Protein AF-A0A7J6T1M6-F1 (afdb_monomer_lite)

Structure (mmCIF, N/CA/C/O backbone):
data_AF-A0A7J6T1M6-F1
#
_entry.id   AF-A0A7J6T1M6-F1
#
loop_
_atom_site.group_PDB
_atom_site.id
_atom_site.type_symbol
_atom_site.label_atom_id
_atom_site.label_alt_id
_atom_site.label_comp_id
_atom_site.label_asym_id
_atom_site.label_entity_id
_atom_site.label_seq_id
_atom_site.pdbx_PDB_ins_code
_atom_site.Cartn_x
_atom_site.Cartn_y
_atom_site.Cartn_z
_atom_site.occupancy
_atom_site.B_iso_or_equiv
_atom_site.auth_seq_id
_atom_site.auth_comp_id
_atom_site.auth_asym_id
_atom_site.auth_atom_id
_atom_site.pdbx_PDB_model_num
ATOM 1 N N . MET A 1 1 ? -21.349 -5.499 28.851 1.00 67.75 1 MET A N 1
ATOM 2 C CA . MET A 1 1 ? -21.032 -4.098 29.219 1.00 67.75 1 MET A CA 1
ATOM 3 C C . MET A 1 1 ? -20.400 -4.053 30.601 1.00 67.75 1 MET A C 1
ATOM 5 O O . MET A 1 1 ? -20.788 -4.847 31.448 1.00 67.75 1 MET A O 1
ATOM 9 N N . GLN A 1 2 ? -19.459 -3.140 30.826 1.00 79.25 2 GLN A N 1
ATOM 10 C CA . GLN A 1 2 ? -18.804 -2.887 32.114 1.00 79.25 2 GLN A CA 1
ATOM 11 C C . GLN A 1 2 ? -19.091 -1.443 32.531 1.00 79.25 2 GLN A C 1
ATOM 13 O O . GLN A 1 2 ? -18.899 -0.534 31.729 1.00 79.25 2 GLN A O 1
ATOM 18 N N . GLN A 1 3 ? -19.568 -1.213 33.754 1.00 83.62 3 GLN A N 1
ATOM 19 C CA . GLN A 1 3 ? -19.815 0.145 34.241 1.00 83.62 3 GLN A CA 1
ATOM 20 C C . GLN A 1 3 ? -18.502 0.789 34.704 1.00 83.62 3 GLN A C 1
ATOM 22 O O . GLN A 1 3 ? -17.773 0.194 35.493 1.00 83.62 3 GLN A O 1
ATOM 27 N N . LEU A 1 4 ? -18.229 2.002 34.225 1.00 86.94 4 LEU A N 1
ATOM 28 C CA . LEU A 1 4 ? -17.104 2.833 34.653 1.00 86.94 4 LEU A CA 1
ATOM 29 C C . LEU A 1 4 ? -17.534 3.771 35.782 1.00 86.94 4 LEU A C 1
ATOM 31 O O . LEU A 1 4 ? -18.710 4.145 35.895 1.00 86.94 4 LEU A O 1
ATOM 35 N N . THR A 1 5 ? -16.575 4.190 36.601 1.00 90.19 5 THR A N 1
ATOM 36 C CA . THR A 1 5 ? -16.803 5.236 37.598 1.00 90.19 5 THR A CA 1
ATOM 37 C C . THR A 1 5 ? -16.665 6.622 36.963 1.00 90.19 5 THR A C 1
ATOM 39 O O . THR A 1 5 ? -15.921 6.829 36.006 1.00 90.19 5 THR A O 1
ATOM 42 N N . VAL A 1 6 ? -17.450 7.582 37.458 1.00 86.38 6 VAL A N 1
ATOM 43 C CA . VAL A 1 6 ? -17.439 8.982 36.995 1.00 86.38 6 VAL A CA 1
ATOM 44 C C . VAL A 1 6 ? -17.441 9.896 38.220 1.00 86.38 6 VAL A C 1
ATOM 46 O O . VAL A 1 6 ? -18.351 10.697 38.427 1.00 86.38 6 VAL A O 1
ATOM 49 N N . LYS A 1 7 ? -16.470 9.684 39.112 1.00 86.38 7 LYS A N 1
ATOM 50 C CA . LYS A 1 7 ? -16.362 10.420 40.378 1.00 86.38 7 LYS A CA 1
ATOM 51 C C . LYS A 1 7 ? -15.435 11.619 40.249 1.00 86.38 7 LYS A C 1
ATOM 53 O O . LYS A 1 7 ? -15.694 12.645 40.868 1.00 86.38 7 LYS A O 1
ATOM 58 N N . HIS A 1 8 ? -14.386 11.498 39.442 1.00 87.44 8 HIS A N 1
ATOM 59 C CA . HIS A 1 8 ? -13.420 12.573 39.252 1.00 87.44 8 HIS A CA 1
ATOM 60 C C . HIS A 1 8 ? -13.881 13.516 38.142 1.00 87.44 8 HIS A C 1
ATOM 62 O O . HIS A 1 8 ? -14.164 13.094 37.020 1.00 87.44 8 HIS A O 1
ATOM 68 N N . THR A 1 9 ? -13.966 14.806 38.465 1.00 80.94 9 THR A N 1
ATOM 69 C CA . THR A 1 9 ? -14.429 15.856 37.541 1.00 80.94 9 THR A CA 1
ATOM 70 C C . THR A 1 9 ? -13.338 16.852 37.158 1.00 80.94 9 THR A C 1
ATOM 72 O O . THR A 1 9 ? -13.586 17.775 36.382 1.00 80.94 9 THR A O 1
ATOM 75 N N . ASP A 1 10 ? -12.134 16.684 37.696 1.00 85.56 10 ASP A N 1
ATOM 76 C CA . ASP A 1 10 ? -11.001 17.573 37.491 1.00 85.56 10 ASP A CA 1
ATOM 77 C C . ASP A 1 10 ? -9.732 16.790 37.121 1.00 85.56 10 ASP A C 1
ATOM 79 O O . ASP A 1 10 ? -9.616 15.590 37.358 1.00 85.56 10 ASP A O 1
ATOM 83 N N . MET A 1 11 ? -8.780 17.488 36.497 1.00 90.00 11 MET A N 1
ATOM 84 C CA . MET A 1 11 ? -7.557 16.885 35.957 1.00 90.00 11 MET A CA 1
ATOM 85 C C . MET A 1 11 ? -6.479 16.636 37.025 1.00 90.00 11 MET A C 1
ATOM 87 O O . MET A 1 11 ? -5.392 16.182 36.671 1.00 90.00 11 MET A O 1
ATOM 91 N N . SER A 1 12 ? -6.736 16.922 38.312 1.00 90.38 12 SER A N 1
ATOM 92 C CA . SER A 1 12 ? -5.728 16.743 39.371 1.00 90.38 12 SER A CA 1
ATOM 93 C C . SER A 1 12 ? -5.333 15.283 39.567 1.00 90.38 12 SER A C 1
ATOM 95 O O . SER A 1 12 ? -4.235 15.013 40.047 1.00 90.38 12 SER A O 1
ATOM 97 N N . ILE A 1 13 ? -6.158 14.339 39.094 1.00 91.25 13 ILE A N 1
ATOM 98 C CA . ILE A 1 13 ? -5.820 12.911 39.073 1.00 91.25 13 ILE A CA 1
ATOM 99 C C . ILE A 1 13 ? -4.516 12.618 38.316 1.00 91.25 13 ILE A C 1
ATOM 101 O O . ILE A 1 13 ? -3.876 11.605 38.577 1.00 91.25 13 ILE A O 1
ATOM 105 N N . PHE A 1 14 ? -4.101 13.504 37.403 1.00 94.62 14 PHE A N 1
ATOM 106 C CA . PHE A 1 14 ? -2.869 13.367 36.626 1.00 94.62 14 PHE A CA 1
ATOM 107 C C . PHE A 1 14 ? -1.657 14.053 37.274 1.00 94.62 14 PHE A C 1
ATOM 109 O O . PHE A 1 14 ? -0.555 13.944 36.745 1.00 94.62 14 PHE A O 1
ATOM 116 N N . HIS A 1 15 ? -1.803 14.720 38.427 1.00 93.44 15 HIS A N 1
ATOM 117 C CA . HIS A 1 15 ? -0.661 15.305 39.147 1.00 93.44 15 HIS A CA 1
ATOM 118 C C . HIS A 1 15 ? 0.351 14.241 39.593 1.00 93.44 15 HIS A C 1
ATOM 120 O O . HIS A 1 15 ? 1.547 14.512 39.631 1.00 93.44 15 HIS A O 1
ATOM 126 N N . VAL A 1 16 ? -0.100 13.004 39.820 1.00 93.88 16 VAL A N 1
ATOM 127 C CA . VAL A 1 16 ? 0.775 11.869 40.150 1.00 93.88 16 VAL A CA 1
ATOM 128 C C . VAL A 1 16 ? 1.864 11.627 39.088 1.00 93.88 16 VAL A C 1
ATOM 130 O O . VAL A 1 16 ? 2.941 11.129 39.411 1.00 93.88 16 VAL A O 1
ATOM 133 N N . LEU A 1 17 ? 1.640 12.045 37.833 1.00 95.38 17 LEU A N 1
ATOM 134 C CA . LEU A 1 17 ? 2.628 11.937 36.755 1.00 95.38 17 LEU A CA 1
ATOM 135 C C . LEU A 1 17 ? 3.900 12.745 37.043 1.00 95.38 17 LEU A C 1
ATOM 137 O O . LEU A 1 17 ? 4.998 12.306 36.697 1.00 95.38 17 LEU A O 1
ATOM 141 N N . THR A 1 18 ? 3.779 13.911 37.684 1.00 93.50 18 THR A N 1
ATOM 142 C CA . THR A 1 18 ? 4.948 14.718 38.059 1.00 93.50 18 THR A CA 1
ATOM 143 C C . THR A 1 18 ? 5.603 14.190 39.333 1.00 93.50 18 THR A C 1
ATOM 145 O O . THR A 1 18 ? 6.831 14.147 39.416 1.00 93.50 18 THR A O 1
ATOM 148 N N . GLU A 1 19 ? 4.811 13.698 40.290 1.00 91.81 19 GLU A N 1
ATOM 149 C CA . GLU A 1 19 ? 5.302 13.083 41.532 1.00 91.81 19 GLU A CA 1
ATOM 150 C C . GLU A 1 19 ? 6.153 11.835 41.259 1.00 91.81 19 GLU A C 1
ATOM 152 O O . GLU A 1 19 ? 7.221 11.658 41.850 1.00 91.81 19 GLU A O 1
ATOM 157 N N . LYS A 1 20 ? 5.715 10.994 40.314 1.00 91.81 20 LYS A N 1
ATOM 158 C CA . LYS A 1 20 ? 6.416 9.776 39.880 1.00 91.81 20 LYS A CA 1
ATOM 159 C C . LYS A 1 20 ? 7.504 10.029 38.836 1.00 91.81 20 LYS A C 1
ATOM 161 O O . LYS A 1 20 ? 8.120 9.079 38.368 1.00 91.81 20 LYS A O 1
ATOM 166 N N . ARG A 1 21 ? 7.775 11.297 38.501 1.00 92.06 21 ARG A N 1
ATOM 167 C CA . ARG A 1 21 ? 8.783 11.728 37.514 1.00 92.06 21 ARG A CA 1
ATOM 168 C C . ARG A 1 21 ? 8.554 11.215 36.083 1.00 92.06 21 ARG A C 1
ATOM 170 O O . ARG A 1 21 ? 9.458 11.329 35.268 1.00 92.06 21 ARG A O 1
ATOM 177 N N . ILE A 1 22 ? 7.349 10.743 35.755 1.00 95.12 22 ILE A N 1
ATOM 178 C CA . ILE A 1 22 ? 6.940 10.413 34.376 1.00 95.12 22 ILE A CA 1
ATOM 179 C C . ILE A 1 22 ? 6.913 11.686 33.520 1.00 95.12 22 ILE A C 1
ATOM 181 O O . ILE A 1 22 ? 7.292 11.683 32.350 1.00 95.12 22 ILE A O 1
ATOM 185 N N . VAL A 1 23 ? 6.501 12.800 34.132 1.00 96.19 23 VAL A N 1
ATOM 186 C CA . VAL A 1 23 ? 6.503 14.134 33.532 1.00 96.19 23 VAL A CA 1
ATOM 187 C C . VAL A 1 23 ? 7.395 15.067 34.343 1.00 96.19 23 VAL A C 1
ATOM 189 O O . VAL A 1 23 ? 7.319 15.129 35.570 1.00 96.19 23 VAL A O 1
ATOM 192 N N . ASN A 1 24 ? 8.216 15.862 33.662 1.00 94.25 24 ASN A N 1
ATOM 193 C CA . ASN A 1 24 ? 8.986 16.919 34.302 1.00 94.25 24 ASN A CA 1
ATOM 194 C C . ASN A 1 24 ? 8.057 18.033 34.818 1.00 94.25 24 ASN A C 1
ATOM 196 O O . ASN A 1 24 ? 7.379 18.691 34.033 1.00 94.25 24 ASN A O 1
ATOM 200 N N . ALA A 1 25 ? 8.069 18.291 36.127 1.00 91.00 25 ALA A N 1
ATOM 201 C CA . ALA A 1 25 ? 7.180 19.270 36.759 1.00 91.00 25 ALA A CA 1
ATOM 202 C C . ALA A 1 25 ? 7.353 20.717 36.251 1.00 91.00 25 ALA A C 1
ATOM 204 O O . ALA A 1 25 ? 6.400 21.489 36.294 1.00 91.00 25 ALA A O 1
ATOM 205 N N . ALA A 1 26 ? 8.549 21.097 35.786 1.00 90.31 26 ALA A N 1
ATOM 206 C CA . ALA A 1 26 ? 8.839 22.457 35.332 1.00 90.31 26 ALA A CA 1
ATOM 207 C C . ALA A 1 26 ? 8.529 22.668 33.844 1.00 90.31 26 ALA A C 1
ATOM 209 O O . ALA A 1 26 ? 8.091 23.748 33.458 1.00 90.31 26 ALA A O 1
ATOM 210 N N . THR A 1 27 ? 8.775 21.658 33.004 1.00 92.62 27 THR A N 1
ATOM 211 C CA . THR A 1 27 ? 8.658 21.785 31.539 1.00 92.62 27 THR A CA 1
ATOM 212 C C . THR A 1 27 ? 7.454 21.059 30.949 1.00 92.62 27 THR A C 1
ATOM 214 O O . THR A 1 27 ? 7.119 21.288 29.791 1.00 92.62 27 THR A O 1
ATOM 217 N N . GLY A 1 28 ? 6.825 20.154 31.701 1.00 92.56 28 GLY A N 1
ATOM 218 C CA . GLY A 1 28 ? 5.768 19.276 31.203 1.00 92.56 28 GLY A CA 1
ATOM 219 C C . GLY A 1 28 ? 6.256 18.196 30.232 1.00 92.56 28 GLY A C 1
ATOM 220 O O . GLY A 1 28 ? 5.424 17.466 29.697 1.00 92.56 28 GLY A O 1
ATOM 221 N N . ARG A 1 29 ? 7.573 18.080 29.992 1.00 94.56 29 ARG A N 1
ATOM 222 C CA . ARG A 1 29 ? 8.145 17.069 29.089 1.00 94.56 29 ARG A CA 1
ATOM 223 C C . ARG A 1 29 ? 7.962 15.667 29.655 1.00 94.56 29 ARG A C 1
ATOM 225 O O . ARG A 1 29 ? 8.232 15.443 30.836 1.00 94.56 29 ARG A O 1
ATOM 232 N N . ILE A 1 30 ? 7.542 14.746 28.799 1.00 96.19 30 ILE A N 1
ATOM 233 C CA . ILE A 1 30 ? 7.389 13.332 29.124 1.00 96.19 30 ILE A CA 1
ATOM 234 C C . ILE A 1 30 ? 8.772 12.674 29.069 1.00 96.19 30 ILE A C 1
ATOM 236 O O . ILE A 1 30 ? 9.581 12.969 28.185 1.00 96.19 30 ILE A O 1
ATOM 240 N N . GLN A 1 31 ? 9.081 11.818 30.040 1.00 93.50 31 GLN A N 1
ATOM 241 C CA . GLN A 1 31 ? 10.346 11.096 30.060 1.00 93.50 31 GLN A CA 1
ATOM 242 C C . GLN A 1 31 ? 10.361 10.011 28.970 1.00 93.50 31 GLN A C 1
ATOM 244 O O . GLN A 1 31 ? 9.559 9.081 28.990 1.00 93.50 31 GLN A O 1
ATOM 249 N N . GLY A 1 32 ? 11.301 10.124 28.029 1.00 91.44 32 GLY A N 1
ATOM 250 C CA . GLY A 1 32 ? 11.523 9.112 26.995 1.00 91.44 32 GLY A CA 1
ATOM 251 C C . GLY A 1 32 ? 12.165 7.833 27.541 1.00 91.44 32 GLY A C 1
ATOM 252 O O . GLY A 1 32 ? 12.844 7.852 28.573 1.00 91.44 32 GLY A O 1
ATOM 253 N N . ARG A 1 33 ? 11.977 6.733 26.814 1.00 88.88 33 ARG A N 1
ATOM 254 C CA . ARG A 1 33 ? 12.608 5.424 27.042 1.00 88.88 33 ARG A CA 1
ATOM 255 C C . ARG A 1 33 ? 13.033 4.812 25.706 1.00 88.88 33 ARG A C 1
ATOM 257 O O . ARG A 1 33 ? 12.818 5.404 24.652 1.00 88.88 33 ARG A O 1
ATOM 264 N N . PHE A 1 34 ? 13.667 3.644 25.752 1.00 81.19 34 PHE A N 1
ATOM 265 C CA . PHE A 1 34 ? 13.890 2.866 24.536 1.00 81.19 34 PHE A CA 1
ATOM 266 C C . PHE A 1 34 ? 12.558 2.337 24.006 1.00 81.19 34 PHE A C 1
ATOM 268 O O . PHE A 1 34 ? 11.721 1.894 24.796 1.00 81.19 34 PHE A O 1
ATOM 275 N N . GLU A 1 35 ? 12.398 2.419 22.686 1.00 83.81 35 GLU A N 1
ATOM 276 C CA . GLU A 1 35 ? 11.235 1.904 21.971 1.00 83.81 35 GLU A CA 1
ATOM 277 C C . GLU A 1 35 ? 11.109 0.397 22.179 1.00 83.81 35 GLU A C 1
ATOM 279 O O . GLU A 1 35 ? 12.059 -0.361 21.974 1.00 83.81 35 GLU A O 1
ATOM 284 N N . GLU A 1 36 ? 9.914 -0.013 22.577 1.00 81.25 36 GLU A N 1
ATOM 285 C CA . GLU A 1 36 ? 9.510 -1.400 22.739 1.00 81.25 36 GLU A CA 1
ATOM 286 C C . GLU A 1 36 ? 8.060 -1.525 22.272 1.00 81.25 36 GLU A C 1
ATOM 288 O O . GLU A 1 36 ? 7.255 -0.630 22.532 1.00 81.25 36 GLU A O 1
ATOM 293 N N . ASP A 1 37 ? 7.721 -2.601 21.570 1.00 78.62 37 ASP A N 1
ATOM 294 C CA . ASP A 1 37 ? 6.335 -2.877 21.196 1.00 78.62 37 ASP A CA 1
ATOM 295 C C . ASP A 1 37 ? 5.634 -3.622 22.333 1.00 78.62 37 ASP A C 1
ATOM 297 O O . ASP A 1 37 ? 6.105 -4.668 22.782 1.00 78.62 37 ASP A O 1
ATOM 301 N N . TRP A 1 38 ? 4.508 -3.082 22.795 1.00 78.44 38 TRP A N 1
ATOM 302 C CA . TRP A 1 38 ? 3.650 -3.730 23.776 1.00 78.44 38 TRP A CA 1
ATOM 303 C C . TRP A 1 38 ? 2.268 -3.959 23.170 1.00 78.44 38 TRP A C 1
ATOM 305 O O . TRP A 1 38 ? 1.477 -3.027 23.026 1.00 78.44 38 TRP A O 1
ATOM 315 N N . GLU A 1 39 ? 2.002 -5.204 22.772 1.00 76.88 39 GLU A N 1
ATOM 316 C CA . GLU A 1 39 ? 0.754 -5.636 22.126 1.00 76.88 39 GLU A CA 1
ATOM 317 C C . GLU A 1 39 ? 0.342 -4.785 20.904 1.00 76.88 39 GLU A C 1
ATOM 319 O O . GLU A 1 39 ? -0.846 -4.599 20.656 1.00 76.88 39 GLU A O 1
ATOM 324 N N . GLY A 1 40 ? 1.300 -4.280 20.114 1.00 71.31 40 GLY A N 1
ATOM 325 C CA . GLY A 1 40 ? 1.037 -3.388 18.977 1.00 71.31 40 GLY A CA 1
ATOM 326 C C . GLY A 1 40 ? 0.958 -1.897 19.330 1.00 71.31 40 GLY A C 1
ATOM 327 O O . GLY A 1 40 ? 0.655 -1.073 18.461 1.00 71.31 40 GLY A O 1
ATOM 328 N N . ILE A 1 41 ? 1.218 -1.531 20.590 1.00 76.06 41 ILE A N 1
ATOM 329 C CA . ILE A 1 41 ? 1.387 -0.147 21.037 1.00 76.06 41 ILE A CA 1
ATOM 330 C C . ILE A 1 41 ? 2.879 0.128 21.229 1.00 76.06 41 ILE A C 1
ATOM 332 O O . ILE A 1 41 ? 3.497 -0.439 22.133 1.00 76.06 41 ILE A O 1
ATOM 336 N N . PRO A 1 42 ? 3.465 1.054 20.461 1.00 78.69 42 PRO A N 1
ATOM 337 C CA . PRO A 1 42 ? 4.869 1.368 20.619 1.00 78.69 42 PRO A CA 1
ATOM 338 C C . PRO A 1 42 ? 5.112 2.274 21.841 1.00 78.69 42 PRO A C 1
ATOM 340 O O . PRO A 1 42 ? 4.582 3.386 21.973 1.00 78.69 42 PRO A O 1
ATOM 343 N N . LEU A 1 43 ? 5.940 1.790 22.763 1.00 85.62 43 LEU A N 1
ATOM 344 C CA . LEU A 1 43 ? 6.289 2.435 24.024 1.00 85.62 43 LEU A CA 1
ATOM 345 C C . LEU A 1 43 ? 7.579 3.252 23.888 1.00 85.62 43 LEU A C 1
ATOM 347 O O . LEU A 1 43 ? 8.666 2.812 24.250 1.00 85.62 43 LEU A O 1
ATOM 351 N N . TYR A 1 44 ? 7.452 4.484 23.399 1.00 87.31 44 TYR A N 1
ATOM 352 C CA . TYR A 1 44 ? 8.569 5.440 23.297 1.00 87.31 44 TYR A CA 1
ATOM 353 C C . TYR A 1 44 ? 8.837 6.239 24.580 1.00 87.31 44 TYR A C 1
ATOM 355 O O . TYR A 1 44 ? 9.885 6.872 24.730 1.00 87.31 44 TYR A O 1
ATOM 363 N N . ASP A 1 45 ? 7.875 6.264 25.502 1.00 92.94 45 ASP A N 1
ATOM 364 C CA . ASP A 1 45 ? 7.933 7.078 26.712 1.00 92.94 45 ASP A CA 1
ATOM 365 C C . ASP A 1 45 ? 7.326 6.365 27.926 1.00 92.94 45 ASP A C 1
ATOM 367 O O . ASP A 1 45 ? 6.583 5.386 27.810 1.00 92.94 45 ASP A O 1
ATOM 371 N N . THR A 1 46 ? 7.685 6.850 29.112 1.00 93.88 46 THR A N 1
ATOM 372 C CA . THR A 1 46 ? 7.230 6.28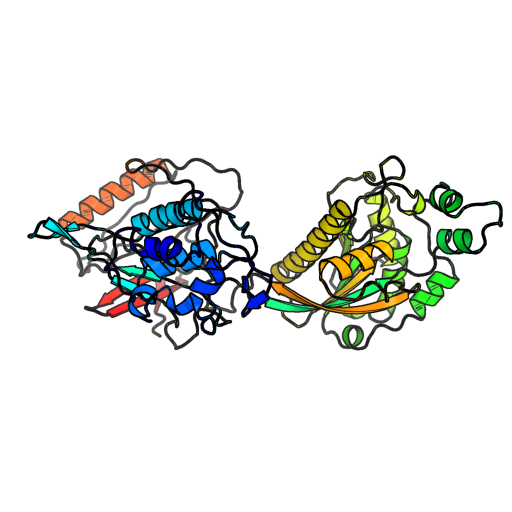5 30.387 1.00 93.88 46 THR A CA 1
ATOM 373 C C . THR A 1 46 ? 5.754 6.569 30.665 1.00 93.88 46 THR A C 1
ATOM 375 O O . THR A 1 46 ? 5.160 5.923 31.527 1.00 93.88 46 THR A O 1
ATOM 378 N N . LEU A 1 47 ? 5.132 7.514 29.947 1.00 95.75 47 LEU A N 1
ATOM 379 C CA . LEU A 1 47 ? 3.712 7.818 30.104 1.00 95.75 47 LEU A CA 1
ATOM 380 C C . LEU A 1 47 ? 2.851 6.715 29.495 1.00 95.75 47 LEU A C 1
ATOM 382 O O . LEU A 1 47 ? 1.930 6.251 30.161 1.00 95.75 47 LEU A O 1
ATOM 386 N N . ARG A 1 48 ? 3.147 6.267 28.269 1.00 92.69 48 ARG A N 1
ATOM 387 C CA . ARG A 1 48 ? 2.434 5.130 27.660 1.00 92.69 48 ARG A CA 1
ATOM 388 C C . ARG A 1 48 ? 2.628 3.870 28.483 1.00 92.69 48 ARG A C 1
ATOM 390 O O . ARG A 1 48 ? 1.645 3.215 28.810 1.00 92.69 48 ARG A O 1
ATOM 397 N N . GLU A 1 49 ? 3.859 3.594 28.900 1.00 92.69 49 GLU A N 1
ATOM 398 C CA . GLU A 1 49 ? 4.157 2.479 29.800 1.00 92.69 49 GLU A CA 1
ATOM 399 C C . GLU A 1 49 ? 3.272 2.504 31.056 1.00 92.69 49 GLU A C 1
ATOM 401 O O . GLU A 1 49 ? 2.596 1.521 31.343 1.00 92.69 49 GLU A O 1
ATOM 406 N N . ALA A 1 50 ? 3.205 3.643 31.754 1.00 94.06 50 ALA A N 1
ATOM 407 C CA . ALA A 1 50 ? 2.396 3.797 32.964 1.00 94.06 50 ALA A CA 1
ATOM 408 C C . ALA A 1 50 ? 0.881 3.648 32.735 1.00 94.06 50 ALA A C 1
ATOM 410 O O . ALA A 1 50 ? 0.123 3.461 33.688 1.00 94.06 50 ALA A O 1
ATOM 411 N N . LEU A 1 51 ? 0.420 3.783 31.490 1.00 93.25 51 LEU A N 1
ATOM 412 C CA . LEU A 1 51 ? -0.991 3.729 31.127 1.00 93.25 51 LEU A CA 1
ATOM 413 C C . LEU A 1 51 ? -1.442 2.345 30.659 1.00 93.25 51 LEU A C 1
ATOM 415 O O . LEU A 1 51 ? -2.600 2.002 30.905 1.00 93.25 51 LEU A O 1
ATOM 419 N N . VAL A 1 52 ? -0.572 1.584 29.983 1.00 88.62 52 VAL A N 1
ATOM 420 C CA . VAL A 1 52 ? -0.964 0.323 29.332 1.00 88.62 52 VAL A CA 1
ATOM 421 C C . VAL A 1 52 ? -0.177 -0.906 29.767 1.00 88.62 52 VAL A C 1
ATOM 423 O O . VAL A 1 52 ? -0.760 -1.980 29.807 1.00 88.62 52 VAL A O 1
ATOM 426 N N . CYS A 1 53 ? 1.102 -0.778 30.123 1.00 87.69 53 CYS A N 1
ATOM 427 C CA . CYS A 1 53 ? 1.966 -1.940 30.322 1.00 87.69 53 CYS A CA 1
ATOM 428 C C . CYS A 1 53 ? 1.764 -2.547 31.714 1.00 87.69 53 CYS A C 1
ATOM 430 O O . CYS A 1 53 ? 2.427 -2.139 32.664 1.00 87.69 53 CYS A O 1
ATOM 432 N N . GLU A 1 54 ? 0.863 -3.528 31.841 1.00 87.25 54 GLU A N 1
ATOM 433 C CA . GLU A 1 54 ? 0.470 -4.093 33.146 1.00 87.25 54 GLU A CA 1
ATOM 434 C C . GLU A 1 54 ? 1.620 -4.745 33.927 1.00 87.25 54 GLU A C 1
ATOM 436 O O . GLU A 1 54 ? 1.562 -4.861 35.150 1.00 87.25 54 GLU A O 1
ATOM 441 N N . GLU A 1 55 ? 2.677 -5.143 33.222 1.00 82.00 55 GLU A N 1
ATOM 442 C CA . GLU A 1 55 ? 3.875 -5.762 33.789 1.00 82.00 55 GLU A CA 1
ATOM 443 C C . GLU A 1 55 ? 4.875 -4.734 34.350 1.00 82.00 55 GLU A C 1
ATOM 445 O O . GLU A 1 55 ? 5.812 -5.103 35.059 1.00 82.00 55 GLU A O 1
ATOM 450 N N . SER A 1 56 ? 4.688 -3.441 34.057 1.00 87.19 56 SER A N 1
ATOM 451 C CA . SER A 1 56 ? 5.576 -2.372 34.514 1.00 87.19 56 SER A CA 1
ATOM 452 C C . SER A 1 56 ? 5.229 -1.890 35.922 1.00 87.19 56 SER A C 1
ATOM 454 O O . SER A 1 56 ? 4.072 -1.635 36.255 1.00 87.19 56 SER A O 1
ATOM 456 N N . GLU A 1 57 ? 6.254 -1.606 36.730 1.00 86.25 57 GLU A N 1
ATOM 457 C CA . GLU A 1 57 ? 6.089 -0.901 38.008 1.00 86.25 57 GLU A CA 1
ATOM 458 C C . GLU A 1 57 ? 5.436 0.481 37.838 1.00 86.25 57 GLU A C 1
ATOM 460 O O . GLU A 1 57 ? 4.775 0.982 38.750 1.00 86.25 57 GLU A O 1
ATOM 465 N N . LEU A 1 58 ? 5.597 1.111 36.667 1.00 89.69 58 LEU A N 1
ATOM 466 C CA . LEU A 1 58 ? 4.980 2.402 36.382 1.00 89.69 58 LEU A CA 1
ATOM 467 C C . LEU A 1 58 ? 3.468 2.299 36.177 1.00 89.69 58 LEU A C 1
ATOM 469 O O . LEU A 1 58 ? 2.785 3.301 36.388 1.00 89.69 58 LEU A O 1
ATOM 473 N N . TYR A 1 59 ? 2.926 1.125 35.845 1.00 90.38 59 TYR A N 1
ATOM 474 C CA . TYR A 1 59 ? 1.479 0.915 35.741 1.00 90.38 59 TYR A CA 1
ATOM 475 C C . TYR A 1 59 ? 0.773 1.212 37.068 1.00 90.38 59 TYR A C 1
ATOM 477 O O . TYR A 1 59 ? -0.291 1.838 37.111 1.00 90.38 59 TYR A O 1
ATOM 485 N N . GLU A 1 60 ? 1.420 0.863 38.183 1.00 89.31 60 GLU A N 1
ATOM 486 C CA . GLU A 1 60 ? 0.978 1.123 39.561 1.00 89.31 60 GLU A CA 1
ATOM 487 C C . GLU A 1 60 ? 1.011 2.610 39.959 1.00 89.31 60 GLU A C 1
ATOM 489 O O . GLU A 1 60 ? 0.619 2.976 41.068 1.00 89.31 60 GLU A O 1
ATOM 494 N N . THR A 1 61 ? 1.409 3.507 39.049 1.00 92.69 61 THR A N 1
ATOM 495 C CA . THR A 1 61 ? 1.239 4.961 39.214 1.00 92.69 61 THR A CA 1
ATOM 496 C C . THR A 1 61 ? -0.222 5.332 39.446 1.00 92.69 61 THR A C 1
ATOM 498 O O . THR A 1 61 ? -0.523 6.195 40.273 1.00 92.69 61 THR A O 1
ATOM 501 N N . PHE A 1 62 ? -1.136 4.672 38.734 1.00 93.12 62 PHE A N 1
ATOM 502 C CA . PHE A 1 62 ? -2.569 4.868 38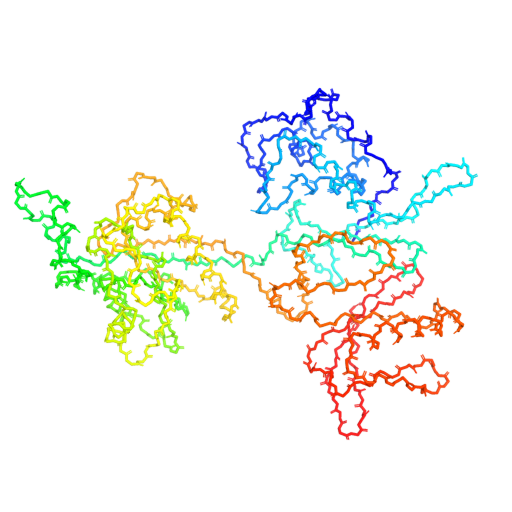.886 1.00 93.12 62 PHE A CA 1
ATOM 503 C C . PHE A 1 62 ? -3.171 3.656 39.582 1.00 93.12 62 PHE A C 1
ATOM 505 O O . PHE A 1 62 ? -3.032 2.538 39.100 1.00 93.12 62 PHE A O 1
ATOM 512 N N . SER A 1 63 ? -3.877 3.874 40.693 1.00 91.06 63 SER A N 1
ATOM 513 C CA . SER A 1 63 ? -4.569 2.780 41.380 1.00 91.06 63 SER A CA 1
ATOM 514 C C . SER A 1 63 ? -5.642 2.154 40.488 1.00 91.06 63 SER A C 1
ATOM 516 O O . SER A 1 63 ? -6.229 2.832 39.642 1.00 91.06 63 SER A O 1
ATOM 518 N N . GLU A 1 64 ? -5.985 0.890 40.740 1.00 88.94 64 GLU A N 1
ATOM 519 C CA . GLU A 1 64 ? -7.061 0.192 40.026 1.00 88.94 64 GLU A CA 1
ATOM 520 C C . GLU A 1 64 ? -8.374 0.998 40.019 1.00 88.94 64 GLU A C 1
ATOM 522 O O . GLU A 1 64 ? -9.063 1.068 39.004 1.00 88.94 64 GLU A O 1
ATOM 527 N N . THR A 1 65 ? -8.679 1.702 41.118 1.00 90.19 65 THR A N 1
ATOM 528 C CA . THR A 1 65 ? -9.869 2.564 41.206 1.00 90.19 65 THR A CA 1
ATOM 529 C C . THR A 1 65 ? -9.812 3.715 40.202 1.00 90.19 65 THR A C 1
ATOM 531 O O . THR A 1 65 ? -10.806 3.984 39.533 1.00 90.19 65 THR A O 1
ATOM 534 N N . ILE A 1 66 ? -8.657 4.374 40.060 1.00 92.88 66 ILE A N 1
ATOM 535 C CA . ILE A 1 66 ? -8.471 5.447 39.073 1.00 92.88 66 ILE A CA 1
ATOM 536 C C . ILE A 1 66 ? -8.523 4.876 37.655 1.00 92.88 66 ILE A C 1
ATOM 538 O O . ILE A 1 66 ? -9.154 5.477 36.788 1.00 92.88 66 ILE A O 1
ATOM 542 N N . ARG A 1 67 ? -7.947 3.690 37.414 1.00 92.69 67 ARG A N 1
ATOM 543 C CA . ARG A 1 67 ? -7.966 3.051 36.087 1.00 92.69 67 ARG A CA 1
ATOM 544 C C . ARG A 1 67 ? -9.381 2.711 35.591 1.00 92.69 67 ARG A C 1
ATOM 546 O O . ARG A 1 67 ? -9.561 2.544 34.382 1.00 92.69 67 ARG A O 1
ATOM 553 N N . GLN A 1 68 ? -10.371 2.619 36.486 1.00 92.06 68 GLN A N 1
ATOM 554 C CA . GLN A 1 68 ? -11.794 2.418 36.160 1.00 92.06 68 GLN A CA 1
ATOM 555 C C . GLN A 1 68 ? -12.584 3.724 35.953 1.00 92.06 68 GLN A C 1
ATOM 557 O O . GLN A 1 68 ? -13.755 3.674 35.565 1.00 92.06 68 GLN A O 1
ATOM 562 N N . GLU A 1 69 ? -11.971 4.892 36.171 1.00 92.69 69 GLU A N 1
ATOM 563 C CA . GLU A 1 69 ? -12.620 6.181 35.930 1.00 92.69 69 GLU A CA 1
ATOM 564 C C . GLU A 1 69 ? -12.724 6.477 34.431 1.00 92.69 69 GLU A C 1
ATOM 566 O O . GLU A 1 69 ? -11.753 6.345 33.681 1.00 92.69 69 GLU A O 1
ATOM 571 N N . LEU A 1 70 ? -13.883 6.979 33.991 1.00 89.25 70 LEU A N 1
ATOM 572 C CA . LEU A 1 70 ? -14.075 7.439 32.612 1.00 89.25 70 LEU A CA 1
ATOM 573 C C . LEU A 1 70 ? -13.024 8.487 32.225 1.00 89.25 70 LEU A C 1
ATOM 575 O O . LEU A 1 70 ? -12.494 8.441 31.119 1.00 89.25 70 LEU A O 1
ATOM 579 N N . LEU A 1 71 ? -12.704 9.411 33.136 1.00 91.56 71 LEU A N 1
ATOM 580 C CA . LEU A 1 71 ? -11.718 10.458 32.882 1.00 91.56 71 LEU A CA 1
ATOM 581 C C . LEU A 1 71 ? -10.330 9.876 32.577 1.00 91.56 71 LEU A C 1
ATOM 583 O O . LEU A 1 71 ? -9.682 10.297 31.620 1.00 91.56 71 LEU A O 1
ATOM 587 N N . PHE A 1 72 ? -9.906 8.874 33.351 1.00 94.31 72 PHE A N 1
ATOM 588 C CA . PHE A 1 72 ? -8.659 8.159 33.099 1.00 94.31 72 PHE A CA 1
ATOM 589 C C . PHE A 1 72 ? -8.698 7.454 31.743 1.00 94.31 72 PHE A C 1
ATOM 591 O O . PHE A 1 72 ? -7.757 7.570 30.966 1.00 94.31 72 PHE A O 1
ATOM 598 N N . LYS A 1 73 ? -9.803 6.771 31.417 1.00 90.62 73 LYS A N 1
ATOM 599 C CA . LYS A 1 73 ? -9.948 6.071 30.134 1.00 90.62 73 LYS A CA 1
ATOM 600 C C . LYS A 1 73 ? -9.883 7.005 28.926 1.00 90.62 73 LYS A C 1
ATOM 602 O O . LYS A 1 73 ? -9.276 6.638 27.928 1.00 90.62 73 LYS A O 1
ATOM 607 N N . VAL A 1 74 ? -10.476 8.195 29.010 1.00 87.44 74 VAL A N 1
ATOM 608 C CA . VAL A 1 74 ? -10.367 9.211 27.950 1.00 87.44 74 VAL A CA 1
ATOM 609 C C . VAL A 1 74 ? -8.914 9.654 27.789 1.00 87.44 74 VAL A C 1
ATOM 611 O O . VAL A 1 74 ? -8.408 9.656 26.672 1.00 87.44 74 VAL A O 1
ATOM 614 N N . PHE A 1 75 ? -8.229 9.970 28.891 1.00 92.12 75 PHE A N 1
ATOM 615 C CA . PHE A 1 75 ? -6.823 10.379 28.855 1.00 92.12 75 PHE A CA 1
ATOM 616 C C . PHE A 1 75 ? -5.918 9.302 28.266 1.00 92.12 75 PHE A C 1
ATOM 618 O O . PHE A 1 75 ? -5.137 9.576 27.360 1.00 92.12 75 PHE A O 1
ATOM 625 N N . MET A 1 76 ? -6.077 8.068 28.741 1.00 92.00 76 MET A N 1
ATOM 626 C CA . MET A 1 76 ? -5.354 6.898 28.261 1.00 92.00 76 MET A CA 1
ATOM 627 C C . MET A 1 76 ? -5.443 6.785 26.734 1.00 92.00 76 MET A C 1
ATOM 629 O O . MET A 1 76 ? -4.422 6.679 26.063 1.00 92.00 76 MET A O 1
ATOM 633 N N . HIS A 1 77 ? -6.647 6.902 26.170 1.00 85.88 77 HIS A N 1
ATOM 634 C CA . HIS A 1 77 ? -6.853 6.796 24.723 1.00 85.88 77 HIS A CA 1
ATOM 635 C C . HIS A 1 77 ? -6.343 7.990 23.928 1.00 85.88 77 HIS A C 1
ATOM 637 O O . HIS A 1 77 ? -5.885 7.815 22.805 1.00 85.88 77 HIS A O 1
ATOM 643 N N . VAL A 1 78 ? -6.392 9.190 24.502 1.00 85.25 78 VAL A N 1
ATOM 644 C CA . VAL A 1 78 ? -5.787 10.386 23.902 1.00 85.25 78 VAL A CA 1
ATOM 645 C C . VAL A 1 78 ? -4.260 10.241 23.814 1.00 85.25 78 VAL A C 1
ATOM 647 O O . VAL A 1 78 ? -3.667 10.677 22.833 1.00 85.25 78 VAL A O 1
ATOM 650 N N . VAL A 1 79 ? -3.626 9.598 24.801 1.00 88.25 79 VAL A N 1
ATOM 651 C CA . VAL A 1 79 ? -2.166 9.399 24.847 1.00 88.25 79 VAL A CA 1
ATOM 652 C C . VAL A 1 79 ? -1.691 8.241 23.961 1.00 88.25 79 VAL A C 1
ATOM 654 O O . VAL A 1 79 ? -0.675 8.370 23.271 1.00 88.25 79 VAL A O 1
ATOM 657 N N . ILE A 1 80 ? -2.398 7.105 23.984 1.00 83.94 80 ILE A N 1
ATOM 658 C CA . ILE A 1 80 ? -2.103 5.959 23.106 1.00 83.94 80 ILE A CA 1
ATOM 659 C C . ILE A 1 80 ? -2.368 6.352 21.650 1.00 83.94 80 ILE A C 1
ATOM 661 O O . ILE A 1 80 ? -1.564 6.063 20.770 1.00 83.94 80 ILE A O 1
ATOM 665 N N . GLY A 1 81 ? -3.479 7.048 21.402 1.00 74.50 81 GLY A N 1
ATOM 666 C CA . GLY A 1 81 ? -3.914 7.438 20.070 1.00 74.50 81 GLY A CA 1
ATOM 667 C C . GLY A 1 81 ? -4.238 6.245 19.170 1.00 74.50 81 GLY A C 1
ATOM 668 O O . GLY A 1 81 ? -4.750 5.215 19.615 1.00 74.50 81 GLY A O 1
ATOM 669 N N . GLY A 1 82 ? -3.972 6.424 17.876 1.00 65.00 82 GLY A N 1
ATOM 670 C CA . GLY A 1 82 ? -4.239 5.451 16.824 1.00 65.00 82 GLY A CA 1
ATOM 671 C C . GLY A 1 82 ? -3.113 5.331 15.797 1.00 65.00 82 GLY A C 1
ATOM 672 O O . GLY A 1 82 ? -2.079 5.978 15.918 1.00 65.00 82 GLY A O 1
ATOM 673 N N . ALA A 1 83 ? -3.334 4.542 14.742 1.00 53.66 83 ALA A N 1
ATOM 674 C CA . ALA A 1 83 ? -2.320 4.191 13.734 1.00 53.66 83 ALA A CA 1
ATOM 675 C C . ALA A 1 83 ? -1.684 5.378 12.973 1.00 53.66 83 ALA A C 1
ATOM 677 O O . ALA A 1 83 ? -0.672 5.206 12.301 1.00 53.66 83 ALA A O 1
ATOM 678 N N . SER A 1 84 ? -2.271 6.574 13.050 1.00 51.16 84 SER A N 1
ATOM 679 C CA . SER A 1 84 ? -1.749 7.803 12.430 1.00 51.16 84 SER A CA 1
ATOM 680 C C . SER A 1 84 ? -1.412 8.890 13.456 1.00 51.16 84 SER A C 1
ATOM 682 O O . SER A 1 84 ? -1.325 10.062 13.097 1.00 51.16 84 SER A O 1
ATOM 684 N N . ASN A 1 85 ? -1.257 8.527 14.733 1.00 63.28 85 ASN A N 1
ATOM 685 C CA . ASN A 1 85 ? -1.000 9.495 15.792 1.00 63.28 85 ASN A CA 1
ATOM 686 C C . ASN A 1 85 ? 0.410 10.091 15.687 1.00 63.28 85 ASN A C 1
ATOM 688 O O . ASN A 1 85 ? 1.395 9.363 15.568 1.00 63.28 85 ASN A O 1
ATOM 692 N N . GLN A 1 86 ? 0.500 11.416 15.786 1.00 65.62 86 GLN A N 1
ATOM 693 C CA . GLN A 1 86 ? 1.759 12.113 16.026 1.00 65.62 86 GLN A CA 1
ATOM 694 C C . GLN A 1 86 ? 1.879 12.349 17.526 1.00 65.62 86 GLN A C 1
ATOM 696 O O . GLN A 1 86 ? 1.086 13.076 18.119 1.00 65.62 86 GLN A O 1
ATOM 701 N N . TYR A 1 87 ? 2.843 11.681 18.150 1.00 78.88 87 TYR A N 1
ATOM 702 C CA . TYR A 1 87 ? 3.000 11.721 19.594 1.00 78.88 87 TYR A CA 1
ATOM 703 C C . TYR A 1 87 ? 3.606 13.043 20.067 1.00 78.88 87 TYR A C 1
ATOM 705 O O . TYR A 1 87 ? 4.614 13.511 19.545 1.00 78.88 87 TYR A O 1
ATOM 713 N N . GLU A 1 88 ? 3.013 13.606 21.113 1.00 84.06 88 GLU A N 1
ATOM 714 C CA . GLU A 1 88 ? 3.510 14.801 21.790 1.00 84.06 88 GLU A CA 1
ATOM 715 C C . GLU A 1 88 ? 4.652 14.470 22.759 1.00 84.06 88 GLU A C 1
ATOM 717 O O . GLU A 1 88 ? 4.592 13.479 23.489 1.00 84.06 88 GLU A O 1
ATOM 722 N N . GLU A 1 89 ? 5.658 15.348 22.834 1.00 87.94 89 GLU A N 1
ATOM 723 C CA . GLU A 1 89 ? 6.756 15.263 23.816 1.00 87.94 89 GLU A CA 1
ATOM 724 C C . GLU A 1 89 ? 6.407 15.900 25.176 1.00 87.94 89 GLU A C 1
ATOM 726 O O . GLU A 1 89 ? 7.163 15.786 26.145 1.00 87.94 89 GLU A O 1
ATOM 731 N N . ILE A 1 90 ? 5.296 16.636 25.248 1.00 91.69 90 ILE A N 1
ATOM 732 C CA . ILE A 1 90 ? 4.839 17.388 26.422 1.00 91.69 90 ILE A CA 1
ATOM 733 C C . ILE A 1 90 ? 3.439 16.888 26.787 1.00 91.69 90 ILE A C 1
ATOM 735 O O . ILE A 1 90 ? 2.626 16.624 25.912 1.00 91.69 90 ILE A O 1
ATOM 739 N N . VAL A 1 91 ? 3.129 16.766 28.080 1.00 93.62 91 VAL A N 1
ATOM 740 C CA . VAL A 1 91 ? 1.847 16.193 28.536 1.00 93.62 91 VAL A CA 1
ATOM 741 C C . VAL A 1 91 ? 0.655 17.150 28.391 1.00 93.62 91 VAL A C 1
ATOM 743 O O . VAL A 1 91 ? -0.497 16.720 28.329 1.00 93.62 91 VAL A O 1
ATOM 746 N N . THR A 1 92 ? 0.912 18.460 28.359 1.00 92.19 92 THR A N 1
ATOM 747 C CA . THR A 1 92 ? -0.122 19.506 28.388 1.00 92.19 92 THR A CA 1
ATOM 748 C C . THR A 1 92 ? -1.168 19.358 27.277 1.00 92.19 92 THR A C 1
ATOM 750 O O . THR A 1 92 ? -2.353 19.365 27.621 1.00 92.19 92 THR A O 1
ATOM 753 N N . PRO A 1 93 ? -0.806 19.141 25.994 1.00 87.81 93 PRO A N 1
ATOM 754 C CA . PRO A 1 93 ? -1.792 18.927 24.938 1.00 87.81 93 PRO A CA 1
ATOM 755 C C . PRO A 1 93 ? -2.718 17.742 25.233 1.00 87.81 93 PRO A C 1
ATOM 757 O O . PRO A 1 93 ? -3.930 17.866 25.059 1.00 87.81 93 PRO A O 1
ATOM 760 N N . TYR A 1 94 ? -2.202 16.627 25.760 1.00 90.06 94 TYR A N 1
ATOM 761 C CA . TYR A 1 94 ? -3.037 15.477 26.117 1.00 90.06 94 TYR A CA 1
ATOM 762 C C . TYR A 1 94 ? -4.038 15.811 27.228 1.00 90.06 94 TYR A C 1
ATOM 764 O O . TYR A 1 94 ? -5.218 15.468 27.120 1.00 90.06 94 TYR A O 1
ATOM 772 N N . ILE A 1 95 ? -3.606 16.522 28.275 1.00 90.12 95 ILE A N 1
ATOM 773 C CA . ILE A 1 95 ? -4.486 16.944 29.378 1.00 90.12 95 ILE A CA 1
ATOM 774 C C . ILE A 1 95 ? -5.570 17.906 28.871 1.00 90.12 95 ILE A C 1
ATOM 776 O O . ILE A 1 95 ? -6.741 17.780 29.239 1.00 90.12 95 ILE A O 1
ATOM 780 N N . GLU A 1 96 ? -5.213 18.859 28.009 1.00 85.00 96 GLU A N 1
ATOM 781 C CA . GLU A 1 96 ? -6.157 19.831 27.456 1.00 85.00 96 GLU A CA 1
ATOM 782 C C . GLU A 1 96 ? -7.210 19.179 26.554 1.00 85.00 96 GLU A C 1
ATOM 784 O O . GLU A 1 96 ? -8.401 19.473 26.700 1.00 85.00 96 GLU A O 1
ATOM 789 N N . HIS A 1 97 ? -6.805 18.266 25.668 1.00 82.00 97 HIS A N 1
ATOM 790 C CA . HIS A 1 97 ? -7.732 17.534 24.799 1.00 82.00 97 HIS A CA 1
ATOM 791 C C . HIS A 1 97 ? -8.627 16.587 25.598 1.00 82.00 97 HIS A C 1
ATOM 793 O O . HIS A 1 97 ? -9.843 16.589 25.409 1.00 82.00 97 HIS A O 1
ATOM 799 N N . THR A 1 98 ? -8.064 15.878 26.578 1.00 85.06 98 THR A N 1
ATOM 800 C CA . THR A 1 98 ? -8.832 15.055 27.525 1.00 85.06 98 THR A CA 1
ATOM 801 C C . THR A 1 98 ? -9.898 15.879 28.232 1.00 85.06 98 THR A C 1
ATOM 803 O O . THR A 1 98 ? -11.051 15.466 28.315 1.00 85.06 98 THR A O 1
ATOM 806 N N . LYS A 1 99 ? -9.547 17.075 28.716 1.00 82.94 99 LYS A N 1
ATOM 807 C CA . LYS A 1 99 ? -10.485 17.972 29.397 1.00 82.94 99 LYS A CA 1
ATOM 808 C C . LYS A 1 99 ? -11.619 18.433 28.484 1.00 82.94 99 LYS A C 1
ATOM 810 O O . LYS A 1 99 ? -12.749 18.521 28.962 1.00 82.94 99 LYS A O 1
ATOM 815 N N . LYS A 1 100 ? -11.331 18.752 27.215 1.00 77.31 100 LYS A N 1
ATOM 816 C CA . LYS A 1 100 ? -12.353 19.123 26.218 1.00 77.31 100 LYS A CA 1
ATOM 817 C C . LYS A 1 100 ? -13.320 17.959 26.003 1.00 77.31 100 LYS A C 1
ATOM 819 O O . LYS A 1 100 ? -14.500 18.097 26.306 1.00 77.31 100 LYS A O 1
ATOM 824 N N . ILE A 1 101 ? -12.783 16.793 25.641 1.00 73.94 101 ILE A N 1
ATOM 825 C CA . ILE A 1 101 ? -13.557 15.572 25.398 1.00 73.94 101 ILE A CA 1
ATOM 826 C C . ILE A 1 101 ? -14.411 15.208 26.615 1.00 73.94 101 ILE A C 1
ATOM 828 O O . ILE A 1 101 ? -15.615 14.997 26.507 1.00 73.94 101 ILE A O 1
ATOM 832 N N . PHE A 1 102 ? -13.806 15.162 27.801 1.00 80.38 102 PHE A N 1
ATOM 833 C CA . PHE A 1 102 ? -14.507 14.761 29.013 1.00 80.38 102 PHE A CA 1
ATOM 834 C C . PHE A 1 102 ? -15.665 15.709 29.347 1.00 80.38 102 PHE A C 1
ATOM 836 O O . PHE A 1 102 ? -16.749 15.245 29.687 1.00 80.38 102 PHE A O 1
ATOM 843 N N . LYS A 1 103 ? -15.477 17.028 29.198 1.00 76.19 103 LYS A N 1
ATOM 844 C CA . LYS A 1 103 ? -16.546 18.018 29.413 1.00 76.19 103 LYS A CA 1
ATOM 845 C C . LYS A 1 103 ? -17.711 17.878 28.436 1.00 76.19 103 LYS A C 1
ATOM 847 O O . LYS A 1 103 ? -18.829 18.231 28.806 1.00 76.19 103 LYS A O 1
ATOM 852 N N . ASP A 1 104 ? -17.454 17.384 27.232 1.00 69.50 104 ASP A N 1
ATOM 853 C CA . ASP A 1 104 ? -18.502 17.129 26.246 1.00 69.50 104 ASP A CA 1
ATOM 854 C C . ASP A 1 104 ? -19.275 15.840 26.565 1.00 69.50 104 ASP A C 1
ATOM 856 O O . ASP A 1 104 ? -20.476 15.767 26.303 1.00 69.50 104 ASP A O 1
ATOM 860 N N . LEU A 1 105 ? -18.615 14.855 27.192 1.00 69.94 105 LEU A N 1
ATOM 861 C CA . LEU A 1 105 ? -19.213 13.578 27.600 1.00 69.94 105 LEU A CA 1
ATOM 862 C C . LEU A 1 105 ? -20.019 13.640 28.900 1.00 69.94 105 LEU A C 1
ATOM 864 O O . LEU A 1 105 ? -20.947 12.848 29.089 1.00 69.94 105 LEU A O 1
ATOM 868 N N . VAL A 1 106 ? -19.613 14.490 29.848 1.00 73.69 106 VAL A N 1
ATOM 869 C CA . VAL A 1 106 ? -20.207 14.506 31.186 1.00 73.69 106 VAL A CA 1
ATOM 870 C C . VAL A 1 106 ? -20.925 15.810 31.495 1.00 73.69 106 VAL A C 1
ATOM 872 O O . VAL A 1 106 ? -20.434 16.913 31.280 1.00 73.69 106 VAL A O 1
ATOM 875 N N . SER A 1 107 ? -22.104 15.676 32.092 1.00 71.06 107 SER A N 1
ATOM 876 C CA . SER A 1 107 ? -22.822 16.786 32.702 1.00 71.06 107 SER A CA 1
ATOM 877 C C . SER A 1 107 ? -22.512 16.813 34.191 1.00 71.06 107 SER A C 1
ATOM 879 O O . SER A 1 107 ? -22.677 15.802 34.867 1.00 71.06 107 SER A O 1
ATOM 881 N N . VAL A 1 108 ? -22.131 17.973 34.718 1.00 73.94 108 VAL A N 1
ATOM 882 C CA . VAL A 1 108 ? -21.927 18.187 36.158 1.00 73.94 108 VAL A CA 1
ATOM 883 C C . VAL A 1 108 ? -23.026 19.076 36.734 1.00 73.94 108 VAL A C 1
ATOM 885 O O . VAL A 1 108 ? -23.582 19.928 36.039 1.00 73.94 108 VAL A O 1
ATOM 888 N N . ARG A 1 109 ? -23.366 18.873 38.007 1.00 72.69 109 ARG A N 1
ATOM 889 C CA . ARG A 1 109 ? -24.315 19.698 38.763 1.00 72.69 109 ARG A CA 1
ATOM 890 C C . ARG A 1 109 ? -23.753 20.005 40.140 1.00 72.69 109 ARG A C 1
ATOM 892 O O . ARG A 1 109 ? -22.987 19.221 40.684 1.00 72.69 109 ARG A O 1
ATOM 899 N N . LEU A 1 110 ? -24.178 21.124 40.707 1.00 77.69 110 LEU A N 1
ATOM 900 C CA . LEU A 1 110 ? -23.953 21.408 42.118 1.00 77.69 110 LEU A CA 1
ATOM 901 C C . LEU A 1 110 ? -24.964 20.610 42.944 1.00 77.69 110 LEU A C 1
ATOM 903 O O . LEU A 1 110 ? -26.172 20.686 42.706 1.00 77.69 110 LEU A O 1
ATOM 907 N N . GLY A 1 111 ? -24.452 19.805 43.865 1.00 74.56 111 GLY A N 1
ATOM 908 C CA . GLY A 1 111 ? -25.228 19.115 44.877 1.00 74.56 111 GLY A CA 1
ATOM 909 C C . GLY A 1 111 ? -25.794 20.092 45.914 1.00 74.56 111 GLY A C 1
ATOM 910 O O . GLY A 1 111 ? -25.378 21.252 45.977 1.00 74.56 111 GLY A O 1
ATOM 911 N N . PRO A 1 112 ? -26.740 19.637 46.753 1.00 73.75 112 PRO A N 1
ATOM 912 C CA . PRO A 1 112 ? -27.329 20.459 47.815 1.00 73.75 112 PRO A CA 1
ATOM 913 C C . PRO A 1 112 ? -26.306 20.979 48.839 1.00 73.75 112 PRO A C 1
ATOM 915 O O . PRO A 1 112 ? -26.555 21.971 49.513 1.00 73.75 112 PRO A O 1
ATOM 918 N N . ASP A 1 113 ? -25.165 20.302 48.950 1.00 81.00 113 ASP A N 1
ATOM 919 C CA . ASP A 1 113 ? -24.037 20.589 49.838 1.00 81.00 113 ASP A CA 1
ATOM 920 C C . ASP A 1 113 ? -22.944 21.459 49.183 1.00 81.00 113 ASP A C 1
ATOM 922 O O . ASP A 1 113 ? -21.907 21.712 49.792 1.00 81.00 113 ASP A O 1
ATOM 926 N N . GLY A 1 114 ? -23.154 21.917 47.943 1.00 75.50 114 GLY A N 1
ATOM 927 C CA . GLY A 1 114 ? -22.170 22.683 47.174 1.00 75.50 114 GLY A CA 1
ATOM 928 C C . GLY A 1 114 ? -21.080 21.831 46.514 1.00 75.50 114 GLY A C 1
ATOM 929 O O . GLY A 1 114 ? -20.209 22.386 45.842 1.00 75.50 114 GLY A O 1
ATOM 930 N N . SER A 1 115 ? -21.126 20.502 46.654 1.00 75.38 115 SER A N 1
ATOM 931 C CA . SER A 1 115 ? -20.209 19.598 45.955 1.00 75.38 115 SER A CA 1
ATOM 932 C C . SER A 1 115 ? -20.555 19.501 44.465 1.00 75.38 115 SER A C 1
ATOM 934 O O . SER A 1 115 ? -21.712 19.627 44.066 1.00 75.38 115 SER A O 1
ATOM 936 N N . ILE A 1 116 ? -19.557 19.285 43.608 1.00 76.69 116 ILE A N 1
ATOM 937 C CA . ILE A 1 116 ? -19.803 19.011 42.188 1.00 76.69 116 ILE A CA 1
ATOM 938 C C . ILE A 1 116 ? -20.100 17.518 42.046 1.00 76.69 116 ILE A C 1
ATOM 940 O O . ILE A 1 116 ? -19.259 16.678 42.349 1.00 76.69 116 ILE A O 1
ATOM 944 N N . VAL A 1 117 ? -21.294 17.188 41.560 1.00 73.75 117 VAL A N 1
ATOM 945 C CA . VAL A 1 117 ? -21.742 15.815 41.325 1.00 73.75 117 VAL A CA 1
ATOM 946 C C . VAL A 1 117 ? -21.952 15.598 39.832 1.00 73.75 117 VAL A C 1
ATOM 948 O O . VAL A 1 117 ? -22.627 16.383 39.160 1.00 73.75 117 VAL A O 1
ATOM 951 N N . CYS A 1 118 ? -21.416 14.498 39.310 1.00 76.69 118 CYS A N 1
ATOM 952 C CA . CYS A 1 118 ? -21.685 14.037 37.955 1.00 76.69 118 CYS A CA 1
ATOM 953 C C . CYS A 1 118 ? -22.821 12.995 37.973 1.00 76.69 118 CYS A C 1
ATOM 955 O O . CYS A 1 118 ? -22.589 11.852 38.363 1.00 76.69 118 CYS A O 1
ATOM 957 N N . PRO A 1 119 ? -24.067 13.337 37.582 1.00 69.44 119 PRO A N 1
ATOM 958 C CA . PRO A 1 119 ? -25.161 12.365 37.500 1.00 69.44 119 PRO A CA 1
ATOM 959 C C . PRO A 1 119 ? -25.039 11.377 36.327 1.00 69.44 119 PRO A C 1
ATOM 961 O O . PRO A 1 119 ? -25.940 10.553 36.151 1.00 69.44 119 PRO A O 1
ATOM 964 N N . CYS A 1 120 ? -23.995 11.474 35.497 1.00 72.62 120 CYS A N 1
ATOM 965 C CA . CYS A 1 120 ? -23.805 10.581 34.360 1.00 72.62 120 CYS A CA 1
ATOM 966 C C . CYS A 1 120 ? -23.384 9.179 34.813 1.00 72.62 120 CYS A C 1
ATOM 968 O O . CYS A 1 120 ? -22.524 9.017 35.676 1.00 72.62 120 CYS A O 1
ATOM 970 N N . LYS A 1 121 ? -23.951 8.155 34.174 1.00 78.50 121 LYS A N 1
ATOM 971 C CA . LYS A 1 121 ? -23.421 6.787 34.228 1.00 78.50 121 LYS A CA 1
ATOM 972 C C . LYS A 1 121 ? -22.637 6.518 32.952 1.00 78.50 121 LYS A C 1
ATOM 974 O O . LYS A 1 121 ? -23.122 6.855 31.880 1.00 78.50 121 LYS A O 1
ATOM 979 N N . ALA A 1 122 ? -21.467 5.904 33.057 1.00 81.00 122 ALA A N 1
ATOM 980 C CA . ALA A 1 122 ? -20.645 5.561 31.904 1.00 81.00 122 ALA A CA 1
ATOM 981 C C . ALA A 1 122 ? -20.459 4.046 31.805 1.00 81.00 122 ALA A C 1
ATOM 983 O O . ALA A 1 122 ? -20.296 3.373 32.823 1.00 81.00 122 ALA A O 1
ATOM 984 N N . TYR A 1 123 ? -20.475 3.512 30.587 1.00 78.31 123 TYR A N 1
ATOM 985 C CA . TYR A 1 123 ? -20.337 2.081 30.327 1.00 78.31 123 TYR A CA 1
ATOM 986 C C . TYR A 1 123 ? -19.336 1.823 29.205 1.00 78.31 123 TYR A C 1
ATOM 988 O O . TYR A 1 123 ? -19.443 2.437 28.149 1.00 78.31 123 TYR A O 1
ATOM 996 N N . LYS A 1 124 ? -18.416 0.873 29.403 1.00 81.50 124 LYS A N 1
ATOM 997 C CA . LYS A 1 124 ? -17.641 0.240 28.330 1.00 81.50 124 LYS A CA 1
ATOM 998 C C . LYS A 1 124 ? -18.483 -0.850 27.677 1.00 81.50 124 LYS A C 1
ATOM 1000 O O . LYS A 1 124 ? -18.946 -1.784 28.347 1.00 81.50 124 LYS A O 1
ATOM 1005 N N . ILE A 1 125 ? -18.683 -0.745 26.371 1.00 73.62 125 ILE A N 1
ATOM 1006 C CA . ILE A 1 125 ? -19.388 -1.751 25.581 1.00 73.62 125 ILE A CA 1
ATOM 1007 C C . ILE A 1 125 ? -18.362 -2.751 25.052 1.00 73.62 125 ILE A C 1
ATOM 1009 O O . ILE A 1 125 ? -17.381 -2.374 24.425 1.00 73.62 125 ILE A O 1
ATOM 1013 N N . THR A 1 126 ? -18.575 -4.029 25.355 1.00 63.72 126 THR A N 1
ATOM 1014 C CA . THR A 1 126 ? -17.674 -5.132 24.975 1.00 63.72 126 THR A CA 1
ATOM 1015 C C . THR A 1 126 ? -18.352 -6.144 24.053 1.00 63.72 126 THR A C 1
ATOM 1017 O O . THR A 1 126 ? -17.696 -6.817 23.262 1.00 63.72 126 THR A O 1
ATOM 1020 N N . THR A 1 127 ? -19.677 -6.238 24.135 1.00 57.59 127 THR A N 1
ATOM 1021 C CA . THR A 1 127 ? -20.505 -7.228 23.450 1.00 57.59 127 THR A CA 1
ATOM 1022 C C . THR A 1 127 ? -21.816 -6.594 23.007 1.00 57.59 127 THR A C 1
ATOM 1024 O O . THR A 1 127 ? -22.364 -5.736 23.705 1.00 57.59 127 THR A O 1
ATOM 1027 N N . LEU A 1 128 ? -22.294 -7.019 21.841 1.00 52.03 128 LEU A N 1
ATOM 1028 C CA . LEU A 1 128 ? -23.585 -6.655 21.264 1.00 52.03 128 LEU A CA 1
ATOM 1029 C C . LEU A 1 128 ? -24.658 -7.685 21.653 1.00 52.03 128 LEU A C 1
ATOM 1031 O O . LEU A 1 128 ? -24.349 -8.783 22.134 1.00 52.03 128 LEU A O 1
ATOM 1035 N N . CYS A 1 129 ? -25.930 -7.341 21.437 1.00 42.19 129 CYS A N 1
ATOM 1036 C CA . CYS A 1 129 ? -27.032 -8.296 21.568 1.00 42.19 129 CYS A CA 1
ATOM 1037 C C . CYS A 1 129 ? -26.777 -9.526 20.679 1.00 42.19 129 CYS A C 1
ATOM 1039 O O . CYS A 1 129 ? -26.267 -9.403 19.569 1.00 42.19 129 CYS A O 1
ATOM 1041 N N . GLY A 1 130 ? -27.066 -10.721 21.201 1.00 41.59 130 GLY A N 1
ATOM 1042 C CA . GLY A 1 130 ? -26.707 -11.991 20.553 1.00 41.59 130 GLY A CA 1
ATOM 1043 C C . GLY A 1 130 ? -25.294 -12.507 20.866 1.00 41.59 130 GLY A C 1
ATOM 1044 O O . GLY A 1 130 ? -24.914 -13.564 20.377 1.00 41.59 130 GLY A O 1
ATOM 1045 N N . GLY A 1 131 ? -24.515 -11.807 21.702 1.00 47.09 131 GLY A N 1
ATOM 1046 C CA . GLY A 1 131 ? -23.219 -12.290 22.202 1.00 47.09 131 GLY A CA 1
ATOM 1047 C C . GLY A 1 131 ? -22.028 -12.033 21.274 1.00 47.09 131 GLY A C 1
ATOM 1048 O O . GLY A 1 131 ? -20.909 -12.425 21.604 1.00 47.09 131 GLY A O 1
ATOM 1049 N N . ALA A 1 132 ? -22.238 -11.347 20.148 1.00 45.22 132 ALA A N 1
ATOM 1050 C CA . ALA A 1 132 ? -21.159 -10.930 19.259 1.00 45.22 132 ALA A CA 1
ATOM 1051 C C . ALA A 1 132 ? -20.214 -9.943 19.968 1.00 45.22 132 ALA A C 1
ATOM 1053 O O . ALA A 1 132 ? -20.659 -9.033 20.675 1.00 45.22 132 ALA A O 1
ATOM 1054 N N . LYS A 1 133 ? -18.899 -10.113 19.784 1.00 49.41 133 LYS A N 1
ATOM 1055 C CA . LYS A 1 133 ? -17.902 -9.142 20.259 1.00 49.41 133 LYS A CA 1
ATOM 1056 C C . LYS A 1 133 ? -18.018 -7.853 19.446 1.00 49.41 133 LYS A C 1
ATOM 1058 O O . LYS A 1 133 ? -18.203 -7.910 18.235 1.00 49.41 133 LYS A O 1
ATOM 1063 N N . LEU A 1 134 ? -17.888 -6.704 20.111 1.00 54.03 134 LEU A N 1
ATOM 1064 C CA . LEU A 1 134 ? -17.934 -5.402 19.434 1.00 54.03 134 LEU A CA 1
ATOM 1065 C C . LEU A 1 134 ? -16.730 -5.191 18.502 1.00 54.03 134 LEU A C 1
ATOM 1067 O O . LEU A 1 134 ? -16.867 -4.598 17.437 1.00 54.03 134 LEU A O 1
ATOM 1071 N N . HIS A 1 135 ? -15.566 -5.698 18.905 1.00 55.44 135 HIS A N 1
ATOM 1072 C CA . HIS A 1 135 ? -14.331 -5.644 18.133 1.00 55.44 135 HIS A CA 1
ATOM 1073 C C . HIS A 1 135 ? -13.837 -7.066 17.853 1.00 55.44 135 HIS A C 1
ATOM 1075 O O . HIS A 1 135 ? -13.976 -7.961 18.692 1.00 55.44 135 HIS A O 1
ATOM 1081 N N . SER A 1 136 ? -13.267 -7.273 16.667 1.00 53.41 136 SER A N 1
ATOM 1082 C CA . SER A 1 136 ? -12.705 -8.557 16.227 1.00 53.41 136 SER A CA 1
ATOM 1083 C C . SER A 1 136 ? -11.417 -8.925 16.968 1.00 53.41 136 SER A C 1
ATOM 1085 O O . SER A 1 136 ? -11.128 -10.108 17.136 1.00 53.41 136 SER A O 1
ATOM 1087 N N . ILE A 1 137 ? -10.676 -7.916 17.432 1.00 57.16 137 ILE A N 1
ATOM 1088 C CA . ILE A 1 137 ? -9.411 -8.044 18.155 1.00 57.16 137 ILE A CA 1
ATOM 1089 C C . ILE A 1 137 ? -9.567 -7.364 19.515 1.00 57.16 137 ILE A C 1
ATOM 1091 O O . ILE A 1 137 ? -10.063 -6.236 19.597 1.00 57.16 137 ILE A O 1
ATOM 1095 N N . ASP A 1 138 ? -9.146 -8.054 20.571 1.00 67.12 138 ASP A N 1
ATOM 1096 C CA . ASP A 1 138 ? -9.028 -7.464 21.901 1.00 67.12 138 ASP A CA 1
ATOM 1097 C C . ASP A 1 138 ? -7.715 -6.679 21.944 1.00 67.12 138 ASP A C 1
ATOM 1099 O O . ASP A 1 138 ? -6.644 -7.266 21.847 1.00 67.12 138 ASP A O 1
ATOM 1103 N N . HIS A 1 139 ? -7.810 -5.353 21.944 1.00 71.88 139 HIS A N 1
ATOM 1104 C CA . HIS A 1 139 ? -6.663 -4.450 21.911 1.00 71.88 139 HIS A CA 1
ATOM 1105 C C . HIS A 1 139 ? -7.018 -3.189 22.710 1.00 71.88 139 HIS A C 1
ATOM 1107 O O . HIS A 1 139 ? -8.160 -2.725 22.610 1.00 71.88 139 HIS A O 1
ATOM 1113 N N . PRO A 1 140 ? -6.093 -2.582 23.471 1.00 73.12 140 PRO A N 1
ATOM 1114 C CA . PRO A 1 140 ? -6.393 -1.403 24.284 1.00 73.12 140 PRO A CA 1
ATOM 1115 C C . PRO A 1 140 ? -6.960 -0.225 23.481 1.00 73.12 140 PRO A C 1
ATOM 1117 O O . PRO A 1 140 ? -7.845 0.473 23.972 1.00 73.12 140 PRO A O 1
ATOM 1120 N N . SER A 1 141 ? -6.535 -0.042 22.226 1.00 70.94 141 SER A N 1
ATOM 1121 C CA . SER A 1 141 ? -7.078 0.992 21.323 1.00 70.94 141 SER A CA 1
ATOM 1122 C C . SER A 1 141 ? -8.476 0.685 20.765 1.00 70.94 141 SER A C 1
ATOM 1124 O O . SER A 1 141 ? -9.061 1.544 20.109 1.00 70.94 141 SER A O 1
ATOM 1126 N N . ASN A 1 142 ? -9.034 -0.502 21.031 1.00 70.88 142 ASN A N 1
ATOM 1127 C CA . ASN A 1 142 ? -10.398 -0.875 20.661 1.00 70.88 142 ASN A CA 1
ATOM 1128 C C . ASN A 1 142 ? -11.352 -0.625 21.831 1.00 70.88 142 ASN A C 1
ATOM 1130 O O . ASN A 1 142 ? -11.371 -1.352 22.831 1.00 70.88 142 ASN A O 1
ATOM 1134 N N . TYR A 1 143 ? -12.155 0.431 21.725 1.00 72.25 143 TYR A N 1
ATOM 1135 C CA . TYR A 1 143 ? -13.051 0.824 22.803 1.00 72.25 143 TYR A CA 1
ATOM 1136 C C . TYR A 1 143 ? -14.336 1.483 22.320 1.00 72.25 143 TYR A C 1
ATOM 1138 O O . TYR A 1 143 ? -14.382 2.212 21.326 1.00 72.25 143 TYR A O 1
ATOM 1146 N N . CYS A 1 144 ? -15.379 1.284 23.128 1.00 71.38 144 CYS A N 1
ATOM 1147 C CA . CYS A 1 144 ? -16.619 2.027 23.029 1.00 71.38 144 CYS A CA 1
ATOM 1148 C C . CYS A 1 144 ? -17.141 2.413 24.408 1.00 71.38 144 CYS A C 1
ATOM 1150 O O . CYS A 1 144 ? -17.343 1.541 25.261 1.00 71.38 144 CYS A O 1
ATOM 1152 N N . TYR A 1 145 ? -17.369 3.711 24.613 1.00 73.94 145 TYR A N 1
ATOM 1153 C CA . TYR A 1 145 ? -17.947 4.240 25.844 1.00 73.94 145 TYR A CA 1
ATOM 1154 C C . TYR A 1 145 ? -19.307 4.881 25.586 1.00 73.94 145 TYR A C 1
ATOM 1156 O O . TYR A 1 145 ? -19.490 5.641 24.638 1.00 73.94 145 TYR A O 1
ATOM 1164 N N . VAL A 1 146 ? -20.262 4.590 26.465 1.00 69.06 146 VAL A N 1
ATOM 1165 C CA . VAL A 1 146 ? -21.613 5.154 26.427 1.00 69.06 146 VAL A CA 1
ATOM 1166 C C . VAL A 1 146 ? -21.875 5.914 27.717 1.00 69.06 146 VAL A C 1
ATOM 1168 O O . VAL A 1 146 ? -21.833 5.330 28.802 1.00 69.06 146 VAL A O 1
ATOM 1171 N N . GLY A 1 147 ? -22.160 7.212 27.589 1.00 66.94 147 GLY A N 1
ATOM 1172 C CA . GLY A 1 147 ? -22.601 8.080 28.674 1.00 66.94 147 GLY A CA 1
ATOM 1173 C C . GLY A 1 147 ? -24.127 8.186 28.728 1.00 66.94 147 GLY A C 1
ATOM 1174 O O . GLY A 1 147 ? -24.781 8.552 27.756 1.00 66.94 147 GLY A O 1
ATOM 1175 N N . LEU A 1 148 ? -24.712 7.898 29.888 1.00 65.06 148 LEU A N 1
ATOM 1176 C CA . LEU A 1 148 ? -26.132 8.084 30.179 1.00 65.06 148 LEU A CA 1
ATOM 1177 C C . LEU A 1 148 ? -26.299 9.244 31.165 1.00 65.06 148 LEU A C 1
ATOM 1179 O O . LEU A 1 148 ? -26.046 9.096 32.363 1.00 65.06 148 LEU A O 1
ATOM 1183 N N . GLY A 1 149 ? -26.729 10.401 30.660 1.00 59.88 149 GLY A N 1
ATOM 1184 C CA . GLY A 1 149 ? -27.105 11.564 31.468 1.00 59.88 149 GLY A CA 1
ATOM 1185 C C . GLY A 1 149 ? -28.594 11.577 31.850 1.00 59.88 149 GLY A C 1
ATOM 1186 O O . GLY A 1 149 ? -29.405 10.841 31.297 1.00 59.88 149 GLY A O 1
ATOM 1187 N N . ARG A 1 150 ? -28.977 12.453 32.794 1.00 49.34 150 ARG A N 1
ATOM 1188 C CA . ARG A 1 150 ? -30.392 12.752 33.134 1.00 49.34 150 ARG A CA 1
ATOM 1189 C C . ARG A 1 150 ? -31.035 13.837 32.247 1.00 49.34 150 ARG A C 1
ATOM 1191 O O . ARG A 1 150 ? -32.208 14.140 32.429 1.00 49.34 150 ARG A O 1
ATOM 1198 N N . SER A 1 151 ? -30.283 14.447 31.330 1.00 42.59 151 SER A N 1
ATOM 1199 C CA . SER A 1 151 ? -30.829 15.301 30.261 1.00 42.59 151 SER A CA 1
ATOM 1200 C C . SER A 1 151 ? -31.333 14.404 29.120 1.00 42.59 151 SER A C 1
ATOM 1202 O O . SER A 1 151 ? -30.680 13.397 28.857 1.00 42.59 151 SER A O 1
ATOM 1204 N N . PRO A 1 152 ? -32.439 14.729 28.419 1.00 36.53 152 PRO A N 1
ATOM 1205 C CA . PRO A 1 152 ? -33.001 13.888 27.350 1.00 36.53 152 PRO A CA 1
ATOM 1206 C C . PRO A 1 152 ? -32.090 13.689 26.126 1.00 36.53 152 PRO A C 1
ATOM 1208 O O . PRO A 1 152 ? -32.431 12.941 25.214 1.00 36.53 152 PRO A O 1
ATOM 1211 N N . SER A 1 153 ? -30.943 14.358 26.088 1.00 38.28 153 SER A N 1
ATOM 1212 C CA . SER A 1 153 ? -29.875 14.142 25.124 1.00 38.28 153 SER A CA 1
ATOM 1213 C C . SER A 1 153 ? -28.979 12.993 25.595 1.00 38.28 153 SER A C 1
ATOM 1215 O O . SER A 1 153 ? -28.084 13.189 26.420 1.00 38.28 153 SER A O 1
ATOM 1217 N N . LEU A 1 154 ? -29.234 11.793 25.076 1.00 36.69 154 LEU A N 1
ATOM 1218 C CA . LEU A 1 154 ? -28.299 10.673 25.127 1.00 36.69 154 LEU A CA 1
ATOM 1219 C C . LEU A 1 154 ? -26.978 11.127 24.476 1.00 36.69 154 LEU A C 1
ATOM 1221 O O . LEU A 1 154 ? -26.944 11.392 23.277 1.00 36.69 154 LEU A O 1
ATOM 1225 N N . GLN A 1 155 ? -25.908 11.270 25.257 1.00 43.41 155 GLN A N 1
ATOM 1226 C CA . GLN A 1 155 ? -24.576 11.588 24.738 1.00 43.41 155 GLN A CA 1
ATOM 1227 C C . GLN A 1 155 ? -23.834 10.266 24.497 1.00 43.41 155 GLN A C 1
ATOM 1229 O O . GLN A 1 155 ? -23.073 9.793 25.339 1.00 43.41 155 GLN A O 1
ATOM 1234 N N . ILE A 1 156 ? -24.113 9.622 23.359 1.00 38.88 156 ILE A N 1
ATOM 1235 C CA . ILE A 1 156 ? -23.277 8.526 22.854 1.00 38.88 156 ILE A CA 1
ATOM 1236 C C . ILE A 1 156 ? -22.168 9.164 22.034 1.00 38.88 156 ILE A C 1
ATOM 1238 O O . ILE A 1 156 ? -22.465 9.618 20.938 1.00 38.88 156 ILE A O 1
ATOM 1242 N N . VAL A 1 157 ? -20.917 9.128 22.488 1.00 41.09 157 VAL A N 1
ATOM 1243 C CA . VAL A 1 157 ? -19.768 9.123 21.570 1.00 41.09 157 VAL A CA 1
ATOM 1244 C C . VAL A 1 157 ? -18.598 8.435 22.263 1.00 41.09 157 VAL A C 1
ATOM 1246 O O . VAL A 1 157 ? -18.204 8.858 23.339 1.00 41.09 157 VAL A O 1
ATOM 1249 N N . PHE A 1 158 ? -18.114 7.345 21.672 1.00 40.19 158 PHE A N 1
ATOM 1250 C CA . PHE A 1 158 ? -16.733 7.087 21.239 1.00 40.19 158 PHE A CA 1
ATOM 1251 C C . PHE A 1 158 ? -16.755 5.677 20.643 1.00 40.19 158 PHE A C 1
ATOM 1253 O O . PHE A 1 158 ? -17.080 4.722 21.342 1.00 40.19 158 PHE A O 1
ATOM 1260 N N . LEU A 1 159 ? -16.477 5.551 19.348 1.00 37.09 159 LEU A N 1
ATOM 1261 C CA . LEU A 1 159 ? -16.175 4.284 18.690 1.00 37.09 159 LEU A CA 1
ATOM 1262 C C . LEU A 1 159 ? -14.765 4.445 18.147 1.00 37.09 159 LEU A C 1
ATOM 1264 O O . LEU A 1 159 ? -14.576 5.093 17.124 1.00 37.09 159 LEU A O 1
ATOM 1268 N N . CYS A 1 160 ? -13.780 3.887 18.841 1.00 36.62 160 CYS A N 1
ATOM 1269 C CA . CYS A 1 160 ? -12.507 3.610 18.204 1.00 36.62 160 CYS A CA 1
ATOM 1270 C C . CYS A 1 160 ? -12.505 2.113 17.911 1.00 36.62 160 CYS A C 1
ATOM 1272 O O . CYS A 1 160 ? -12.275 1.291 18.795 1.00 36.62 160 CYS A O 1
ATOM 1274 N N . SER A 1 161 ? -12.884 1.755 16.685 1.00 32.94 161 SER A N 1
ATOM 1275 C CA . SER A 1 161 ? -12.541 0.460 16.109 1.00 32.94 161 SER A CA 1
ATOM 1276 C C . SER A 1 161 ? -11.306 0.696 15.256 1.00 32.94 161 SER A C 1
ATOM 1278 O O . SER A 1 161 ? -11.419 1.041 14.083 1.00 32.94 161 SER A O 1
ATOM 1280 N N . MET A 1 162 ? -10.128 0.552 15.856 1.00 36.72 162 MET A N 1
ATOM 1281 C CA . MET A 1 162 ? -8.899 0.380 15.090 1.00 36.72 162 MET A CA 1
ATOM 1282 C C . MET A 1 162 ? -8.723 -1.124 14.927 1.00 36.72 162 MET A C 1
ATOM 1284 O O . MET A 1 162 ? -7.973 -1.790 15.628 1.00 36.72 162 MET A O 1
ATOM 1288 N N . SER A 1 163 ? -9.509 -1.755 14.075 1.00 36.62 163 SER A N 1
ATOM 1289 C CA . SER A 1 163 ? -9.048 -1.918 12.706 1.00 36.62 163 SER A CA 1
ATOM 1290 C C . SER A 1 163 ? -10.251 -2.161 11.797 1.00 36.62 163 SER A C 1
ATOM 1292 O O . SER A 1 163 ? -11.144 -2.924 12.181 1.00 36.62 163 SER A O 1
ATOM 1294 N N . PRO A 1 164 ? -10.272 -1.604 10.575 1.00 40.19 164 PRO A N 1
ATOM 1295 C CA . PRO A 1 164 ? -10.998 -2.245 9.485 1.00 40.19 164 PRO A CA 1
ATOM 1296 C C . PRO A 1 164 ? -10.664 -3.745 9.502 1.00 40.19 164 PRO A C 1
ATOM 1298 O O . PRO A 1 164 ? -9.504 -4.067 9.786 1.00 40.19 164 PRO A O 1
ATOM 1301 N N . PRO A 1 165 ? -11.617 -4.665 9.267 1.00 44.41 165 PRO A N 1
ATOM 1302 C CA . PRO A 1 165 ? -11.306 -6.089 9.202 1.00 44.41 165 PRO A CA 1
ATOM 1303 C C . PRO A 1 165 ? -10.066 -6.297 8.325 1.00 44.41 165 PRO A C 1
ATOM 1305 O O . PRO A 1 165 ? -10.062 -5.980 7.133 1.00 44.41 165 PRO A O 1
ATOM 1308 N N . MET A 1 166 ? -8.973 -6.741 8.954 1.00 50.84 166 MET A N 1
ATOM 1309 C CA . MET A 1 166 ? -7.704 -6.879 8.256 1.00 50.84 166 MET A CA 1
ATOM 1310 C C . MET A 1 166 ? -7.848 -8.020 7.264 1.00 50.84 166 MET A C 1
ATOM 1312 O O . MET A 1 166 ? -8.013 -9.177 7.647 1.00 50.84 166 MET A O 1
ATOM 1316 N N . SER A 1 167 ? -7.820 -7.679 5.982 1.00 59.84 167 SER A N 1
ATOM 1317 C CA . SER A 1 167 ? -7.719 -8.666 4.922 1.00 59.84 167 SER A CA 1
ATOM 1318 C C . SER A 1 167 ? -6.245 -8.988 4.781 1.00 59.84 167 SER A C 1
ATOM 1320 O O . SER A 1 167 ? -5.423 -8.111 4.516 1.00 59.84 167 SER A O 1
ATOM 1322 N N . SER A 1 168 ? -5.901 -10.245 5.021 1.00 69.62 168 SER A N 1
ATOM 1323 C CA . SER A 1 168 ? -4.543 -10.707 4.808 1.00 69.62 168 SER A CA 1
ATOM 1324 C C . SER A 1 168 ? -4.436 -11.225 3.384 1.00 69.62 168 SER A C 1
ATOM 1326 O O . SER A 1 168 ? -5.061 -12.226 3.041 1.00 69.62 168 SER A O 1
ATOM 1328 N N . VAL A 1 169 ? -3.668 -10.524 2.559 1.00 82.94 169 VAL A N 1
ATOM 1329 C CA . VAL A 1 169 ? -3.618 -10.736 1.115 1.00 82.94 169 VAL A CA 1
ATOM 1330 C C . VAL A 1 169 ? -2.230 -11.188 0.707 1.00 82.94 169 VAL A C 1
ATOM 1332 O O . VAL A 1 169 ? -1.220 -10.656 1.167 1.00 82.94 169 VAL A O 1
ATOM 1335 N N . SER A 1 170 ? -2.182 -12.191 -0.165 1.00 88.44 170 SER A N 1
ATOM 1336 C CA . SER A 1 170 ? -0.921 -12.675 -0.721 1.00 88.44 170 SER A CA 1
ATOM 1337 C C . SER A 1 170 ? -0.535 -11.825 -1.925 1.00 88.44 170 SER A C 1
ATOM 1339 O O . SER A 1 170 ? -1.320 -11.677 -2.867 1.00 88.44 170 SER A O 1
ATOM 1341 N N . VAL A 1 171 ? 0.677 -11.277 -1.892 1.00 91.81 171 VAL A N 1
ATOM 1342 C CA . VAL A 1 171 ? 1.228 -10.437 -2.954 1.00 91.81 171 VAL A CA 1
ATOM 1343 C C . VAL A 1 171 ? 2.508 -11.071 -3.478 1.00 91.81 171 VAL A C 1
ATOM 1345 O O . VAL A 1 171 ? 3.446 -11.335 -2.729 1.00 91.81 171 VAL A O 1
ATOM 1348 N N . TYR A 1 172 ? 2.547 -11.309 -4.782 1.00 94.75 172 TYR A N 1
ATOM 1349 C CA . TYR A 1 172 ? 3.685 -11.865 -5.497 1.00 94.75 172 TYR A CA 1
ATOM 1350 C C . TYR A 1 172 ? 4.340 -10.770 -6.322 1.00 94.75 172 TYR A C 1
ATOM 1352 O O . TYR A 1 172 ? 3.682 -10.068 -7.080 1.00 94.75 172 TYR A O 1
ATOM 1360 N N . PHE A 1 173 ? 5.648 -10.637 -6.196 1.00 95.00 173 PHE A N 1
ATOM 1361 C CA . PHE A 1 173 ? 6.454 -9.640 -6.876 1.00 95.00 173 PHE A CA 1
ATOM 1362 C C . PHE A 1 173 ? 7.312 -10.326 -7.925 1.00 95.00 173 PHE A C 1
ATOM 1364 O O . PHE A 1 173 ? 7.958 -11.335 -7.643 1.00 95.00 173 PHE A O 1
ATOM 1371 N N . LEU A 1 174 ? 7.364 -9.748 -9.117 1.00 96.62 174 LEU A N 1
ATOM 1372 C CA . LEU A 1 174 ? 8.195 -10.221 -10.213 1.00 96.62 174 LEU A CA 1
ATOM 1373 C C . LEU A 1 174 ? 9.019 -9.058 -10.757 1.00 96.62 174 LEU A C 1
ATOM 1375 O O . LEU A 1 174 ? 8.486 -8.003 -11.110 1.00 96.62 174 LEU A O 1
ATOM 1379 N N . ARG A 1 175 ? 10.335 -9.247 -10.867 1.00 96.69 175 ARG A N 1
ATOM 1380 C CA . ARG A 1 175 ? 11.178 -8.304 -11.609 1.00 96.69 175 ARG A CA 1
ATOM 1381 C C . ARG A 1 175 ? 11.027 -8.544 -13.113 1.00 96.69 175 ARG A C 1
ATOM 1383 O O . ARG A 1 175 ? 11.072 -9.690 -13.550 1.00 96.69 175 ARG A O 1
ATOM 1390 N N . HIS A 1 176 ? 10.960 -7.477 -13.908 1.00 97.94 176 HIS A N 1
ATOM 1391 C CA . HIS A 1 176 ? 10.965 -7.575 -15.373 1.00 97.94 176 HIS A CA 1
ATOM 1392 C C . HIS A 1 176 ? 12.128 -8.426 -15.944 1.00 97.94 176 HIS A C 1
ATOM 1394 O O . HIS A 1 176 ? 13.214 -8.525 -15.351 1.00 97.94 176 HIS A O 1
A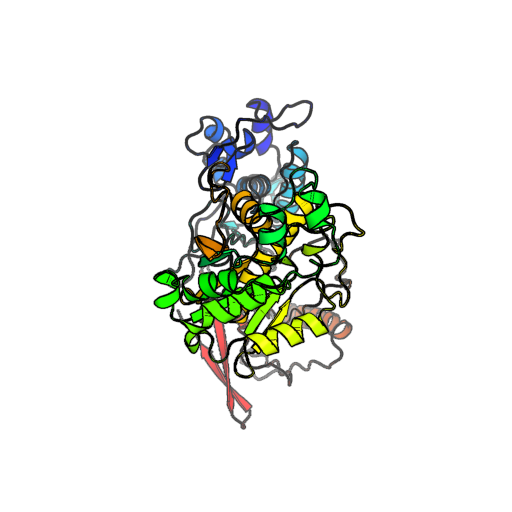TOM 1400 N N . GLY A 1 177 ? 11.915 -9.001 -17.132 1.00 96.56 177 GLY A N 1
ATOM 1401 C CA . GLY A 1 177 ? 12.931 -9.731 -17.901 1.00 96.56 177 GLY A CA 1
ATOM 1402 C C . GLY A 1 177 ? 14.090 -8.846 -18.368 1.00 96.56 177 GLY A C 1
ATOM 1403 O O . GLY A 1 177 ? 14.049 -7.624 -18.240 1.00 96.56 177 GLY A O 1
ATOM 1404 N N . GLU A 1 178 ? 15.162 -9.435 -18.888 1.00 97.12 178 GLU A N 1
ATOM 1405 C CA . GLU A 1 178 ? 16.301 -8.669 -19.403 1.00 97.12 178 GLU A CA 1
ATOM 1406 C C . GLU A 1 178 ? 15.881 -7.679 -20.510 1.00 97.12 178 GLU A C 1
ATOM 1408 O O . GLU A 1 178 ? 15.300 -8.058 -21.526 1.00 97.12 178 GLU A O 1
ATOM 1413 N N . ALA A 1 179 ? 16.199 -6.398 -20.315 1.00 95.44 179 ALA A N 1
ATOM 1414 C CA . ALA A 1 179 ? 15.946 -5.330 -21.279 1.00 95.44 179 ALA A CA 1
ATOM 1415 C C . ALA A 1 179 ? 17.225 -4.909 -22.019 1.00 95.44 179 ALA A C 1
ATOM 1417 O O . ALA A 1 179 ? 18.343 -5.160 -21.555 1.00 95.44 179 ALA A O 1
ATOM 1418 N N . THR A 1 180 ? 17.078 -4.222 -23.153 1.00 95.81 180 THR A N 1
ATOM 1419 C CA . THR A 1 180 ? 18.208 -3.778 -23.995 1.00 95.81 180 THR A CA 1
ATOM 1420 C C . THR A 1 180 ? 19.248 -2.967 -23.214 1.00 95.81 180 THR A C 1
ATOM 1422 O O . THR A 1 180 ? 20.445 -3.240 -23.323 1.00 95.81 180 THR A O 1
ATOM 1425 N N . HIS A 1 181 ? 18.810 -2.065 -22.328 1.00 90.62 181 HIS A N 1
ATOM 1426 C CA . HIS A 1 181 ? 19.703 -1.283 -21.464 1.00 90.62 181 HIS A CA 1
ATOM 1427 C C . HIS A 1 181 ? 20.468 -2.148 -20.441 1.00 90.62 181 HIS A C 1
ATOM 1429 O O . HIS A 1 181 ? 21.585 -1.809 -20.046 1.00 90.62 181 HIS A O 1
ATOM 1435 N N . ASN A 1 182 ? 19.909 -3.290 -20.007 1.00 87.94 182 ASN A N 1
ATOM 1436 C CA . ASN A 1 182 ? 20.605 -4.213 -19.103 1.00 87.94 182 ASN A CA 1
ATOM 1437 C C . ASN A 1 182 ? 21.789 -4.872 -19.811 1.00 87.94 182 ASN A C 1
ATOM 1439 O O . ASN A 1 182 ? 22.883 -4.936 -19.243 1.00 87.94 182 ASN A O 1
ATOM 1443 N N . VAL A 1 183 ? 21.578 -5.329 -21.050 1.00 90.25 183 VAL A N 1
ATOM 1444 C CA . VAL A 1 183 ? 22.646 -5.895 -21.881 1.00 90.25 183 VAL A CA 1
ATOM 1445 C C . VAL A 1 183 ? 23.702 -4.841 -22.145 1.00 90.25 183 VAL A C 1
ATOM 1447 O O . VAL A 1 183 ? 24.860 -5.083 -21.819 1.00 90.25 183 VAL A O 1
ATOM 1450 N N . ALA A 1 184 ? 23.301 -3.662 -22.618 1.00 89.50 184 ALA A N 1
ATOM 1451 C CA . ALA A 1 184 ? 24.213 -2.564 -22.903 1.00 89.50 184 ALA A CA 1
ATOM 1452 C C . ALA A 1 184 ? 25.067 -2.190 -21.685 1.00 89.50 184 ALA A C 1
ATOM 1454 O O . ALA A 1 184 ? 26.287 -2.108 -21.783 1.00 89.50 184 ALA A O 1
ATOM 1455 N N . SER A 1 185 ? 24.462 -2.077 -20.498 1.00 87.50 185 SER A N 1
ATOM 1456 C CA . SER A 1 185 ? 25.187 -1.783 -19.258 1.00 87.50 185 SER A CA 1
ATOM 1457 C C . SER A 1 185 ? 26.165 -2.900 -18.870 1.00 87.50 185 SER A C 1
ATOM 1459 O O . SER A 1 185 ? 27.236 -2.628 -18.319 1.00 87.50 185 SER A O 1
ATOM 1461 N N . ARG A 1 186 ? 25.838 -4.166 -19.163 1.00 87.25 186 ARG A N 1
ATOM 1462 C CA . ARG A 1 186 ? 26.691 -5.331 -18.878 1.00 87.25 186 ARG A CA 1
ATOM 1463 C C . ARG A 1 186 ? 27.833 -5.492 -19.885 1.00 87.25 186 ARG A C 1
ATOM 1465 O O . ARG A 1 186 ? 28.934 -5.828 -19.463 1.00 87.25 186 ARG A O 1
ATOM 1472 N N . THR A 1 187 ? 27.582 -5.260 -21.173 1.00 90.50 187 THR A N 1
ATOM 1473 C CA . THR A 1 187 ? 28.537 -5.458 -22.279 1.00 90.50 187 THR A CA 1
ATOM 1474 C C . THR A 1 187 ? 29.252 -4.176 -22.700 1.00 90.50 187 THR A C 1
ATOM 1476 O O . THR A 1 187 ? 29.988 -4.192 -23.686 1.00 90.50 187 THR A O 1
ATOM 1479 N N . ARG A 1 188 ? 29.029 -3.063 -21.990 1.00 89.94 188 ARG A N 1
ATOM 1480 C CA . ARG A 1 188 ? 29.656 -1.773 -22.293 1.00 89.94 188 ARG A CA 1
ATOM 1481 C C . ARG A 1 188 ? 31.189 -1.888 -22.370 1.00 89.94 188 ARG A C 1
ATOM 1483 O O . ARG A 1 188 ? 31.783 -2.617 -21.567 1.00 89.94 188 ARG A O 1
ATOM 1490 N N . PRO A 1 189 ? 31.841 -1.140 -23.277 1.00 90.25 189 PRO A N 1
ATOM 1491 C CA . PRO A 1 189 ? 33.293 -0.997 -23.288 1.00 90.25 189 PRO A CA 1
ATOM 1492 C C . PRO A 1 189 ? 33.834 -0.500 -21.940 1.00 90.25 189 PRO A C 1
ATOM 1494 O O . PRO A 1 189 ? 33.161 0.242 -21.228 1.00 90.25 189 PRO A O 1
ATOM 1497 N N . ALA A 1 190 ? 35.074 -0.857 -21.595 1.00 87.06 190 ALA A N 1
ATOM 1498 C CA . ALA A 1 190 ? 35.679 -0.472 -20.314 1.00 87.06 190 ALA A CA 1
ATOM 1499 C C . ALA A 1 190 ? 35.801 1.054 -20.120 1.00 87.06 190 ALA A C 1
ATOM 1501 O O . ALA A 1 190 ? 35.837 1.525 -18.986 1.00 87.06 190 ALA A O 1
ATOM 1502 N N . ASN A 1 191 ? 35.850 1.818 -21.215 1.00 91.00 191 ASN A N 1
ATOM 1503 C CA . ASN A 1 191 ? 35.906 3.280 -21.220 1.00 91.00 191 ASN A CA 1
ATOM 1504 C C . ASN A 1 191 ? 34.527 3.961 -21.157 1.00 91.00 191 ASN A C 1
ATOM 1506 O O . ASN A 1 191 ? 34.478 5.185 -21.164 1.00 91.00 191 ASN A O 1
ATOM 1510 N N . VAL A 1 192 ? 33.432 3.194 -21.121 1.00 87.88 192 VAL A N 1
ATOM 1511 C CA . VAL A 1 192 ? 32.059 3.706 -21.025 1.00 87.88 192 VAL A CA 1
ATOM 1512 C C . VAL A 1 192 ? 31.509 3.379 -19.637 1.00 87.88 192 VAL A C 1
ATOM 1514 O O . VAL A 1 192 ? 31.545 2.231 -19.170 1.00 87.88 192 VAL A O 1
ATOM 1517 N N . SER A 1 193 ? 31.019 4.395 -18.933 1.00 87.62 193 SER A N 1
ATOM 1518 C CA . SER A 1 193 ? 30.410 4.225 -17.619 1.00 87.62 193 SER A CA 1
ATOM 1519 C C . SER A 1 193 ? 29.005 3.622 -17.744 1.00 87.62 193 SER A C 1
ATOM 1521 O O . SER A 1 193 ? 28.409 3.566 -18.817 1.00 87.62 193 SER A O 1
ATOM 1523 N N . ARG A 1 194 ? 28.452 3.109 -16.638 1.00 83.62 194 ARG A N 1
ATOM 1524 C CA . ARG A 1 194 ? 27.045 2.661 -16.642 1.00 83.62 194 ARG A CA 1
ATOM 1525 C C . ARG A 1 194 ? 26.082 3.829 -16.803 1.00 83.62 194 ARG A C 1
ATOM 1527 O O . ARG A 1 194 ? 25.023 3.641 -17.385 1.00 83.62 194 ARG A O 1
ATOM 1534 N N . GLU A 1 195 ? 26.467 4.987 -16.283 1.00 86.44 195 GLU A N 1
ATOM 1535 C CA . GLU A 1 195 ? 25.662 6.200 -16.335 1.00 86.44 195 GLU A CA 1
ATOM 1536 C C . GLU A 1 195 ? 25.493 6.680 -17.778 1.00 86.44 195 GLU A C 1
ATOM 1538 O O . GLU A 1 195 ? 24.381 7.008 -18.174 1.00 86.44 195 GLU A O 1
ATOM 1543 N N . ASP A 1 196 ? 26.552 6.584 -18.593 1.00 87.06 196 ASP A N 1
ATOM 1544 C CA . ASP A 1 196 ? 26.490 6.897 -20.029 1.00 87.06 196 ASP A CA 1
ATOM 1545 C C . ASP A 1 196 ? 25.441 6.037 -20.747 1.00 87.06 196 ASP A C 1
ATOM 1547 O O . ASP A 1 196 ? 24.711 6.530 -21.593 1.00 87.06 196 ASP A O 1
ATOM 1551 N N . ILE A 1 197 ? 25.317 4.754 -20.381 1.00 89.88 197 ILE A N 1
ATOM 1552 C CA . ILE A 1 197 ? 24.290 3.862 -20.940 1.00 89.88 197 ILE A CA 1
ATOM 1553 C C . ILE A 1 197 ? 22.890 4.233 -20.441 1.00 89.88 197 ILE A C 1
ATOM 1555 O O . ILE A 1 197 ? 21.933 4.193 -21.206 1.00 89.88 197 ILE A O 1
ATOM 1559 N N . PHE A 1 198 ? 22.738 4.548 -19.156 1.00 86.69 198 PHE A N 1
ATOM 1560 C CA . PHE A 1 198 ? 21.425 4.824 -18.566 1.00 86.69 198 PHE A CA 1
ATOM 1561 C C . PHE A 1 198 ? 20.852 6.191 -18.956 1.00 86.69 198 PHE A C 1
ATOM 1563 O O . PHE A 1 198 ? 19.645 6.395 -18.843 1.00 86.69 198 PHE A O 1
ATOM 1570 N N . THR A 1 199 ? 21.697 7.103 -19.430 1.00 90.06 199 THR A N 1
ATOM 1571 C CA . THR A 1 199 ? 21.321 8.438 -19.921 1.00 90.06 199 THR A CA 1
ATOM 1572 C C . THR A 1 199 ? 21.268 8.526 -21.447 1.00 90.06 199 THR A C 1
ATOM 1574 O O . THR A 1 199 ? 20.922 9.573 -21.991 1.00 90.06 199 THR A O 1
ATOM 1577 N N . ASP A 1 200 ? 21.585 7.438 -22.155 1.00 91.31 200 ASP A N 1
ATOM 1578 C CA . ASP A 1 200 ? 21.536 7.399 -23.613 1.00 91.31 200 ASP A CA 1
ATOM 1579 C C . ASP A 1 200 ? 20.071 7.294 -24.097 1.00 91.31 200 ASP A C 1
ATOM 1581 O O . ASP A 1 200 ? 19.373 6.328 -23.753 1.00 91.31 200 ASP A O 1
ATOM 1585 N N . PRO A 1 201 ? 19.591 8.250 -24.921 1.00 92.00 201 PRO A N 1
ATOM 1586 C CA . PRO A 1 201 ? 18.232 8.244 -25.459 1.00 92.00 201 PRO A CA 1
ATOM 1587 C C . PRO A 1 201 ? 17.864 6.994 -26.261 1.00 92.00 201 PRO A C 1
ATOM 1589 O O . PRO A 1 201 ? 16.683 6.681 -26.386 1.00 92.00 201 PRO A O 1
ATOM 1592 N N . CYS A 1 202 ? 18.830 6.232 -26.790 1.00 92.44 202 CYS A N 1
ATOM 1593 C CA . CYS A 1 202 ? 18.512 4.999 -27.517 1.00 92.44 202 CYS A CA 1
ATOM 1594 C C . CYS A 1 202 ? 17.904 3.899 -26.628 1.00 92.44 202 CYS A C 1
ATOM 1596 O O . CYS A 1 202 ? 17.336 2.935 -27.148 1.00 92.44 202 CYS A O 1
ATOM 1598 N N . TYR A 1 203 ? 18.000 4.048 -25.303 1.00 92.50 203 TYR A N 1
ATOM 1599 C CA . TYR A 1 203 ? 17.394 3.150 -24.324 1.00 92.50 203 TYR A CA 1
ATOM 1600 C C . TYR A 1 203 ? 16.157 3.735 -23.635 1.00 92.50 203 TYR A C 1
ATOM 1602 O O . TYR A 1 203 ? 15.698 3.140 -22.657 1.00 92.50 203 TYR A O 1
ATOM 1610 N N . GLU A 1 204 ? 15.610 4.855 -24.114 1.00 93.44 204 GLU A N 1
ATOM 1611 C CA . GLU A 1 204 ? 14.323 5.377 -23.643 1.00 93.44 204 GLU A CA 1
ATOM 1612 C C . GLU A 1 204 ? 13.243 4.283 -23.709 1.00 93.44 204 GLU A C 1
ATOM 1614 O O . GLU A 1 204 ? 13.132 3.566 -24.707 1.00 93.44 204 GLU A O 1
ATOM 1619 N N . ASP A 1 205 ? 12.509 4.099 -22.606 1.00 94.38 205 ASP A N 1
ATOM 1620 C CA . ASP A 1 205 ? 11.522 3.025 -22.419 1.00 94.38 205 ASP A CA 1
ATOM 1621 C C . ASP A 1 205 ? 11.991 1.638 -22.928 1.00 94.38 205 ASP A C 1
ATOM 1623 O O . ASP A 1 205 ? 11.283 0.914 -23.638 1.00 94.38 205 ASP A O 1
ATOM 1627 N N . ALA A 1 206 ? 13.238 1.279 -22.592 1.00 94.31 206 ALA A N 1
ATOM 1628 C CA . ALA A 1 206 ? 13.937 0.099 -23.102 1.00 94.31 206 ALA A CA 1
ATOM 1629 C C . ALA A 1 206 ? 13.073 -1.179 -23.123 1.00 94.31 206 ALA A C 1
ATOM 1631 O O . ALA A 1 206 ? 12.621 -1.658 -22.079 1.00 94.31 206 ALA A O 1
ATOM 1632 N N . ALA A 1 207 ? 12.933 -1.775 -24.311 1.00 95.94 207 ALA A N 1
ATOM 1633 C CA . ALA A 1 207 ? 12.204 -3.024 -24.537 1.00 95.94 207 ALA A CA 1
ATOM 1634 C C . ALA A 1 207 ? 12.949 -4.265 -24.006 1.00 95.94 207 ALA A C 1
ATOM 1636 O O . ALA A 1 207 ? 14.166 -4.231 -23.777 1.00 95.94 207 ALA A O 1
ATOM 1637 N N . LEU A 1 208 ? 12.229 -5.385 -23.859 1.00 98.06 208 LEU A N 1
ATOM 1638 C CA . LEU A 1 208 ? 12.857 -6.675 -23.566 1.00 98.06 208 LEU A CA 1
ATOM 1639 C C . LEU A 1 208 ? 13.724 -7.158 -24.736 1.00 98.06 208 LEU A C 1
ATOM 1641 O O . LEU A 1 208 ? 13.411 -6.942 -25.910 1.00 98.06 208 LEU A O 1
ATOM 1645 N N . THR A 1 209 ? 14.810 -7.857 -24.406 1.00 98.12 209 THR A N 1
ATOM 1646 C CA . THR A 1 209 ? 15.564 -8.658 -25.378 1.00 98.12 209 THR A CA 1
ATOM 1647 C C . THR A 1 209 ? 14.832 -9.974 -25.647 1.00 98.12 209 THR A C 1
ATOM 1649 O O . THR A 1 209 ? 13.983 -10.389 -24.860 1.00 98.12 209 THR A O 1
ATOM 1652 N N . GLU A 1 210 ? 15.191 -10.692 -26.715 1.00 97.94 210 GLU A N 1
ATOM 1653 C CA . GLU A 1 210 ? 14.684 -12.061 -26.926 1.00 97.94 210 GLU A CA 1
ATOM 1654 C C . GLU A 1 210 ? 14.995 -12.981 -25.739 1.00 97.94 210 GLU A C 1
ATOM 1656 O O . GLU A 1 210 ? 14.159 -13.787 -25.331 1.00 97.94 210 GLU A O 1
ATOM 1661 N N . PHE A 1 211 ? 16.171 -12.811 -25.129 1.00 97.62 211 PHE A N 1
ATOM 1662 C CA . PHE A 1 211 ? 16.527 -13.535 -23.915 1.00 97.62 211 PHE A CA 1
ATOM 1663 C C . PHE A 1 211 ? 15.638 -13.132 -22.731 1.00 97.62 211 PHE A C 1
ATOM 1665 O O . PHE A 1 211 ? 15.174 -14.002 -22.005 1.00 97.62 211 PHE A O 1
ATOM 1672 N N . GLY A 1 212 ? 15.319 -11.845 -22.569 1.00 98.00 212 GLY A N 1
ATOM 1673 C CA . GLY A 1 212 ? 14.368 -11.373 -21.560 1.00 98.00 212 GLY A CA 1
ATOM 1674 C C . GLY A 1 212 ? 12.947 -11.903 -21.756 1.00 98.00 212 GLY A C 1
ATOM 1675 O O . GLY A 1 212 ? 12.295 -12.280 -20.784 1.00 98.00 212 GLY A O 1
ATOM 1676 N N . ARG A 1 213 ? 12.480 -12.011 -23.006 1.00 98.50 213 ARG A N 1
ATOM 1677 C CA . ARG A 1 213 ? 11.206 -12.676 -23.333 1.00 98.50 213 ARG A CA 1
ATOM 1678 C C . ARG A 1 213 ? 11.241 -14.159 -22.978 1.00 98.50 213 ARG A C 1
ATOM 1680 O O . ARG A 1 213 ? 10.266 -14.682 -22.448 1.00 98.50 213 ARG A O 1
ATOM 1687 N N . GLN A 1 214 ? 12.361 -14.833 -23.247 1.00 98.06 214 GLN A N 1
ATOM 1688 C CA . GLN A 1 214 ? 12.538 -16.235 -22.880 1.00 98.06 214 GLN A CA 1
ATOM 1689 C C . GLN A 1 214 ? 12.532 -16.424 -21.361 1.00 98.06 214 GLN A C 1
ATOM 1691 O O . GLN A 1 214 ? 11.815 -17.291 -20.875 1.00 98.06 214 GLN A O 1
ATOM 1696 N N . GLN A 1 215 ? 13.229 -15.561 -20.615 1.00 97.94 215 GLN A N 1
ATOM 1697 C CA . GLN A 1 215 ? 13.180 -15.548 -19.150 1.00 97.94 215 GLN A CA 1
ATOM 1698 C C . GLN A 1 215 ? 11.745 -15.416 -18.634 1.00 97.94 215 GLN A C 1
ATOM 1700 O O . GLN A 1 215 ? 11.370 -16.132 -17.716 1.00 97.94 215 GLN A O 1
ATOM 1705 N N . ALA A 1 216 ? 10.932 -14.537 -19.231 1.00 97.75 216 ALA A N 1
ATOM 1706 C CA . ALA A 1 216 ? 9.539 -14.358 -18.830 1.00 97.75 216 ALA A CA 1
ATOM 1707 C C . ALA A 1 216 ? 8.670 -15.592 -19.131 1.00 97.75 216 ALA A C 1
ATOM 1709 O O . ALA A 1 216 ? 7.831 -15.953 -18.311 1.00 97.75 216 ALA A O 1
ATOM 1710 N N . ARG A 1 217 ? 8.892 -16.273 -20.265 1.00 97.31 217 ARG A N 1
ATOM 1711 C CA . ARG A 1 217 ? 8.203 -17.535 -20.599 1.00 97.31 217 ARG A CA 1
ATOM 1712 C C . ARG A 1 217 ? 8.580 -18.680 -19.660 1.00 97.31 217 ARG A C 1
ATOM 1714 O O . ARG A 1 217 ? 7.735 -19.503 -19.336 1.00 97.31 217 ARG A O 1
ATOM 1721 N N . GLU A 1 218 ? 9.842 -18.736 -19.244 1.00 96.50 218 GLU A N 1
ATOM 1722 C CA . GLU A 1 218 ? 10.379 -19.777 -18.357 1.00 96.50 218 GLU A CA 1
ATOM 1723 C C . GLU A 1 218 ? 10.156 -19.478 -16.868 1.00 96.50 218 GLU A C 1
ATOM 1725 O O . GLU A 1 218 ? 10.379 -20.345 -16.022 1.00 96.50 218 GLU A O 1
ATOM 1730 N N . ALA A 1 219 ? 9.720 -18.264 -16.527 1.00 94.69 219 ALA A N 1
ATOM 1731 C CA . ALA A 1 219 ? 9.420 -17.865 -15.160 1.00 94.69 219 ALA A CA 1
ATOM 1732 C C . ALA A 1 219 ? 8.111 -18.506 -14.694 1.00 94.69 219 ALA A C 1
ATOM 1734 O O . ALA A 1 219 ? 7.042 -17.897 -14.754 1.00 94.69 219 ALA A O 1
ATOM 1735 N N . GLU A 1 220 ? 8.208 -19.747 -14.226 1.00 92.56 220 GLU A N 1
ATOM 1736 C CA . GLU A 1 220 ? 7.079 -20.492 -13.678 1.00 92.56 220 GLU A CA 1
ATOM 1737 C C . GLU A 1 220 ? 6.449 -19.721 -12.510 1.00 92.56 220 GLU A C 1
ATOM 1739 O O . GLU A 1 220 ? 7.133 -19.316 -11.563 1.00 92.56 220 GLU A O 1
ATOM 1744 N N . ALA A 1 221 ? 5.139 -19.484 -12.596 1.00 92.38 221 ALA A N 1
ATOM 1745 C CA . ALA A 1 221 ? 4.411 -18.795 -11.541 1.00 92.38 221 ALA A CA 1
ATOM 1746 C C . ALA A 1 221 ? 4.426 -19.634 -10.242 1.00 92.38 221 ALA A C 1
ATOM 1748 O O . ALA A 1 221 ? 4.179 -20.842 -10.297 1.00 92.38 221 ALA A O 1
ATOM 1749 N N . PRO A 1 222 ? 4.673 -19.025 -9.064 1.00 92.56 222 PRO A N 1
ATOM 1750 C CA . PRO A 1 222 ? 4.638 -19.731 -7.787 1.00 92.56 222 PRO A CA 1
ATOM 1751 C C . PRO A 1 222 ? 3.307 -20.449 -7.548 1.00 92.56 222 PRO A C 1
ATOM 1753 O O . PRO A 1 222 ? 2.256 -19.998 -8.007 1.00 92.56 222 PRO A O 1
ATOM 1756 N N . GLU A 1 223 ? 3.330 -21.531 -6.763 1.00 89.00 223 GLU A N 1
ATOM 1757 C CA . GLU A 1 223 ? 2.146 -22.370 -6.517 1.00 89.00 223 GLU A CA 1
ATOM 1758 C C . GLU A 1 223 ? 0.929 -21.576 -6.035 1.00 89.00 223 GLU A C 1
ATOM 1760 O O . GLU A 1 223 ? -0.183 -21.819 -6.495 1.00 89.00 223 GLU A O 1
ATOM 1765 N N . GLY A 1 224 ? 1.125 -20.580 -5.170 1.00 88.75 224 GLY A N 1
ATOM 1766 C CA . GLY A 1 224 ? 0.015 -19.758 -4.687 1.00 88.75 224 GLY A CA 1
ATOM 1767 C C . GLY A 1 224 ? -0.616 -18.850 -5.748 1.00 88.75 224 GLY A C 1
ATOM 1768 O O . GLY A 1 224 ? -1.775 -18.495 -5.594 1.00 88.75 224 GLY A O 1
ATOM 1769 N N . VAL A 1 225 ? 0.082 -18.527 -6.846 1.00 91.12 225 VAL A N 1
ATOM 1770 C CA . VAL A 1 225 ? -0.526 -17.853 -8.011 1.00 91.12 225 VAL A CA 1
ATOM 1771 C C . VAL A 1 225 ? -1.301 -18.863 -8.856 1.00 91.12 225 VAL A C 1
ATOM 1773 O O . VAL A 1 225 ? -2.441 -18.607 -9.225 1.00 91.12 225 VAL A O 1
ATOM 1776 N N . ARG A 1 226 ? -0.713 -20.034 -9.134 1.00 89.12 226 ARG A N 1
ATOM 1777 C CA . ARG A 1 226 ? -1.330 -21.069 -9.989 1.00 89.12 226 ARG A CA 1
ATOM 1778 C C . ARG A 1 226 ? -2.580 -21.698 -9.377 1.00 89.12 226 ARG A C 1
ATOM 1780 O O . ARG A 1 226 ? -3.494 -22.071 -10.103 1.00 89.12 226 ARG A O 1
ATOM 1787 N N . SER A 1 227 ? -2.606 -21.816 -8.053 1.00 87.69 227 SER A N 1
ATOM 1788 C CA . SER A 1 227 ? -3.742 -22.338 -7.285 1.00 87.69 227 SER A CA 1
ATOM 1789 C C . SER A 1 227 ? -4.730 -21.249 -6.850 1.00 87.69 227 SER A C 1
ATOM 1791 O O . SER A 1 227 ? -5.748 -21.560 -6.226 1.00 87.69 227 SER A O 1
ATOM 1793 N N . ALA A 1 228 ? -4.461 -19.976 -7.172 1.00 88.94 228 ALA A N 1
ATOM 1794 C CA . ALA A 1 228 ? -5.351 -18.877 -6.828 1.00 88.94 228 ALA A CA 1
ATOM 1795 C C . ALA A 1 228 ? -6.691 -19.012 -7.557 1.00 88.94 228 ALA A C 1
ATOM 1797 O O . ALA A 1 228 ? -6.753 -19.330 -8.743 1.00 88.94 228 ALA A O 1
ATOM 1798 N N . LYS A 1 229 ? -7.785 -18.679 -6.866 1.00 87.50 229 LYS A N 1
ATOM 1799 C CA . LYS A 1 229 ? -9.102 -18.574 -7.511 1.00 87.50 229 LYS A CA 1
ATOM 1800 C C . LYS A 1 229 ? -9.185 -17.352 -8.424 1.00 87.50 229 LYS A C 1
ATOM 1802 O O . LYS A 1 229 ? -9.912 -17.367 -9.415 1.00 87.50 229 LYS A O 1
ATOM 1807 N N . LYS A 1 230 ? -8.510 -16.266 -8.037 1.00 88.94 230 LYS A N 1
ATOM 1808 C CA . LYS A 1 230 ? -8.538 -14.970 -8.718 1.00 88.94 230 LYS A CA 1
ATOM 1809 C C . LYS A 1 230 ? -7.169 -14.308 -8.621 1.00 88.94 230 LYS A C 1
ATOM 1811 O O . LYS A 1 230 ? -6.558 -14.320 -7.553 1.00 88.94 230 LYS A O 1
ATOM 1816 N N . VAL A 1 231 ? -6.735 -13.675 -9.709 1.00 93.12 231 VAL A N 1
ATOM 1817 C CA . VAL A 1 231 ? -5.493 -12.895 -9.748 1.00 93.12 231 VAL A CA 1
ATOM 1818 C C . VAL A 1 231 ? -5.790 -11.458 -10.173 1.00 93.12 231 VAL A C 1
ATOM 1820 O O . VAL A 1 231 ? -6.496 -11.231 -11.155 1.00 93.12 231 VAL A O 1
ATOM 1823 N N . ARG A 1 232 ? -5.233 -10.483 -9.445 1.00 94.94 232 ARG A N 1
ATOM 1824 C CA . ARG A 1 232 ? -5.117 -9.085 -9.882 1.00 94.94 232 ARG A CA 1
ATOM 1825 C C . ARG A 1 232 ? -3.676 -8.813 -10.286 1.00 94.94 232 ARG A C 1
ATOM 1827 O O . ARG A 1 232 ? -2.765 -8.896 -9.465 1.00 94.94 232 ARG A O 1
ATOM 1834 N N . LEU A 1 233 ? -3.471 -8.502 -11.562 1.00 97.75 233 LEU A N 1
ATOM 1835 C CA . LEU A 1 233 ? -2.159 -8.178 -12.110 1.00 97.75 233 LEU A CA 1
ATOM 1836 C C . LEU A 1 233 ? -1.963 -6.661 -12.130 1.00 97.75 233 LEU A C 1
ATOM 1838 O O . LEU A 1 233 ? -2.776 -5.934 -12.699 1.00 97.75 233 LEU A O 1
ATOM 1842 N N . ILE A 1 234 ? -0.872 -6.212 -11.518 1.00 98.38 234 ILE A N 1
ATOM 1843 C CA . ILE A 1 234 ? -0.410 -4.829 -11.503 1.00 98.38 234 ILE A CA 1
ATOM 1844 C C . ILE A 1 234 ? 0.969 -4.785 -12.159 1.00 98.38 234 ILE A C 1
ATOM 1846 O O . ILE A 1 234 ? 1.851 -5.578 -11.823 1.00 98.38 234 ILE A O 1
ATOM 1850 N N . CYS A 1 235 ? 1.200 -3.847 -13.069 1.00 98.19 235 CYS A N 1
ATOM 1851 C CA . CYS A 1 235 ? 2.527 -3.617 -13.625 1.00 98.19 235 CYS A CA 1
ATOM 1852 C C . CYS A 1 235 ? 2.858 -2.129 -13.743 1.00 98.19 235 CYS A C 1
ATOM 1854 O O . CYS A 1 235 ? 1.992 -1.255 -13.740 1.00 98.19 235 CYS A O 1
ATOM 1856 N N . SER A 1 236 ? 4.155 -1.836 -13.812 1.00 98.00 236 SER A N 1
ATOM 1857 C CA . SER A 1 236 ? 4.638 -0.490 -14.121 1.00 98.00 236 SER A CA 1
ATOM 1858 C C . SER A 1 236 ? 4.299 -0.088 -15.556 1.00 98.00 236 SER A C 1
ATOM 1860 O O . SER A 1 236 ? 4.295 -0.928 -16.454 1.00 98.00 236 SER A O 1
ATOM 1862 N N . THR A 1 237 ? 4.119 1.214 -15.774 1.00 97.56 237 THR A N 1
ATOM 1863 C CA . THR A 1 237 ? 3.937 1.859 -17.089 1.00 97.56 237 THR A CA 1
ATOM 1864 C C . THR A 1 237 ? 5.113 1.713 -18.066 1.00 97.56 237 THR A C 1
ATOM 1866 O O . THR A 1 237 ? 4.969 2.080 -19.228 1.00 97.56 237 THR A O 1
ATOM 1869 N N . LEU A 1 238 ? 6.264 1.175 -17.646 1.00 97.44 238 LEU A N 1
ATOM 1870 C CA . LEU A 1 238 ? 7.411 0.962 -18.534 1.00 97.44 238 LEU A CA 1
ATOM 1871 C C . LEU A 1 238 ? 7.217 -0.288 -19.404 1.00 97.44 238 LEU A C 1
ATOM 1873 O O . LEU A 1 238 ? 6.777 -1.343 -18.940 1.00 97.44 238 LEU A O 1
ATOM 1877 N N . ARG A 1 239 ? 7.599 -0.209 -20.678 1.00 97.00 239 ARG A N 1
ATOM 1878 C CA . ARG A 1 239 ? 7.363 -1.258 -21.678 1.00 97.00 239 ARG A CA 1
ATOM 1879 C C . ARG A 1 239 ? 7.882 -2.621 -21.243 1.00 97.00 239 ARG A C 1
ATOM 1881 O O . ARG A 1 239 ? 7.175 -3.614 -21.376 1.00 97.00 239 ARG A O 1
ATOM 1888 N N . ARG A 1 240 ? 9.088 -2.678 -20.672 1.00 98.00 240 ARG A N 1
ATOM 1889 C CA . ARG A 1 240 ? 9.695 -3.927 -20.175 1.00 98.00 240 ARG A CA 1
ATOM 1890 C C . ARG A 1 240 ? 8.855 -4.640 -19.113 1.00 98.00 240 ARG A C 1
ATOM 1892 O O . ARG A 1 240 ? 8.838 -5.869 -19.088 1.00 98.00 240 ARG A O 1
ATOM 1899 N N . THR A 1 241 ? 8.171 -3.905 -18.235 1.00 98.50 241 THR A N 1
ATOM 1900 C CA . THR A 1 241 ? 7.298 -4.497 -17.209 1.00 98.50 241 THR A CA 1
ATOM 1901 C C . THR A 1 241 ? 5.965 -4.926 -17.794 1.00 98.50 241 THR A C 1
ATOM 1903 O O . THR A 1 241 ? 5.512 -6.017 -17.462 1.00 98.50 241 THR A O 1
ATOM 1906 N N . ILE A 1 242 ? 5.385 -4.133 -18.699 1.00 98.50 242 ILE A N 1
ATOM 1907 C CA . ILE A 1 242 ? 4.146 -4.481 -19.412 1.00 98.50 242 ILE A CA 1
ATOM 1908 C C . ILE A 1 242 ? 4.344 -5.768 -20.221 1.00 98.50 242 ILE A C 1
ATOM 1910 O O . ILE A 1 242 ? 3.579 -6.715 -20.072 1.00 98.50 242 ILE A O 1
ATOM 1914 N N . GLU A 1 243 ? 5.413 -5.835 -21.015 1.00 98.38 243 GLU A N 1
ATOM 1915 C CA . GLU A 1 243 ? 5.744 -6.995 -21.847 1.00 98.38 243 GLU A CA 1
ATOM 1916 C C . GLU A 1 243 ? 6.042 -8.239 -20.993 1.00 98.38 243 GLU A C 1
ATOM 1918 O O . GLU A 1 243 ? 5.546 -9.323 -21.289 1.00 98.38 243 GLU A O 1
ATOM 1923 N N . THR A 1 244 ? 6.785 -8.092 -19.885 1.00 98.69 244 THR A N 1
ATOM 1924 C CA . THR A 1 244 ? 7.024 -9.213 -18.952 1.00 98.69 244 THR A CA 1
ATOM 1925 C C . THR A 1 244 ? 5.712 -9.716 -18.346 1.00 98.69 244 THR A C 1
ATOM 1927 O O . THR A 1 244 ? 5.498 -10.923 -18.262 1.00 98.69 244 THR A O 1
ATOM 1930 N N . ALA A 1 245 ? 4.843 -8.799 -17.914 1.00 98.25 245 ALA A N 1
ATOM 1931 C CA . ALA A 1 245 ? 3.570 -9.124 -17.285 1.00 98.25 245 ALA A CA 1
ATOM 1932 C C . ALA A 1 245 ? 2.632 -9.858 -18.251 1.00 98.25 245 ALA A C 1
ATOM 1934 O O . ALA A 1 245 ? 2.043 -10.866 -17.868 1.00 98.25 245 ALA A O 1
ATOM 1935 N N . ALA A 1 246 ? 2.556 -9.406 -19.505 1.00 97.81 246 ALA A N 1
ATOM 1936 C CA . ALA A 1 246 ? 1.781 -10.072 -20.545 1.00 97.81 246 ALA A CA 1
ATOM 1937 C C . ALA A 1 246 ? 2.269 -11.508 -20.774 1.00 97.81 246 ALA A C 1
ATOM 1939 O O . ALA A 1 246 ? 1.482 -12.439 -20.613 1.00 97.81 246 ALA A O 1
ATOM 1940 N N . ILE A 1 247 ? 3.572 -11.696 -21.019 1.00 98.12 247 ILE A N 1
ATOM 1941 C CA . ILE A 1 247 ? 4.165 -13.017 -21.279 1.00 98.12 247 ILE A CA 1
ATOM 1942 C C . ILE A 1 247 ? 3.950 -13.973 -20.100 1.00 98.12 247 ILE A C 1
ATOM 1944 O O . ILE A 1 247 ? 3.511 -15.104 -20.290 1.00 98.12 247 ILE A O 1
ATOM 1948 N N . VAL A 1 248 ? 4.246 -13.543 -18.869 1.00 97.06 248 VAL A N 1
ATOM 1949 C CA . VAL A 1 248 ? 4.152 -14.446 -17.710 1.00 97.06 248 VAL A CA 1
ATOM 1950 C C . VAL A 1 248 ? 2.700 -14.827 -17.409 1.00 97.06 248 VAL A C 1
ATOM 1952 O O . VAL A 1 248 ? 2.441 -15.924 -16.915 1.00 97.06 248 VAL A O 1
ATOM 1955 N N . SER A 1 249 ? 1.753 -13.935 -17.725 1.00 96.00 249 SER A N 1
ATOM 1956 C CA . SER A 1 249 ? 0.326 -14.163 -17.503 1.00 96.00 249 SER A CA 1
ATOM 1957 C C . SER A 1 249 ? -0.304 -15.160 -18.466 1.00 96.00 249 SER A C 1
ATOM 1959 O O . SER A 1 249 ? -1.347 -15.716 -18.138 1.00 96.00 249 SER A O 1
ATOM 1961 N N . GLU A 1 250 ? 0.335 -15.473 -19.600 1.00 93.94 250 GLU A N 1
ATOM 1962 C CA . GLU A 1 250 ? -0.152 -16.503 -20.530 1.00 93.94 250 GLU A CA 1
ATOM 1963 C C . GLU A 1 250 ? -0.320 -17.868 -19.843 1.00 93.94 250 GLU A C 1
ATOM 1965 O O . GLU A 1 250 ? -1.258 -18.600 -20.149 1.00 93.94 250 GLU A O 1
ATOM 1970 N N . GLN A 1 251 ? 0.534 -18.178 -18.860 1.00 90.81 251 GLN A N 1
ATOM 1971 C CA . GLN A 1 251 ? 0.500 -19.432 -18.095 1.00 90.81 251 GLN A CA 1
ATOM 1972 C C . GLN A 1 251 ? -0.747 -19.576 -17.201 1.00 90.81 251 GLN A C 1
ATOM 1974 O O . GLN A 1 251 ? -1.071 -20.679 -16.767 1.00 90.81 251 GLN A O 1
ATOM 1979 N N . TRP A 1 252 ? -1.428 -18.472 -16.891 1.00 92.81 252 TRP A N 1
ATOM 1980 C CA . TRP A 1 252 ? -2.576 -18.415 -15.980 1.00 92.81 252 TRP A CA 1
ATOM 1981 C C . TRP A 1 252 ? -3.630 -17.411 -16.470 1.00 92.81 252 TRP A C 1
ATOM 1983 O O . TRP A 1 252 ? -4.352 -16.797 -15.683 1.00 92.81 252 TRP A O 1
ATOM 1993 N N . ARG A 1 253 ? -3.743 -17.259 -17.796 1.00 91.06 253 ARG A N 1
ATOM 1994 C CA . ARG A 1 253 ? -4.573 -16.236 -18.449 1.00 91.06 253 ARG A CA 1
ATOM 1995 C C . ARG A 1 253 ? -6.048 -16.339 -18.072 1.00 91.06 253 ARG A C 1
ATOM 1997 O O . ARG A 1 253 ? -6.712 -15.319 -17.911 1.00 91.06 253 ARG A O 1
ATOM 2004 N N . ASP A 1 254 ? -6.535 -17.555 -17.846 1.00 89.88 254 ASP A N 1
ATOM 2005 C CA . ASP A 1 254 ? -7.913 -17.812 -17.416 1.00 89.88 254 ASP A CA 1
ATOM 2006 C C . ASP A 1 254 ? -8.234 -17.171 -16.053 1.00 89.88 254 ASP A C 1
ATOM 2008 O O . ASP A 1 254 ? -9.368 -16.754 -15.813 1.00 89.88 254 ASP A O 1
ATOM 2012 N N . LEU A 1 255 ? -7.236 -17.000 -15.172 1.00 89.62 255 LEU A N 1
ATOM 2013 C CA . LEU A 1 255 ? -7.412 -16.330 -13.876 1.00 89.62 255 LEU A CA 1
ATOM 2014 C C . LEU A 1 255 ? -7.629 -14.811 -14.023 1.00 89.62 255 LEU A C 1
ATOM 2016 O O . LEU A 1 255 ? -8.162 -14.170 -13.109 1.00 89.62 255 LEU A O 1
ATOM 2020 N N . LEU A 1 256 ? -7.272 -14.239 -15.179 1.00 87.38 256 LEU A N 1
ATOM 2021 C CA . LEU A 1 256 ? -7.505 -12.837 -15.540 1.00 87.38 256 LEU A CA 1
ATOM 2022 C C . LEU A 1 256 ? -8.820 -12.608 -16.297 1.00 87.38 256 LEU A C 1
ATOM 2024 O O . LEU A 1 256 ? -9.188 -11.457 -16.528 1.00 87.38 256 LEU A O 1
ATOM 2028 N N . ALA A 1 257 ? -9.545 -13.663 -16.678 1.00 77.31 257 ALA A N 1
ATOM 2029 C CA . ALA A 1 257 ? -10.744 -13.530 -17.500 1.00 77.31 257 ALA A CA 1
ATOM 2030 C C . ALA A 1 257 ? -11.790 -12.601 -16.854 1.00 77.31 257 ALA A C 1
ATOM 2032 O O . ALA A 1 257 ? -12.159 -12.762 -15.685 1.00 77.31 257 ALA A O 1
ATOM 2033 N N . GLY A 1 258 ? -12.266 -11.622 -17.633 1.00 78.00 258 GLY A N 1
ATOM 2034 C CA . GLY A 1 258 ? -13.239 -10.620 -17.188 1.00 78.00 258 GLY A CA 1
ATOM 2035 C C . GLY A 1 258 ? -12.682 -9.559 -16.232 1.00 78.00 258 GLY A C 1
ATOM 2036 O O . GLY A 1 258 ? -13.470 -8.879 -15.578 1.00 78.00 258 GLY A O 1
ATOM 2037 N N . ARG A 1 259 ? -11.353 -9.423 -16.115 1.00 84.31 259 ARG A N 1
ATOM 2038 C CA . ARG A 1 259 ? -10.684 -8.460 -15.225 1.00 84.31 259 ARG A CA 1
ATOM 2039 C C . ARG A 1 259 ? -9.744 -7.542 -16.000 1.00 84.31 259 ARG A C 1
ATOM 2041 O O . ARG A 1 259 ? -9.224 -7.909 -17.054 1.00 84.31 259 ARG A O 1
ATOM 2048 N N . SER A 1 260 ? -9.523 -6.348 -15.454 1.00 92.00 260 SER A N 1
ATOM 2049 C CA . SER A 1 260 ? -8.517 -5.414 -15.951 1.00 92.00 260 SER A CA 1
ATOM 2050 C C . SER A 1 260 ? -7.148 -5.663 -15.313 1.00 92.00 260 SER A C 1
ATOM 2052 O O . SER A 1 260 ? -7.030 -5.931 -14.111 1.00 92.00 260 SER A O 1
ATOM 2054 N N . VAL A 1 261 ? -6.100 -5.524 -16.120 1.00 97.12 261 VAL A N 1
ATOM 2055 C CA . VAL A 1 261 ? -4.725 -5.348 -15.652 1.00 97.12 261 VAL A CA 1
ATOM 2056 C C . VAL A 1 261 ? -4.536 -3.889 -15.268 1.00 97.12 261 VAL A C 1
ATOM 2058 O O . VAL A 1 261 ? -4.861 -2.994 -16.048 1.00 97.12 261 VAL A O 1
ATOM 2061 N N . ILE A 1 262 ? -3.991 -3.655 -14.077 1.00 97.88 262 ILE A N 1
ATOM 2062 C CA . ILE A 1 262 ? -3.698 -2.308 -13.594 1.00 97.88 262 ILE A CA 1
ATOM 2063 C C . ILE A 1 262 ? -2.292 -1.921 -14.051 1.00 97.88 262 ILE A C 1
ATOM 2065 O O . ILE A 1 262 ? -1.313 -2.585 -13.712 1.00 97.88 262 ILE A O 1
ATOM 2069 N N . VAL A 1 263 ? -2.179 -0.824 -14.790 1.00 98.25 263 VAL A N 1
ATOM 2070 C CA . VAL A 1 263 ? -0.903 -0.275 -15.257 1.00 98.25 263 VAL A CA 1
ATOM 2071 C C . VAL A 1 263 ? -0.681 1.064 -14.565 1.00 98.25 263 VAL A C 1
ATOM 2073 O O . VAL A 1 263 ? -1.513 1.965 -14.676 1.00 98.25 263 VAL A O 1
ATOM 2076 N N . THR A 1 264 ? 0.419 1.203 -13.817 1.00 97.50 264 THR A N 1
ATOM 2077 C CA . THR A 1 264 ? 0.605 2.365 -12.935 1.00 97.50 264 THR A CA 1
ATOM 2078 C C . THR A 1 264 ? 2.014 2.945 -12.887 1.00 97.50 264 THR A C 1
ATOM 2080 O O . THR A 1 264 ? 3.020 2.230 -12.894 1.00 97.50 264 THR A O 1
ATOM 2083 N N . ASP A 1 265 ? 2.082 4.276 -12.803 1.00 95.12 265 ASP A N 1
ATOM 2084 C CA . ASP A 1 265 ? 3.322 5.022 -12.577 1.00 95.12 265 ASP A CA 1
ATOM 2085 C C . ASP A 1 265 ? 3.901 4.761 -11.176 1.00 95.12 265 ASP A C 1
ATOM 2087 O O . ASP A 1 265 ? 5.121 4.759 -10.993 1.00 95.12 265 ASP A O 1
ATOM 2091 N N . TRP A 1 266 ? 3.060 4.437 -10.189 1.00 96.31 266 TRP A N 1
ATOM 2092 C CA . TRP A 1 266 ? 3.510 4.200 -8.818 1.00 96.31 266 TRP A CA 1
ATOM 2093 C C . TRP A 1 266 ? 4.395 2.957 -8.681 1.00 96.31 266 TRP A C 1
ATOM 2095 O O . TRP A 1 266 ? 5.190 2.899 -7.755 1.00 96.31 266 TRP A O 1
ATOM 2105 N N . ALA A 1 267 ? 4.350 2.017 -9.631 1.00 96.31 267 ALA A N 1
ATOM 2106 C CA . ALA A 1 267 ? 5.204 0.827 -9.650 1.00 96.31 267 ALA A CA 1
ATOM 2107 C C . ALA A 1 267 ? 6.492 0.983 -10.489 1.00 96.31 267 ALA A C 1
ATOM 2109 O O . ALA A 1 267 ? 7.205 -0.007 -10.685 1.00 96.31 267 ALA A O 1
ATOM 2110 N N . ARG A 1 268 ? 6.791 2.173 -11.039 1.00 95.38 268 ARG A N 1
ATOM 2111 C CA . ARG A 1 268 ? 8.001 2.428 -11.852 1.00 95.38 268 ARG A CA 1
ATOM 2112 C C . ARG A 1 268 ? 9.293 2.300 -11.059 1.00 95.38 268 ARG A C 1
ATOM 2114 O O . ARG A 1 268 ? 9.291 2.388 -9.834 1.00 95.38 268 ARG A O 1
ATOM 2121 N N . GLU A 1 269 ? 10.403 2.149 -11.782 1.00 94.06 269 GLU A N 1
ATOM 2122 C CA . GLU A 1 269 ? 11.747 2.233 -11.207 1.00 94.06 269 GLU A CA 1
ATOM 2123 C C . GLU A 1 269 ? 11.958 3.583 -10.501 1.00 94.06 269 GLU A C 1
ATOM 2125 O O . GLU A 1 269 ? 11.140 4.493 -10.617 1.00 94.06 269 GLU A O 1
ATOM 2130 N N . GLN A 1 270 ? 13.032 3.730 -9.733 1.00 91.75 270 GLN A N 1
ATOM 2131 C CA . GLN A 1 270 ? 13.450 5.054 -9.269 1.00 91.75 270 GLN A CA 1
ATOM 2132 C C . GLN A 1 270 ? 13.792 5.942 -10.485 1.00 91.75 270 GLN A C 1
ATOM 2134 O O . GLN A 1 270 ? 14.735 5.641 -11.208 1.00 91.75 270 GLN A O 1
ATOM 2139 N N . CYS A 1 271 ? 13.034 7.008 -10.710 1.00 89.69 271 CYS A N 1
ATOM 2140 C CA . CYS A 1 271 ? 13.033 7.856 -11.901 1.00 89.69 271 CYS A CA 1
ATOM 2141 C C . CYS A 1 271 ? 13.846 9.154 -11.708 1.00 89.69 271 CYS A C 1
ATOM 2143 O O . CYS A 1 271 ? 14.537 9.338 -10.700 1.00 89.69 271 CYS A O 1
ATOM 2145 N N . GLY A 1 272 ? 13.813 10.043 -12.707 1.00 82.88 272 GLY A N 1
ATOM 2146 C CA . GLY A 1 272 ? 14.395 11.388 -12.653 1.00 82.88 272 GLY A CA 1
ATOM 2147 C C . GLY A 1 272 ? 15.772 11.542 -13.306 1.00 82.88 272 GLY A C 1
ATOM 2148 O O . GLY A 1 272 ? 16.004 12.535 -13.964 1.00 82.88 272 GLY A O 1
ATOM 2149 N N . LEU A 1 273 ? 16.679 10.560 -13.226 1.00 85.25 273 LEU A N 1
ATOM 2150 C CA . LEU A 1 273 ? 18.045 10.689 -13.794 1.00 85.25 273 LEU A CA 1
ATOM 2151 C C . LEU A 1 273 ? 18.275 9.881 -15.074 1.00 85.25 273 LEU A C 1
ATOM 2153 O O . LEU A 1 273 ? 18.998 10.303 -15.968 1.00 85.25 273 LEU A O 1
ATOM 2157 N N . HIS A 1 274 ? 17.705 8.679 -15.137 1.00 89.75 274 HIS A N 1
ATOM 2158 C CA . HIS A 1 274 ? 18.013 7.715 -16.188 1.00 89.75 274 HIS A CA 1
ATOM 2159 C C . HIS A 1 274 ? 16.948 7.788 -17.272 1.00 89.75 274 HIS A C 1
ATOM 2161 O O . HIS A 1 274 ? 15.762 7.598 -17.010 1.00 89.75 274 HIS A O 1
ATOM 2167 N N . THR A 1 275 ? 17.374 8.043 -18.503 1.00 90.25 275 THR A N 1
ATOM 2168 C CA . THR A 1 275 ? 16.498 8.131 -19.675 1.00 90.25 275 THR A CA 1
ATOM 2169 C C . THR A 1 275 ? 15.788 6.805 -19.935 1.00 90.25 275 THR A C 1
ATOM 2171 O O . THR A 1 275 ? 14.625 6.799 -20.323 1.00 90.25 275 THR A O 1
ATOM 2174 N N . CYS A 1 276 ? 16.413 5.671 -19.600 1.00 88.62 276 CYS A N 1
ATOM 2175 C CA . CYS A 1 276 ? 15.766 4.360 -19.707 1.00 88.62 276 CYS A CA 1
ATOM 2176 C C . CYS A 1 276 ? 14.585 4.136 -18.750 1.00 88.62 276 CYS A C 1
ATOM 2178 O O . CYS A 1 276 ? 13.843 3.162 -18.907 1.00 88.62 276 CYS A O 1
ATOM 2180 N N . ASP A 1 277 ? 14.413 5.009 -17.758 1.00 91.62 277 ASP A N 1
ATOM 2181 C CA . ASP A 1 277 ? 13.279 4.988 -16.839 1.00 91.62 277 ASP A CA 1
ATOM 2182 C C . ASP A 1 277 ? 12.183 5.974 -17.244 1.00 91.62 277 ASP A C 1
ATOM 2184 O O . ASP A 1 277 ? 11.173 6.021 -16.554 1.00 91.62 277 ASP A O 1
ATOM 2188 N N . THR A 1 278 ? 12.347 6.719 -18.346 1.00 92.75 278 THR A N 1
ATOM 2189 C CA . THR A 1 278 ? 11.325 7.611 -18.925 1.00 92.75 278 THR A CA 1
ATOM 2190 C C . THR A 1 278 ? 10.291 6.793 -19.701 1.00 92.75 278 THR A C 1
ATOM 2192 O O . THR A 1 278 ? 10.657 5.865 -20.426 1.00 92.75 278 THR A O 1
ATOM 2195 N N . ARG A 1 279 ? 9.004 7.117 -19.533 1.00 93.88 279 ARG A N 1
ATOM 2196 C CA . ARG A 1 279 ? 7.891 6.488 -20.264 1.00 93.88 279 ARG A CA 1
ATOM 2197 C C . ARG A 1 279 ? 7.396 7.400 -21.394 1.00 93.88 279 ARG A C 1
ATOM 2199 O O . ARG A 1 279 ? 7.508 8.618 -21.272 1.00 93.88 279 ARG A O 1
ATOM 2206 N N . PRO A 1 280 ? 6.755 6.856 -22.443 1.00 94.31 280 PRO A N 1
ATOM 2207 C CA . PRO A 1 280 ? 6.017 7.678 -23.395 1.00 94.31 280 PRO A CA 1
ATOM 2208 C C . PRO A 1 280 ? 4.724 8.239 -22.769 1.00 94.31 280 PRO A C 1
ATOM 2210 O O . PRO A 1 280 ? 4.377 7.940 -21.618 1.00 94.31 280 PRO A O 1
ATOM 2213 N N . CYS A 1 281 ? 3.973 9.031 -23.540 1.00 95.50 281 CYS A N 1
ATOM 2214 C CA . CYS A 1 281 ? 2.673 9.533 -23.103 1.00 95.50 281 CYS A CA 1
ATOM 2215 C C . CYS A 1 281 ? 1.710 8.392 -22.709 1.00 95.50 281 CYS A C 1
ATOM 2217 O O . CYS A 1 281 ? 1.791 7.282 -23.251 1.00 95.50 281 CYS A O 1
ATOM 2219 N N . LEU A 1 282 ? 0.799 8.637 -21.761 1.00 96.12 282 LEU A N 1
ATOM 2220 C CA . LEU A 1 282 ? -0.090 7.596 -21.226 1.00 96.12 282 LEU A CA 1
ATOM 2221 C C . LEU A 1 282 ? -0.944 6.937 -22.313 1.00 96.12 282 LEU A C 1
ATOM 2223 O O . LEU A 1 282 ? -1.108 5.719 -22.278 1.00 96.12 282 LEU A O 1
ATOM 2227 N N . SER A 1 283 ? -1.394 7.686 -23.324 1.00 96.00 283 SER A N 1
ATOM 2228 C CA . SER A 1 283 ? -2.113 7.127 -24.478 1.00 96.00 283 SER A CA 1
ATOM 2229 C C . SER A 1 283 ? -1.285 6.067 -25.213 1.00 96.00 283 SER A C 1
ATOM 2231 O O . SER A 1 283 ? -1.802 5.035 -25.648 1.00 96.00 283 SER A O 1
ATOM 2233 N N . ARG A 1 284 ? 0.029 6.293 -25.342 1.00 96.94 284 ARG A N 1
ATOM 2234 C CA . ARG A 1 284 ? 0.951 5.333 -25.959 1.00 96.94 284 ARG A CA 1
ATOM 2235 C C . ARG A 1 284 ? 1.215 4.142 -25.045 1.00 96.94 284 ARG A C 1
ATOM 2237 O O . ARG A 1 284 ? 1.284 3.021 -25.544 1.00 96.94 284 ARG A O 1
ATOM 2244 N N . VAL A 1 285 ? 1.335 4.362 -23.736 1.00 97.56 285 VAL A N 1
ATOM 2245 C CA . VAL A 1 285 ? 1.474 3.279 -22.750 1.00 97.56 285 VAL A CA 1
ATOM 2246 C C . VAL A 1 285 ? 0.250 2.365 -22.774 1.00 97.56 285 VAL A C 1
ATOM 2248 O O . VAL A 1 285 ? 0.395 1.148 -22.859 1.00 97.56 285 VAL A O 1
ATOM 2251 N N . GLU A 1 286 ? -0.951 2.938 -22.763 1.00 97.12 286 GLU A N 1
ATOM 2252 C CA . GLU A 1 286 ? -2.206 2.191 -22.805 1.00 97.12 286 GLU A CA 1
ATOM 2253 C C . GLU A 1 286 ? -2.347 1.406 -24.120 1.00 97.12 286 GLU A C 1
ATOM 2255 O O . GLU A 1 286 ? -2.732 0.236 -24.109 1.00 97.12 286 GLU A O 1
ATOM 2260 N N . ALA A 1 287 ? -1.970 2.009 -25.256 1.00 96.81 287 ALA A N 1
ATOM 2261 C CA . ALA A 1 287 ? -1.931 1.320 -26.545 1.00 96.81 287 ALA A CA 1
ATOM 2262 C C . ALA A 1 287 ? -0.957 0.130 -26.538 1.00 96.81 287 ALA A C 1
ATOM 2264 O O . ALA A 1 287 ? -1.334 -0.960 -26.967 1.00 96.81 287 ALA A O 1
ATOM 2265 N N . ASN A 1 288 ? 0.256 0.310 -25.999 1.00 95.69 288 ASN A N 1
ATOM 2266 C CA . ASN A 1 288 ? 1.230 -0.774 -25.852 1.00 95.69 288 ASN A CA 1
ATOM 2267 C C . ASN A 1 288 ? 0.674 -1.896 -24.957 1.00 95.69 288 ASN A C 1
ATOM 2269 O O . ASN A 1 288 ? 0.794 -3.069 -25.294 1.00 95.69 288 ASN A O 1
ATOM 2273 N N . ALA A 1 289 ? 0.045 -1.556 -23.828 1.00 97.38 289 ALA A N 1
ATOM 2274 C CA . ALA A 1 289 ? -0.555 -2.542 -22.933 1.00 97.38 289 ALA A CA 1
ATOM 2275 C C . ALA A 1 289 ? -1.656 -3.351 -23.634 1.00 97.38 289 ALA A C 1
ATOM 2277 O O . ALA A 1 289 ? -1.636 -4.579 -23.575 1.00 97.38 289 ALA A O 1
ATOM 2278 N N . ARG A 1 290 ? -2.564 -2.695 -24.366 1.00 96.75 290 ARG A N 1
ATOM 2279 C CA . ARG A 1 290 ? -3.595 -3.384 -25.163 1.00 96.75 290 ARG A CA 1
ATOM 2280 C C . ARG A 1 290 ? -2.995 -4.290 -26.239 1.00 96.75 290 ARG A C 1
ATOM 2282 O O . ARG A 1 290 ? -3.516 -5.377 -26.468 1.00 96.75 290 ARG A O 1
ATOM 2289 N N . GLU A 1 291 ? -1.909 -3.865 -26.884 1.00 96.88 291 GLU A N 1
ATOM 2290 C CA . GLU A 1 291 ? -1.199 -4.678 -27.879 1.00 96.88 291 GLU A CA 1
ATOM 2291 C C . GLU A 1 291 ? -0.619 -5.953 -27.250 1.00 96.88 291 GLU A C 1
ATOM 2293 O O . GLU A 1 291 ? -0.821 -7.042 -27.783 1.00 96.88 291 GLU A O 1
ATOM 2298 N N . PHE A 1 292 ? 0.045 -5.837 -26.096 1.00 96.88 292 PHE A N 1
ATOM 2299 C CA . PHE A 1 292 ? 0.670 -6.980 -25.428 1.00 96.88 292 PHE A CA 1
ATOM 2300 C C . PHE A 1 292 ? -0.335 -7.942 -24.780 1.00 96.88 292 PHE A C 1
ATOM 2302 O O . PHE A 1 292 ? -0.169 -9.153 -24.889 1.00 96.88 292 PHE A O 1
ATOM 2309 N N . PHE A 1 293 ? -1.368 -7.435 -24.102 1.00 95.75 293 PHE A N 1
ATOM 2310 C CA . PHE A 1 293 ? -2.350 -8.279 -23.406 1.00 95.75 293 PHE A CA 1
ATOM 2311 C C . PHE A 1 293 ? -3.462 -8.813 -24.324 1.00 95.75 293 PHE A C 1
ATOM 2313 O O . PHE A 1 293 ? -4.115 -9.815 -24.000 1.00 95.75 293 PHE A O 1
ATOM 2320 N N . GLY A 1 294 ? -3.655 -8.185 -25.485 1.00 93.06 294 GLY A N 1
ATOM 2321 C CA . GLY A 1 294 ? -4.711 -8.511 -26.434 1.00 93.06 294 GLY A CA 1
ATOM 2322 C C . GLY A 1 294 ? -6.087 -7.960 -26.030 1.00 93.06 294 GLY A C 1
ATOM 2323 O O . GLY A 1 294 ? -6.250 -7.376 -24.960 1.00 93.06 294 GLY A O 1
ATOM 2324 N N . PRO A 1 295 ? -7.104 -8.142 -26.891 1.00 90.81 295 PRO A N 1
ATOM 2325 C CA . PRO A 1 295 ? -8.415 -7.507 -26.733 1.00 90.81 295 PRO A CA 1
ATOM 2326 C C . PRO A 1 295 ? -9.270 -8.092 -25.599 1.00 90.81 295 PRO A C 1
ATOM 2328 O O . PRO A 1 295 ? -10.200 -7.432 -25.143 1.00 90.81 295 PRO A O 1
ATOM 2331 N N . ASP A 1 296 ? -8.975 -9.314 -25.153 1.00 89.25 296 ASP A N 1
ATOM 2332 C CA . ASP A 1 296 ? -9.791 -10.039 -24.169 1.00 89.25 296 ASP A CA 1
ATOM 2333 C C . ASP A 1 296 ? -9.533 -9.593 -22.720 1.00 89.25 296 ASP A C 1
ATOM 2335 O O . ASP A 1 296 ? -10.289 -9.941 -21.812 1.00 89.25 296 ASP A O 1
ATOM 2339 N N . ILE A 1 297 ? -8.457 -8.836 -22.494 1.00 93.19 297 ILE A N 1
ATOM 2340 C CA . ILE A 1 297 ? -8.027 -8.376 -21.176 1.00 93.19 297 ILE A CA 1
ATOM 2341 C C . ILE A 1 297 ? -8.170 -6.856 -21.111 1.00 93.19 297 ILE A C 1
ATOM 2343 O O . ILE A 1 297 ? -7.606 -6.124 -21.925 1.00 93.19 297 ILE A O 1
ATOM 2347 N N . GLY A 1 298 ? -8.929 -6.370 -20.127 1.00 94.38 298 GLY A N 1
ATOM 2348 C CA . GLY A 1 298 ? -9.081 -4.933 -19.902 1.00 94.38 298 GLY A CA 1
ATOM 2349 C C . GLY A 1 298 ? -7.774 -4.303 -19.418 1.00 94.38 298 GLY A C 1
ATOM 2350 O O . GLY A 1 298 ? -7.001 -4.946 -18.713 1.00 94.38 298 GLY A O 1
ATOM 2351 N N . ILE A 1 299 ? -7.541 -3.032 -19.742 1.00 96.81 299 ILE A N 1
ATOM 2352 C CA . ILE A 1 299 ? -6.420 -2.246 -19.209 1.00 96.81 299 ILE A CA 1
ATOM 2353 C C . ILE A 1 299 ? -6.987 -1.102 -18.376 1.00 96.81 299 ILE A C 1
ATOM 2355 O O . ILE A 1 299 ? -7.886 -0.396 -18.829 1.00 96.81 299 ILE A O 1
ATOM 2359 N N . GLU A 1 300 ? -6.459 -0.923 -17.171 1.00 96.00 300 GLU A N 1
ATOM 2360 C CA . GLU A 1 300 ? -6.823 0.151 -16.257 1.00 96.00 300 GLU A CA 1
ATOM 2361 C C . GLU A 1 300 ? -5.582 0.970 -15.897 1.00 96.00 300 GLU A C 1
ATOM 2363 O O . GLU A 1 300 ? -4.673 0.492 -15.219 1.00 96.00 300 GLU A O 1
ATOM 2368 N N . MET A 1 301 ? -5.540 2.215 -16.363 1.00 96.00 301 MET A N 1
ATOM 2369 C CA . MET A 1 301 ? -4.449 3.139 -16.063 1.00 96.00 301 MET A CA 1
ATOM 2370 C C . MET A 1 301 ? -4.689 3.796 -14.698 1.00 96.00 301 MET A C 1
ATOM 2372 O O . MET A 1 301 ? -5.729 4.421 -14.490 1.00 96.00 301 MET A O 1
ATOM 2376 N N . LYS A 1 302 ? -3.731 3.683 -13.772 1.00 94.50 302 LYS A N 1
ATOM 2377 C CA . LYS A 1 302 ? -3.797 4.301 -12.433 1.00 94.50 302 LYS A CA 1
ATOM 2378 C C . LYS A 1 302 ? -2.533 5.105 -12.137 1.00 94.50 302 LYS A C 1
ATOM 2380 O O . LYS A 1 302 ? -1.424 4.657 -12.412 1.00 94.50 302 LYS A O 1
ATOM 2385 N N . GLY A 1 303 ? -2.670 6.278 -11.538 1.00 88.12 303 GLY A N 1
ATOM 2386 C CA . GLY A 1 303 ? -1.547 7.151 -11.198 1.00 88.12 303 GLY A CA 1
ATOM 2387 C C . GLY A 1 303 ? -1.997 8.602 -11.115 1.00 88.12 303 GLY A C 1
ATOM 2388 O O . GLY A 1 303 ? -3.193 8.876 -11.068 1.00 88.12 303 GLY A O 1
ATOM 2389 N N . ASP A 1 304 ? -1.045 9.527 -11.172 1.00 81.88 304 ASP A N 1
ATOM 2390 C CA . ASP A 1 304 ? -1.311 10.959 -10.965 1.00 81.88 304 ASP A CA 1
ATOM 2391 C C . ASP A 1 304 ? -1.983 11.642 -12.183 1.00 81.88 304 ASP A C 1
ATOM 2393 O O . ASP A 1 304 ? -2.298 12.827 -12.151 1.00 81.88 304 ASP A O 1
ATOM 2397 N N . GLY A 1 305 ? -2.234 10.896 -13.267 1.00 83.12 305 GLY A N 1
ATOM 2398 C CA . GLY A 1 305 ? -3.054 11.336 -14.405 1.00 83.12 305 GLY A CA 1
ATOM 2399 C C . GLY A 1 305 ? -2.355 12.247 -15.421 1.00 83.12 305 GLY A C 1
ATOM 2400 O O . GLY A 1 305 ? -3.012 12.776 -16.317 1.00 83.12 305 GLY A O 1
ATOM 2401 N N . HIS A 1 306 ? -1.039 12.438 -15.317 1.00 90.44 306 HIS A N 1
ATOM 2402 C CA . HIS A 1 306 ? -0.277 13.248 -16.270 1.00 90.44 306 HIS A CA 1
ATOM 2403 C C . HIS A 1 306 ? -0.059 12.504 -17.595 1.00 90.44 306 HIS A C 1
ATOM 2405 O O . HIS A 1 306 ? 0.634 11.487 -17.618 1.00 90.44 306 HIS A O 1
ATOM 2411 N N . GLU A 1 307 ? -0.623 13.019 -18.696 1.00 94.38 307 GLU A N 1
ATOM 2412 C CA . GLU A 1 307 ? -0.460 12.427 -20.035 1.00 94.38 307 GLU A CA 1
ATOM 2413 C C . GLU A 1 307 ? 1.022 12.307 -20.409 1.00 94.38 307 GLU A C 1
ATOM 2415 O O . GLU A 1 307 ? 1.508 11.208 -20.673 1.00 94.38 307 GLU A O 1
ATOM 2420 N N . GLU A 1 308 ? 1.754 13.417 -20.348 1.00 93.75 308 GLU A N 1
ATOM 2421 C CA . GLU A 1 308 ? 3.204 13.445 -20.540 1.00 93.75 308 GLU A CA 1
ATOM 2422 C C . GLU A 1 308 ? 3.948 12.950 -19.295 1.00 93.75 308 GLU A C 1
ATOM 2424 O O . GLU A 1 308 ? 3.439 13.019 -18.173 1.00 93.75 308 GLU A O 1
ATOM 2429 N N . ASP A 1 309 ? 5.168 12.445 -19.484 1.00 91.12 309 ASP A N 1
ATOM 2430 C CA . ASP A 1 309 ? 5.983 11.982 -18.365 1.00 91.12 309 ASP A CA 1
ATOM 2431 C C . ASP A 1 309 ? 6.561 13.164 -17.574 1.00 91.12 309 ASP A C 1
ATOM 2433 O O . ASP A 1 309 ? 7.330 13.978 -18.088 1.00 91.12 309 ASP A O 1
ATOM 2437 N N . VAL A 1 310 ? 6.202 13.241 -16.295 1.00 89.81 310 VAL A N 1
ATOM 2438 C CA . VAL A 1 310 ? 6.709 14.249 -15.352 1.00 89.81 310 VAL A CA 1
ATOM 2439 C C . VAL A 1 310 ? 7.942 13.766 -14.579 1.00 89.81 310 VAL A C 1
ATOM 2441 O O . VAL A 1 310 ? 8.557 14.549 -13.867 1.00 89.81 310 VAL A O 1
ATOM 2444 N N . MET A 1 311 ? 8.340 12.496 -14.735 1.00 84.44 311 MET A N 1
ATOM 2445 C CA . MET A 1 311 ? 9.476 11.868 -14.041 1.00 84.44 311 MET A CA 1
ATOM 2446 C C . MET A 1 311 ? 10.643 11.543 -14.993 1.00 84.44 311 MET A C 1
ATOM 2448 O O . MET A 1 311 ? 11.335 10.531 -14.847 1.00 84.44 311 MET A O 1
ATOM 2452 N N . THR A 1 312 ? 10.855 12.396 -15.995 1.00 83.94 312 THR A N 1
ATOM 2453 C CA . THR A 1 312 ? 11.871 12.207 -17.045 1.00 83.94 312 THR A CA 1
ATOM 2454 C C . THR A 1 312 ? 13.292 12.459 -16.538 1.00 83.94 312 THR A C 1
ATOM 2456 O O . THR A 1 312 ? 13.484 13.071 -15.487 1.00 83.94 312 THR A O 1
ATOM 2459 N N . SER A 1 313 ? 14.297 12.098 -17.348 1.00 78.62 313 SER A N 1
ATOM 2460 C CA . SER A 1 313 ? 15.718 12.409 -17.102 1.00 78.62 313 SER A CA 1
ATOM 2461 C C . SER A 1 313 ? 16.055 13.910 -17.008 1.00 78.62 313 SER A C 1
ATOM 2463 O O . SER A 1 313 ? 17.204 14.269 -16.767 1.00 78.62 313 SER A O 1
ATOM 2465 N N . ALA A 1 314 ? 15.086 14.801 -17.246 1.00 80.31 314 ALA A N 1
ATOM 2466 C CA . ALA A 1 314 ? 15.245 16.244 -17.070 1.00 80.31 314 ALA A CA 1
ATOM 2467 C C . ALA A 1 314 ? 15.119 16.694 -15.599 1.00 80.31 314 ALA A C 1
ATOM 2469 O O . ALA A 1 314 ? 15.391 17.855 -15.293 1.00 80.31 314 ALA A O 1
ATOM 2470 N N . HIS A 1 315 ? 14.698 15.800 -14.701 1.00 84.44 315 HIS A N 1
ATOM 2471 C CA . HIS A 1 315 ? 14.477 16.088 -13.287 1.00 84.44 315 HIS A CA 1
ATOM 2472 C C . HIS A 1 315 ? 15.639 15.563 -12.420 1.00 84.44 315 HIS A C 1
ATOM 2474 O O . HIS A 1 315 ? 16.524 14.858 -12.890 1.00 84.44 315 HIS A O 1
ATOM 2480 N N . PRO A 1 316 ? 15.725 15.922 -11.133 1.00 87.62 316 PRO A N 1
ATOM 2481 C CA . PRO A 1 316 ? 16.627 15.231 -10.217 1.00 87.62 316 PRO A CA 1
ATOM 2482 C C . PRO A 1 316 ? 16.213 13.762 -10.050 1.00 87.62 316 PRO A C 1
ATOM 2484 O O . PRO A 1 316 ? 15.029 13.441 -10.125 1.00 87.62 316 PRO A O 1
ATOM 2487 N N . ARG A 1 317 ? 17.174 12.868 -9.769 1.00 88.62 317 ARG A N 1
ATOM 2488 C CA . ARG A 1 317 ? 16.861 11.494 -9.334 1.00 88.62 317 ARG A CA 1
ATOM 2489 C C . ARG A 1 317 ? 15.914 11.556 -8.136 1.00 88.62 317 ARG A C 1
ATOM 2491 O O . ARG A 1 317 ? 16.219 12.270 -7.182 1.00 88.62 317 ARG A O 1
ATOM 2498 N N . GLU A 1 318 ? 14.850 10.758 -8.157 1.00 91.12 318 GLU A N 1
ATOM 2499 C CA . GLU A 1 318 ? 13.934 10.657 -7.020 1.00 91.12 318 GLU A CA 1
ATOM 2500 C C . GLU A 1 318 ? 14.689 10.345 -5.723 1.00 91.12 318 GLU A C 1
ATOM 2502 O O . GLU A 1 318 ? 15.555 9.462 -5.653 1.00 91.12 318 GLU A O 1
ATOM 2507 N N . THR A 1 319 ? 14.320 11.057 -4.674 1.00 88.19 319 THR A N 1
ATOM 2508 C CA . THR A 1 319 ? 14.712 10.804 -3.297 1.00 88.19 319 THR A CA 1
ATOM 2509 C C . THR A 1 319 ? 14.030 9.545 -2.762 1.00 88.19 319 THR A C 1
ATOM 2511 O O . THR A 1 319 ? 13.025 9.064 -3.285 1.00 88.19 319 THR A O 1
ATOM 2514 N N . ARG A 1 320 ? 14.555 9.008 -1.656 1.00 81.88 320 ARG A N 1
ATOM 2515 C CA . ARG A 1 320 ? 13.938 7.864 -0.972 1.00 81.88 320 ARG A CA 1
ATOM 2516 C C . ARG A 1 320 ? 12.488 8.149 -0.557 1.00 81.88 320 ARG A C 1
ATOM 2518 O O . ARG A 1 320 ? 11.648 7.278 -0.712 1.00 81.88 320 ARG A O 1
ATOM 2525 N N . GLN A 1 321 ? 12.203 9.357 -0.067 1.00 81.75 321 GLN A N 1
ATOM 2526 C CA . GLN A 1 321 ? 10.863 9.743 0.389 1.00 81.75 321 GLN A CA 1
ATOM 2527 C C . GLN A 1 321 ? 9.844 9.759 -0.756 1.00 81.75 321 GLN A C 1
ATOM 2529 O O . GLN A 1 321 ? 8.713 9.321 -0.564 1.00 81.75 321 GLN A O 1
ATOM 2534 N N . GLU A 1 322 ? 10.247 10.203 -1.948 1.00 85.69 322 GLU A N 1
ATOM 2535 C CA . GLU A 1 322 ? 9.385 10.190 -3.138 1.00 85.69 322 GLU A CA 1
ATOM 2536 C C . GLU A 1 322 ? 9.057 8.753 -3.571 1.00 85.69 322 GLU A C 1
ATOM 2538 O O . 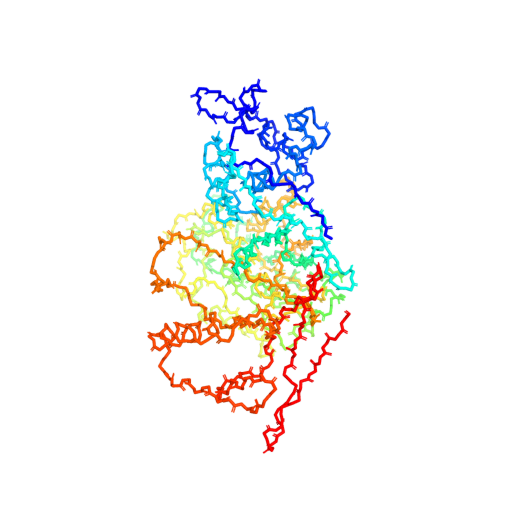GLU A 1 322 ? 7.892 8.426 -3.803 1.00 85.69 322 GLU A O 1
ATOM 2543 N N . VAL A 1 323 ? 10.049 7.852 -3.572 1.00 86.44 323 VAL A N 1
ATOM 2544 C CA . VAL A 1 323 ? 9.809 6.425 -3.856 1.00 86.44 323 VAL A CA 1
ATOM 2545 C C . VAL A 1 323 ? 8.936 5.778 -2.772 1.00 86.44 323 VAL A C 1
ATOM 2547 O O . VAL A 1 323 ? 8.008 5.040 -3.102 1.00 86.44 323 VAL A O 1
ATOM 2550 N N . ASP A 1 324 ? 9.175 6.076 -1.490 1.00 82.12 324 ASP A N 1
ATOM 2551 C CA . ASP A 1 324 ? 8.365 5.573 -0.372 1.00 82.12 324 ASP A CA 1
ATOM 2552 C C . ASP A 1 324 ? 6.904 6.050 -0.484 1.00 82.12 324 ASP A C 1
ATOM 2554 O O . ASP A 1 324 ? 5.977 5.286 -0.208 1.00 82.12 324 ASP A O 1
ATOM 2558 N N . GLN A 1 325 ? 6.668 7.282 -0.947 1.00 84.81 325 GLN A N 1
ATOM 2559 C CA . GLN A 1 325 ? 5.319 7.781 -1.216 1.00 84.81 325 GLN A CA 1
ATOM 2560 C C . GLN A 1 325 ? 4.641 6.999 -2.350 1.00 84.81 325 GLN A C 1
ATOM 2562 O O . GLN A 1 325 ? 3.480 6.615 -2.210 1.00 84.81 325 GLN A O 1
ATOM 2567 N N . ARG A 1 326 ? 5.355 6.678 -3.438 1.00 91.38 326 ARG A N 1
ATOM 2568 C CA . ARG A 1 326 ? 4.814 5.822 -4.511 1.00 91.38 326 ARG A CA 1
ATOM 2569 C C . ARG A 1 326 ? 4.491 4.410 -4.019 1.00 91.38 326 ARG A C 1
ATOM 2571 O O . ARG A 1 326 ? 3.458 3.859 -4.392 1.00 91.38 326 ARG A O 1
ATOM 2578 N N . VAL A 1 327 ? 5.309 3.845 -3.128 1.00 87.12 327 VAL A N 1
ATOM 2579 C CA . VAL A 1 327 ? 4.996 2.571 -2.456 1.00 87.12 327 VAL A CA 1
ATOM 2580 C C . VAL A 1 327 ? 3.696 2.682 -1.652 1.00 87.12 327 VAL A C 1
ATOM 2582 O O . VAL A 1 327 ? 2.839 1.808 -1.771 1.00 87.12 327 VAL A O 1
ATOM 2585 N N . ARG A 1 328 ? 3.505 3.758 -0.874 1.00 83.88 328 ARG A N 1
ATOM 2586 C CA . ARG A 1 328 ? 2.259 3.987 -0.118 1.00 83.88 328 ARG A CA 1
ATOM 2587 C C . ARG A 1 328 ? 1.046 4.116 -1.035 1.00 83.88 328 ARG A C 1
ATOM 2589 O O . ARG A 1 328 ? 0.024 3.504 -0.739 1.00 83.88 328 ARG A O 1
ATOM 2596 N N . ASN A 1 329 ? 1.169 4.836 -2.149 1.00 89.06 329 ASN A N 1
ATOM 2597 C CA . ASN A 1 329 ? 0.095 4.963 -3.136 1.00 89.06 329 ASN A CA 1
ATOM 2598 C C . ASN A 1 329 ? -0.253 3.601 -3.760 1.00 89.06 329 ASN A C 1
ATOM 2600 O O . ASN A 1 329 ? -1.424 3.264 -3.897 1.00 89.06 329 ASN A O 1
ATOM 2604 N N . LEU A 1 330 ? 0.751 2.772 -4.070 1.00 91.19 330 LEU A N 1
ATOM 2605 C CA . LEU A 1 330 ? 0.534 1.414 -4.573 1.00 91.19 330 LEU A CA 1
ATOM 2606 C C . LEU A 1 330 ? -0.169 0.516 -3.539 1.00 91.19 330 LEU A C 1
ATOM 2608 O O . LEU A 1 330 ? -1.062 -0.248 -3.895 1.00 91.19 330 LEU A O 1
ATOM 2612 N N . VAL A 1 331 ? 0.194 0.612 -2.257 1.00 87.44 331 VAL A N 1
ATOM 2613 C CA . VAL A 1 331 ? -0.495 -0.116 -1.176 1.00 87.44 331 VAL A CA 1
ATOM 2614 C C . VAL A 1 331 ? -1.928 0.392 -0.987 1.00 87.44 331 VAL A C 1
ATOM 2616 O O . VAL A 1 331 ? -2.831 -0.418 -0.784 1.00 87.44 331 VAL A O 1
ATOM 2619 N N . ALA A 1 332 ? -2.157 1.705 -1.078 1.00 85.12 332 ALA A N 1
ATOM 2620 C CA . ALA A 1 332 ? -3.495 2.295 -1.031 1.00 85.12 332 ALA A CA 1
ATOM 2621 C C . ALA A 1 332 ? -4.367 1.793 -2.190 1.00 85.12 332 ALA A C 1
ATOM 2623 O O . ALA A 1 332 ? -5.478 1.339 -1.948 1.00 85.12 332 ALA A O 1
ATOM 2624 N N . LEU A 1 333 ? -3.817 1.725 -3.403 1.00 90.00 333 LEU A N 1
ATOM 2625 C CA . LEU A 1 333 ? -4.493 1.160 -4.570 1.00 90.00 333 LEU A CA 1
ATOM 2626 C C . LEU A 1 333 ? -4.911 -0.301 -4.368 1.00 90.00 333 LEU A C 1
ATOM 2628 O O . LEU A 1 333 ? -6.012 -0.680 -4.749 1.00 90.00 333 LEU A O 1
ATOM 2632 N N . ILE A 1 334 ? -4.063 -1.129 -3.747 1.00 89.81 334 ILE A N 1
ATOM 2633 C CA . ILE A 1 334 ? -4.434 -2.515 -3.415 1.00 89.81 334 ILE A CA 1
ATOM 2634 C C . ILE A 1 334 ? -5.586 -2.527 -2.400 1.00 89.81 334 ILE A C 1
ATOM 2636 O O . ILE A 1 334 ? -6.499 -3.337 -2.521 1.00 89.81 334 ILE A O 1
ATOM 2640 N N . ARG A 1 335 ? -5.569 -1.628 -1.407 1.00 84.12 335 ARG A N 1
ATOM 2641 C CA . ARG A 1 335 ? -6.647 -1.516 -0.408 1.00 84.12 335 ARG A CA 1
ATOM 2642 C C . ARG A 1 335 ? -7.971 -1.081 -1.029 1.00 84.12 335 ARG A C 1
ATOM 2644 O O . ARG A 1 335 ? -8.989 -1.678 -0.701 1.00 84.12 335 ARG A O 1
ATOM 2651 N N . GLU A 1 336 ? -7.944 -0.082 -1.901 1.00 85.19 336 GLU A N 1
ATOM 2652 C CA . GLU A 1 336 ? -9.114 0.406 -2.638 1.00 85.19 336 GLU A CA 1
ATOM 2653 C C . GLU A 1 336 ? -9.677 -0.693 -3.543 1.00 85.19 336 GLU A C 1
ATOM 2655 O O . GLU A 1 336 ? -10.863 -0.991 -3.478 1.00 85.19 336 GLU A O 1
ATOM 2660 N N . ASP A 1 337 ? -8.820 -1.388 -4.298 1.00 87.50 337 ASP A N 1
ATOM 2661 C CA . ASP A 1 337 ? -9.248 -2.487 -5.168 1.00 87.50 337 ASP A CA 1
ATOM 2662 C C . ASP A 1 337 ? -9.873 -3.654 -4.382 1.00 87.50 337 ASP A C 1
ATOM 2664 O O . ASP A 1 337 ? -10.856 -4.247 -4.832 1.00 87.50 337 ASP A O 1
ATOM 2668 N N . LEU A 1 338 ? -9.334 -3.975 -3.199 1.00 83.38 338 LEU A N 1
ATOM 2669 C CA . LEU A 1 338 ? -9.908 -4.967 -2.283 1.00 83.38 338 LEU A CA 1
ATOM 2670 C C . LEU A 1 338 ? -11.302 -4.584 -1.792 1.00 83.38 338 LEU A C 1
ATOM 2672 O O . LEU A 1 338 ? -12.157 -5.466 -1.670 1.00 83.38 338 LEU A O 1
ATOM 2676 N N . ASP A 1 339 ? -11.501 -3.303 -1.492 1.00 79.12 339 ASP A N 1
ATOM 2677 C CA . ASP A 1 339 ? -12.750 -2.768 -0.965 1.00 79.12 339 ASP A CA 1
ATOM 2678 C C . ASP A 1 339 ? -13.823 -2.686 -2.058 1.00 79.12 339 ASP A C 1
ATOM 2680 O O . ASP A 1 339 ? -14.869 -3.329 -1.960 1.00 79.12 339 ASP A O 1
ATOM 2684 N N . GLU A 1 340 ? -13.515 -2.000 -3.163 1.00 82.31 340 GLU A N 1
ATOM 2685 C CA . GLU A 1 340 ? -14.432 -1.762 -4.285 1.00 82.31 340 GLU A CA 1
ATOM 2686 C C . GLU A 1 340 ? -14.972 -3.063 -4.888 1.00 82.31 340 GLU A C 1
ATOM 2688 O O . GLU A 1 340 ? -16.148 -3.157 -5.245 1.00 82.31 340 GLU A O 1
ATOM 2693 N N . ASN A 1 341 ? -14.124 -4.090 -4.986 1.00 79.75 341 ASN A N 1
ATOM 2694 C CA . ASN A 1 341 ? -14.491 -5.365 -5.599 1.00 79.75 341 ASN A CA 1
ATOM 2695 C C . ASN A 1 341 ? -14.905 -6.437 -4.583 1.00 79.75 341 ASN A C 1
ATOM 2697 O O . ASN A 1 341 ? -15.257 -7.549 -4.988 1.00 79.75 341 ASN A O 1
ATOM 2701 N N . GLN A 1 342 ? -14.833 -6.137 -3.280 1.00 74.62 342 GLN A N 1
ATOM 2702 C CA . GLN A 1 342 ? -15.163 -7.057 -2.188 1.00 74.62 342 GLN A CA 1
ATOM 2703 C C . GLN A 1 342 ? -14.515 -8.442 -2.366 1.00 74.62 342 GLN A C 1
ATOM 2705 O O . GLN A 1 342 ? -15.156 -9.485 -2.210 1.00 74.62 342 GLN A O 1
ATOM 2710 N N . TRP A 1 343 ? -13.230 -8.472 -2.739 1.00 73.62 343 TRP A N 1
ATOM 2711 C CA . TRP A 1 343 ? -12.572 -9.704 -3.191 1.00 73.62 343 TRP A CA 1
ATOM 2712 C C . TRP A 1 343 ? -12.516 -10.819 -2.130 1.00 73.62 343 TRP A C 1
ATOM 2714 O O . TRP A 1 343 ? -12.441 -11.998 -2.492 1.00 73.62 343 TRP A O 1
ATOM 2724 N N . GLY A 1 344 ? -12.562 -10.466 -0.841 1.00 66.38 344 GLY A N 1
ATOM 2725 C CA . GLY A 1 344 ? -12.367 -11.398 0.272 1.00 66.38 344 GLY A CA 1
ATOM 2726 C C . GLY A 1 344 ? -10.931 -11.936 0.339 1.00 66.38 344 GLY A C 1
ATOM 2727 O O . GLY A 1 344 ? -10.001 -11.300 -0.148 1.00 66.38 344 GLY A O 1
ATOM 2728 N N . ASP A 1 345 ? -10.749 -13.123 0.924 1.00 68.25 345 ASP A N 1
ATOM 2729 C CA . ASP A 1 345 ? -9.430 -13.777 1.062 1.00 68.25 345 ASP A CA 1
ATOM 2730 C C . ASP A 1 345 ? -9.053 -14.635 -0.171 1.00 68.25 345 ASP A C 1
ATOM 2732 O O . ASP A 1 345 ? -8.066 -15.365 -0.160 1.00 68.25 345 ASP A O 1
ATOM 2736 N N . ASP A 1 346 ? -9.854 -14.563 -1.239 1.00 76.69 346 ASP A N 1
ATOM 2737 C CA . ASP A 1 346 ? -9.772 -15.434 -2.420 1.00 76.69 346 ASP A CA 1
ATOM 2738 C C . ASP A 1 346 ? -8.917 -14.856 -3.569 1.00 76.69 346 ASP A C 1
ATOM 2740 O O . ASP A 1 346 ? -8.771 -15.500 -4.614 1.00 76.69 346 ASP A O 1
ATOM 2744 N N . VAL A 1 347 ? -8.388 -13.636 -3.414 1.00 88.19 347 VAL A N 1
ATOM 2745 C CA . VAL A 1 347 ? -7.598 -12.935 -4.437 1.00 88.19 347 VAL A CA 1
ATOM 2746 C C . VAL A 1 347 ? -6.109 -12.934 -4.115 1.00 88.19 347 VAL A C 1
ATOM 2748 O O . VAL A 1 347 ? -5.688 -12.771 -2.970 1.00 88.19 347 VAL A O 1
ATOM 2751 N N . VAL A 1 348 ? -5.307 -13.066 -5.165 1.00 92.56 348 VAL A N 1
ATOM 2752 C CA . VAL A 1 348 ? -3.857 -12.902 -5.127 1.00 92.56 348 VAL A CA 1
ATOM 2753 C C . VAL A 1 348 ? -3.458 -11.720 -6.004 1.00 92.56 348 VAL A C 1
ATOM 2755 O O . VAL A 1 348 ? -3.958 -11.579 -7.121 1.00 92.56 348 VAL A O 1
ATOM 2758 N N . TYR A 1 349 ? -2.535 -10.885 -5.527 1.00 95.00 349 TYR A N 1
ATOM 2759 C CA . TYR A 1 349 ? -1.967 -9.799 -6.328 1.00 95.00 349 TYR A CA 1
ATOM 2760 C C . TYR A 1 349 ? -0.625 -10.220 -6.911 1.00 95.00 349 TYR A C 1
ATOM 2762 O O . TYR A 1 349 ? 0.215 -10.781 -6.212 1.00 95.00 349 TYR A O 1
ATOM 2770 N N . VAL 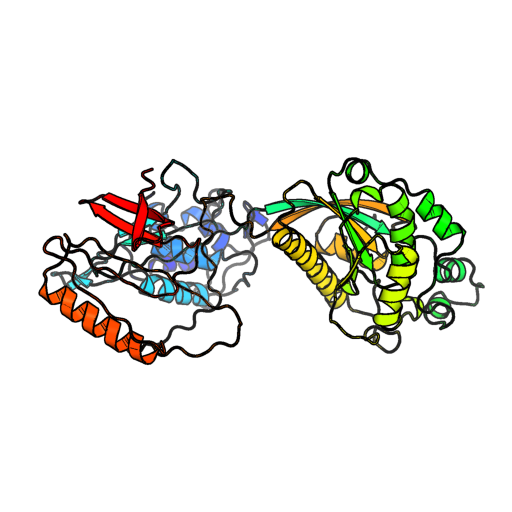A 1 350 ? -0.409 -9.917 -8.187 1.00 97.62 350 VAL A N 1
ATOM 2771 C CA . VAL A 1 350 ? 0.878 -10.076 -8.870 1.00 97.62 350 VAL A CA 1
ATOM 2772 C C . VAL A 1 350 ? 1.358 -8.692 -9.290 1.00 97.62 350 VAL A C 1
ATOM 2774 O O . VAL A 1 350 ? 0.664 -8.008 -10.034 1.00 97.62 350 VAL A O 1
ATOM 2777 N N . ILE A 1 351 ? 2.533 -8.275 -8.825 1.00 97.88 351 ILE A N 1
ATOM 2778 C CA . ILE A 1 351 ? 3.132 -6.965 -9.093 1.00 97.88 351 ILE A CA 1
ATOM 2779 C C . ILE A 1 351 ? 4.406 -7.154 -9.913 1.00 97.88 351 ILE A C 1
ATOM 2781 O O . ILE A 1 351 ? 5.408 -7.674 -9.418 1.00 97.88 351 ILE A O 1
ATOM 2785 N N . VAL A 1 352 ? 4.391 -6.693 -11.163 1.00 98.50 352 VAL A N 1
ATOM 2786 C CA . VAL A 1 352 ? 5.549 -6.740 -12.066 1.00 98.50 352 VAL A CA 1
ATOM 2787 C C . VAL A 1 352 ? 6.232 -5.374 -12.109 1.00 98.50 352 VAL A C 1
ATOM 2789 O O . VAL A 1 352 ? 5.675 -4.395 -12.612 1.00 98.50 352 VAL A O 1
ATOM 2792 N N . SER A 1 353 ? 7.447 -5.298 -11.565 1.00 97.69 353 SER A N 1
ATOM 2793 C CA . SER A 1 353 ? 8.159 -4.035 -11.333 1.00 97.69 353 SER A CA 1
ATOM 2794 C C . SER A 1 353 ? 9.685 -4.189 -11.515 1.00 97.69 353 SER A C 1
ATOM 2796 O O . SER A 1 353 ? 10.170 -5.043 -12.267 1.00 97.69 353 SER A O 1
ATOM 2798 N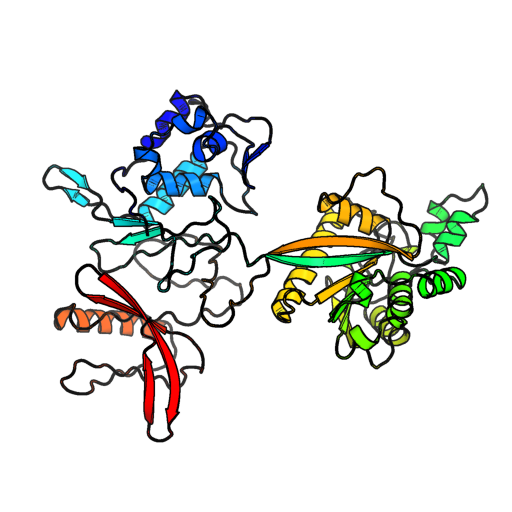 N . HIS A 1 354 ? 10.461 -3.315 -10.875 1.00 94.88 354 HIS A N 1
ATOM 2799 C CA . HIS A 1 354 ? 11.887 -3.093 -11.085 1.00 94.88 354 HIS A CA 1
ATOM 2800 C C . HIS A 1 354 ? 12.682 -3.322 -9.801 1.00 94.88 354 HIS A C 1
ATOM 2802 O O . HIS A 1 354 ? 12.146 -3.329 -8.694 1.00 94.88 354 HIS A O 1
ATOM 2808 N N . ALA A 1 355 ? 13.991 -3.516 -9.940 1.00 89.06 355 ALA A N 1
ATOM 2809 C CA . ALA A 1 355 ? 14.822 -3.913 -8.812 1.00 89.06 355 ALA A CA 1
ATOM 2810 C C . ALA A 1 355 ? 15.016 -2.799 -7.773 1.00 89.06 355 ALA A C 1
ATOM 2812 O O . ALA A 1 355 ? 15.099 -3.123 -6.590 1.00 89.06 355 ALA A O 1
ATOM 2813 N N . SER A 1 356 ? 15.155 -1.516 -8.150 1.00 87.38 356 SER A N 1
ATOM 2814 C CA . SER A 1 356 ? 15.269 -0.452 -7.131 1.00 87.38 356 SER A CA 1
ATOM 2815 C C . SER A 1 356 ? 13.941 -0.237 -6.430 1.00 87.38 356 SER A C 1
ATOM 2817 O O . SER A 1 356 ? 13.921 -0.212 -5.201 1.00 87.38 356 SER A O 1
ATOM 2819 N N . PHE A 1 357 ? 12.844 -0.156 -7.179 1.00 92.00 357 PHE A N 1
ATOM 2820 C CA . PHE A 1 357 ? 11.510 0.011 -6.609 1.00 92.00 357 PHE A CA 1
ATOM 2821 C C . PHE A 1 357 ? 11.151 -1.094 -5.608 1.00 92.00 357 PHE A C 1
ATOM 2823 O O . PHE A 1 357 ? 10.845 -0.795 -4.458 1.00 92.00 357 PHE A O 1
ATOM 2830 N N . LEU A 1 358 ? 11.280 -2.373 -5.987 1.00 89.88 358 LEU A N 1
ATOM 2831 C CA . LEU A 1 358 ? 10.945 -3.492 -5.096 1.00 89.88 358 LEU A CA 1
ATOM 2832 C C . LEU A 1 358 ? 11.809 -3.509 -3.826 1.00 89.88 358 LEU A C 1
ATOM 2834 O O . LEU A 1 358 ? 11.322 -3.853 -2.754 1.00 89.88 358 LEU A O 1
ATOM 2838 N N . ARG A 1 359 ? 13.072 -3.066 -3.899 1.00 83.62 359 ARG A N 1
ATOM 2839 C CA . ARG A 1 359 ? 13.906 -2.893 -2.696 1.00 83.62 359 ARG A CA 1
ATOM 2840 C C . ARG A 1 359 ? 13.356 -1.833 -1.744 1.00 83.62 359 ARG A C 1
ATOM 2842 O O . ARG A 1 359 ? 13.432 -2.038 -0.537 1.00 83.62 359 ARG A O 1
ATOM 2849 N N . HIS A 1 360 ? 12.847 -0.716 -2.264 1.00 82.94 360 HIS A N 1
ATOM 2850 C CA . HIS A 1 360 ? 12.202 0.307 -1.435 1.00 82.94 360 HIS A CA 1
ATOM 2851 C C . HIS A 1 360 ? 10.888 -0.219 -0.861 1.00 82.94 360 HIS A C 1
ATOM 2853 O O . HIS A 1 360 ? 10.662 -0.082 0.335 1.00 82.94 360 HIS A O 1
ATOM 2859 N N . PHE A 1 361 ? 10.097 -0.922 -1.676 1.00 86.44 361 PHE A N 1
ATOM 2860 C CA . PHE A 1 361 ? 8.856 -1.562 -1.249 1.00 86.44 361 PHE A CA 1
ATOM 2861 C C . PHE A 1 361 ? 9.078 -2.495 -0.048 1.00 86.44 361 PHE A C 1
ATOM 2863 O O . PHE A 1 361 ? 8.454 -2.319 0.994 1.00 86.44 361 PHE A O 1
ATOM 2870 N N . PHE A 1 362 ? 10.016 -3.442 -0.157 1.00 82.19 362 PHE A N 1
ATOM 2871 C CA . PHE A 1 362 ? 10.319 -4.368 0.939 1.00 82.19 362 PHE A CA 1
ATOM 2872 C C . PHE A 1 362 ? 10.921 -3.666 2.158 1.00 82.19 362 PHE A C 1
ATOM 2874 O O . PHE A 1 362 ? 10.603 -4.036 3.281 1.00 82.19 362 PHE A O 1
ATOM 2881 N N . SER A 1 363 ? 11.761 -2.645 1.950 1.00 76.00 363 SER A N 1
ATOM 2882 C CA . SER A 1 363 ? 12.360 -1.892 3.055 1.00 76.00 363 SER A CA 1
ATOM 2883 C C . SER A 1 363 ? 11.345 -1.046 3.818 1.00 76.00 363 SER A C 1
ATOM 2885 O O . SER A 1 363 ? 11.530 -0.859 5.014 1.00 76.00 363 SER A O 1
ATOM 2887 N N . LEU A 1 364 ? 10.333 -0.486 3.150 1.00 74.25 364 LEU A N 1
ATOM 2888 C CA . LEU A 1 364 ? 9.326 0.356 3.797 1.00 74.25 364 LEU A CA 1
ATOM 2889 C C . LEU A 1 364 ? 8.367 -0.468 4.661 1.00 74.25 364 LEU A C 1
ATOM 2891 O O . LEU A 1 364 ? 7.860 0.027 5.661 1.00 74.25 364 LEU A O 1
ATOM 2895 N N . LEU A 1 365 ? 8.120 -1.712 4.257 1.00 71.56 365 LEU A N 1
ATOM 2896 C CA . LEU A 1 365 ? 7.237 -2.638 4.958 1.00 71.56 365 LEU A CA 1
ATOM 2897 C C . LEU A 1 365 ? 7.978 -3.540 5.957 1.00 71.56 365 LEU A C 1
ATOM 2899 O O . LEU A 1 365 ? 7.372 -4.462 6.490 1.00 71.56 365 LEU A O 1
ATOM 2903 N N . ASP A 1 366 ? 9.272 -3.289 6.176 1.00 68.38 366 ASP A N 1
ATOM 2904 C CA . ASP A 1 366 ? 10.148 -4.074 7.055 1.00 68.38 366 ASP A CA 1
ATOM 2905 C C . ASP A 1 366 ? 10.133 -5.587 6.751 1.00 68.38 366 ASP A C 1
ATOM 2907 O O . ASP A 1 366 ? 10.246 -6.437 7.628 1.00 68.38 366 ASP A O 1
ATOM 2911 N N . LEU A 1 367 ? 9.963 -5.941 5.470 1.00 63.19 367 LEU A N 1
ATOM 2912 C CA . LEU A 1 367 ? 9.748 -7.330 5.049 1.00 63.19 367 LEU A CA 1
ATOM 2913 C C . LEU A 1 367 ? 11.059 -8.117 4.896 1.00 63.19 367 LEU A C 1
ATOM 2915 O O . LEU A 1 367 ? 11.019 -9.342 4.887 1.00 63.19 367 LEU A O 1
ATOM 2919 N N . TYR A 1 368 ? 12.220 -7.456 4.756 1.00 60.34 368 TYR A N 1
ATOM 2920 C CA . TYR A 1 368 ? 13.500 -8.141 4.522 1.00 60.34 368 TYR A CA 1
ATOM 2921 C C . TYR A 1 368 ? 14.747 -7.367 4.948 1.00 60.34 368 TYR A C 1
ATOM 2923 O O . TYR A 1 368 ? 14.835 -6.145 4.811 1.00 60.34 368 TYR A O 1
ATOM 2931 N N . ASP A 1 369 ? 15.782 -8.142 5.286 1.00 52.62 369 ASP A N 1
ATOM 2932 C CA . ASP A 1 369 ? 17.150 -7.663 5.439 1.00 52.62 369 ASP A CA 1
ATOM 2933 C C . ASP A 1 369 ? 17.711 -7.107 4.114 1.00 52.62 369 ASP A C 1
ATOM 2935 O O . ASP A 1 369 ? 17.625 -7.692 3.025 1.00 52.62 369 ASP A O 1
ATOM 2939 N N . ILE A 1 370 ? 18.344 -5.949 4.243 1.00 48.00 370 ILE A N 1
ATOM 2940 C CA . ILE A 1 370 ? 19.027 -5.171 3.220 1.00 48.00 370 ILE A CA 1
ATOM 2941 C C . ILE A 1 370 ? 20.123 -5.980 2.500 1.00 48.00 370 ILE A C 1
ATOM 2943 O O . ILE A 1 370 ? 20.474 -5.657 1.364 1.00 48.00 370 ILE A O 1
ATOM 2947 N N . GLU A 1 371 ? 20.660 -7.050 3.075 1.00 44.78 371 GLU A N 1
ATOM 2948 C CA . GLU A 1 371 ? 21.723 -7.819 2.413 1.00 44.78 371 GLU A CA 1
ATOM 2949 C C . GLU A 1 371 ? 21.228 -8.766 1.294 1.00 44.78 371 GLU A C 1
ATOM 2951 O O . GLU A 1 371 ? 21.966 -9.038 0.345 1.00 44.78 371 GLU A O 1
ATOM 2956 N N . LEU A 1 372 ? 19.945 -9.160 1.274 1.00 53.06 372 LEU A N 1
ATOM 2957 C CA . LEU A 1 372 ? 19.344 -10.040 0.243 1.00 53.06 372 LEU A CA 1
ATOM 2958 C C . LEU A 1 372 ? 18.771 -9.270 -0.977 1.00 53.06 372 LEU A C 1
ATOM 2960 O O . LEU A 1 372 ? 17.935 -9.761 -1.745 1.00 53.06 372 LEU A O 1
ATOM 2964 N N . ARG A 1 373 ? 19.232 -8.027 -1.172 1.00 54.78 373 ARG A N 1
ATOM 2965 C CA . ARG A 1 373 ? 18.648 -6.970 -2.026 1.00 54.78 373 ARG A CA 1
ATOM 2966 C C . ARG A 1 373 ? 18.540 -7.245 -3.531 1.00 54.78 373 ARG A C 1
ATOM 2968 O O . ARG A 1 373 ? 17.789 -6.544 -4.206 1.00 54.78 373 ARG A O 1
ATOM 2975 N N . ARG A 1 374 ? 19.321 -8.158 -4.115 1.00 67.94 374 ARG A N 1
ATOM 2976 C CA . ARG A 1 374 ? 19.364 -8.305 -5.583 1.00 67.94 374 ARG A CA 1
ATOM 2977 C C . ARG A 1 374 ? 18.325 -9.308 -6.069 1.00 67.94 374 ARG A C 1
ATOM 2979 O O . ARG A 1 374 ? 18.468 -10.493 -5.811 1.00 67.94 374 ARG A O 1
ATOM 2986 N N . MET A 1 375 ? 17.355 -8.827 -6.843 1.00 82.50 375 MET A N 1
ATOM 2987 C CA . MET A 1 375 ? 16.477 -9.675 -7.652 1.00 82.50 375 MET A CA 1
ATOM 2988 C C . MET A 1 375 ? 17.071 -9.849 -9.043 1.00 82.50 375 MET A C 1
ATOM 2990 O O . MET A 1 375 ? 17.409 -8.854 -9.690 1.00 82.50 375 MET A O 1
ATOM 2994 N N . ARG A 1 376 ? 17.203 -11.080 -9.531 1.00 88.56 376 ARG A N 1
ATOM 2995 C CA . ARG A 1 376 ? 17.531 -11.358 -10.938 1.00 88.56 376 ARG A CA 1
ATOM 2996 C C . ARG A 1 376 ? 16.336 -11.031 -11.836 1.00 88.56 376 ARG A C 1
ATOM 2998 O O . ARG A 1 376 ? 15.216 -10.872 -11.360 1.00 88.56 376 ARG A O 1
ATOM 3005 N N . ASN A 1 377 ? 16.583 -10.854 -13.133 1.00 93.69 377 ASN A N 1
ATOM 3006 C CA . ASN A 1 377 ? 15.496 -10.695 -14.099 1.00 93.69 377 ASN A CA 1
ATOM 3007 C C . ASN A 1 377 ? 14.559 -11.908 -14.020 1.00 93.69 377 ASN A C 1
ATOM 3009 O O . ASN A 1 377 ? 15.047 -13.034 -13.928 1.00 93.69 377 ASN A O 1
ATOM 3013 N N . CYS A 1 378 ? 13.250 -11.657 -14.007 1.00 95.25 378 CYS A N 1
ATOM 3014 C CA . CYS A 1 378 ? 12.211 -12.670 -13.810 1.00 95.25 378 CYS A CA 1
ATOM 3015 C C . CYS A 1 378 ? 12.312 -13.478 -12.500 1.00 95.25 378 CYS A C 1
ATOM 3017 O O . CYS A 1 378 ? 11.794 -14.587 -12.409 1.00 95.25 378 CYS A O 1
ATOM 3019 N N . GLU A 1 379 ? 12.956 -12.934 -11.464 1.00 92.44 379 GLU A N 1
ATOM 3020 C CA . GLU A 1 379 ? 12.920 -13.525 -10.125 1.00 92.44 379 GLU A CA 1
ATOM 3021 C C . GLU A 1 379 ? 11.598 -13.191 -9.424 1.00 92.44 379 GLU A C 1
ATOM 3023 O O . GLU A 1 379 ? 11.220 -12.018 -9.334 1.00 92.44 379 GLU A O 1
ATOM 3028 N N . TRP A 1 380 ? 10.933 -14.227 -8.909 1.00 91.81 380 TRP A N 1
ATOM 3029 C CA . TRP A 1 380 ? 9.742 -14.121 -8.072 1.00 91.81 380 TRP A CA 1
ATOM 3030 C C . TRP A 1 380 ? 10.103 -13.921 -6.599 1.00 91.81 380 TRP A C 1
ATOM 3032 O O . TRP A 1 380 ? 11.046 -14.525 -6.089 1.00 91.81 380 TRP A O 1
ATOM 3042 N N . ARG A 1 381 ? 9.294 -13.127 -5.898 1.00 89.00 381 ARG A N 1
ATOM 3043 C CA . ARG A 1 381 ? 9.216 -13.064 -4.431 1.00 89.00 381 ARG A CA 1
ATOM 3044 C C . ARG A 1 381 ? 7.756 -13.004 -4.012 1.00 89.00 381 ARG A C 1
ATOM 3046 O O . ARG A 1 381 ? 6.904 -12.647 -4.818 1.00 89.00 381 ARG A O 1
ATOM 3053 N N . SER A 1 382 ? 7.451 -13.348 -2.773 1.00 86.75 382 SER A N 1
ATOM 3054 C CA . SER A 1 382 ? 6.077 -13.324 -2.274 1.00 86.75 382 SER A CA 1
ATOM 3055 C C . SER A 1 382 ? 6.052 -12.880 -0.833 1.00 86.75 382 SER A C 1
ATOM 3057 O O . SER A 1 382 ? 6.871 -13.358 -0.060 1.00 86.75 382 SER A O 1
ATOM 3059 N N . GLU A 1 383 ? 5.085 -12.045 -0.487 1.00 80.00 383 GLU A N 1
ATOM 3060 C CA . GLU A 1 383 ? 4.837 -11.610 0.880 1.00 80.00 383 GLU A CA 1
ATOM 3061 C C . GLU A 1 383 ? 3.348 -11.614 1.189 1.00 80.00 383 GLU A C 1
ATOM 3063 O O . GLU A 1 383 ? 2.501 -11.504 0.297 1.00 80.00 383 GLU A O 1
ATOM 3068 N N . ARG A 1 384 ? 3.028 -11.747 2.474 1.00 79.50 384 ARG A N 1
ATOM 3069 C CA . ARG A 1 384 ? 1.652 -11.691 2.957 1.00 79.50 384 ARG A CA 1
ATOM 3070 C C . ARG A 1 384 ? 1.418 -10.341 3.617 1.00 79.50 384 ARG A C 1
ATOM 3072 O O . ARG A 1 384 ? 1.928 -10.083 4.701 1.00 79.50 384 ARG A O 1
ATOM 3079 N N . LEU A 1 385 ? 0.641 -9.482 2.964 1.00 74.06 385 LEU A N 1
ATOM 3080 C CA . LEU A 1 385 ? 0.328 -8.151 3.472 1.00 74.06 385 LEU A CA 1
ATOM 3081 C C . LEU A 1 385 ? -0.944 -8.194 4.317 1.00 74.06 385 LEU A C 1
ATOM 3083 O O . LEU A 1 385 ? -1.994 -8.642 3.857 1.00 74.06 385 LEU A O 1
ATOM 3087 N N . SER A 1 386 ? -0.863 -7.693 5.545 1.00 69.06 386 SER A N 1
ATOM 3088 C CA . SER A 1 386 ? -2.032 -7.455 6.395 1.00 69.06 386 SER A CA 1
ATOM 3089 C C . SER A 1 386 ? -2.545 -6.046 6.133 1.00 69.06 386 SER A C 1
ATOM 3091 O O . SER A 1 386 ? -1.957 -5.067 6.586 1.00 69.06 386 SER A O 1
ATOM 3093 N N . LEU A 1 387 ? -3.621 -5.942 5.353 1.00 65.00 387 LEU A N 1
ATOM 3094 C CA . LEU A 1 387 ? -4.183 -4.667 4.931 1.00 65.00 387 LEU A CA 1
ATOM 3095 C C . LEU A 1 387 ? -5.515 -4.420 5.629 1.00 65.00 387 LEU A C 1
ATOM 3097 O O . LEU A 1 387 ? -6.432 -5.239 5.592 1.00 65.00 387 LEU A O 1
ATOM 3101 N N . ALA A 1 388 ? -5.636 -3.254 6.248 1.00 56.19 388 ALA A N 1
ATOM 3102 C CA . ALA A 1 388 ? -6.880 -2.810 6.844 1.00 56.19 388 ALA A CA 1
ATOM 3103 C C . ALA A 1 388 ? -7.876 -2.427 5.730 1.00 56.19 388 ALA A C 1
ATOM 3105 O O . ALA A 1 388 ? -7.754 -1.355 5.132 1.00 56.19 388 ALA A O 1
ATOM 3106 N N . VAL A 1 389 ? -8.843 -3.299 5.430 1.00 53.62 389 VAL A N 1
ATOM 3107 C CA . VAL A 1 389 ? -9.881 -3.056 4.411 1.00 53.62 389 VAL A CA 1
ATOM 3108 C C . VAL A 1 389 ? -11.203 -2.755 5.121 1.00 53.62 389 VAL A C 1
ATOM 3110 O O . VAL A 1 389 ? -11.595 -3.542 5.988 1.00 53.62 389 VAL A O 1
ATOM 3113 N N . PRO A 1 390 ? -11.897 -1.647 4.817 1.00 46.94 390 PRO A N 1
ATOM 3114 C CA . PRO A 1 390 ? -13.207 -1.331 5.387 1.00 46.94 390 PRO A CA 1
ATOM 3115 C C . PRO A 1 390 ? -14.312 -2.283 4.894 1.00 46.94 390 PRO A C 1
ATOM 3117 O O . PRO A 1 390 ? -15.260 -1.846 4.266 1.00 46.94 390 PRO A O 1
ATOM 3120 N N . ARG A 1 391 ? -14.252 -3.596 5.178 1.00 45.31 391 ARG A N 1
ATOM 3121 C CA . ARG A 1 391 ? -15.348 -4.486 4.754 1.00 45.31 391 ARG A CA 1
ATOM 3122 C C . ARG A 1 391 ? -16.654 -4.018 5.401 1.00 45.31 391 ARG A C 1
ATOM 3124 O O . ARG A 1 391 ? -16.762 -4.019 6.633 1.00 45.31 391 ARG A O 1
ATOM 3131 N N . GLU A 1 392 ? -17.664 -3.719 4.584 1.00 38.75 392 GLU A N 1
ATOM 3132 C CA . GLU A 1 392 ? -19.043 -3.834 5.042 1.00 38.75 392 GLU A CA 1
ATOM 3133 C C . GLU A 1 392 ? -19.217 -5.264 5.549 1.00 38.75 392 GLU A C 1
ATOM 3135 O O . GLU A 1 392 ? -18.936 -6.252 4.866 1.00 38.75 392 GLU A O 1
ATOM 3140 N N . SER A 1 393 ? -19.588 -5.379 6.816 1.00 31.86 393 SER A N 1
ATOM 3141 C CA . SER A 1 393 ? -19.796 -6.682 7.424 1.00 31.86 393 SER A CA 1
ATOM 3142 C C . SER A 1 393 ? -20.925 -7.388 6.672 1.00 31.86 393 SER A C 1
ATOM 3144 O O . SER A 1 393 ? -21.930 -6.731 6.388 1.00 31.86 393 SER A O 1
ATOM 3146 N N . PRO A 1 394 ? -20.826 -8.696 6.368 1.00 26.61 394 PRO A N 1
ATOM 3147 C CA . PRO A 1 394 ? -21.923 -9.416 5.735 1.00 26.61 394 PRO A CA 1
ATOM 3148 C C . PRO A 1 394 ? -23.170 -9.271 6.612 1.00 26.61 394 PRO A C 1
ATOM 3150 O O . PRO A 1 394 ? -23.195 -9.766 7.735 1.00 26.61 394 PRO A O 1
ATOM 3153 N N . SER A 1 395 ? -24.145 -8.503 6.116 1.00 29.33 395 SER A N 1
ATOM 3154 C CA . SER A 1 395 ? -25.488 -8.291 6.668 1.00 29.33 395 SER A CA 1
ATOM 3155 C C . SER A 1 395 ? -25.584 -8.385 8.201 1.00 29.33 395 SER A C 1
ATOM 3157 O O . SER A 1 395 ? -25.929 -9.437 8.737 1.00 29.33 395 SER A O 1
ATOM 3159 N N . GLY A 1 396 ? -25.331 -7.276 8.907 1.00 28.20 396 GLY A N 1
ATOM 3160 C CA . GLY A 1 396 ? -25.764 -7.130 10.307 1.00 28.20 396 GLY A CA 1
ATOM 3161 C C . GLY A 1 396 ? -24.794 -6.461 11.281 1.00 28.20 396 GLY A C 1
ATOM 3162 O O . GLY A 1 396 ? -25.202 -6.159 12.398 1.00 28.20 396 GLY A O 1
ATOM 3163 N N . MET A 1 397 ? -23.548 -6.173 10.896 1.00 23.95 397 MET A N 1
ATOM 3164 C CA . MET A 1 397 ? -22.630 -5.385 11.730 1.00 23.95 397 MET A CA 1
ATOM 3165 C C . MET A 1 397 ? -22.452 -3.990 11.131 1.00 23.95 397 MET A C 1
ATOM 3167 O O . MET A 1 397 ? -21.907 -3.812 10.047 1.00 23.95 397 MET A O 1
ATOM 3171 N N . ILE A 1 398 ? -22.976 -2.994 11.841 1.00 25.67 398 ILE A N 1
ATOM 3172 C CA . ILE A 1 398 ? -22.870 -1.581 11.485 1.00 25.67 398 ILE A CA 1
ATOM 3173 C C . ILE A 1 398 ? -21.438 -1.125 11.789 1.00 25.67 398 ILE A C 1
ATOM 3175 O O . ILE A 1 398 ? -21.066 -0.970 12.952 1.00 25.67 398 ILE A O 1
ATOM 3179 N N . THR A 1 399 ? -20.643 -0.870 10.754 1.00 23.22 399 THR A N 1
ATOM 3180 C CA . THR A 1 399 ? -19.470 0.005 10.849 1.00 23.22 399 THR A CA 1
ATOM 3181 C C . THR A 1 399 ? -19.971 1.444 10.916 1.00 23.22 399 THR A C 1
ATOM 3183 O O . THR A 1 399 ? -20.547 1.959 9.960 1.00 23.22 399 THR A O 1
ATOM 3186 N N . CYS A 1 400 ? -19.812 2.094 12.067 1.00 24.58 400 CYS A N 1
ATOM 3187 C CA . CYS A 1 400 ? -20.124 3.512 12.198 1.00 24.58 400 CYS A CA 1
ATOM 3188 C C . CYS A 1 400 ? -19.015 4.313 11.492 1.00 24.58 400 CYS A C 1
ATOM 3190 O O . CYS A 1 400 ? -17.846 4.097 11.823 1.00 24.58 400 CYS A O 1
ATOM 3192 N N . PRO A 1 401 ? -19.329 5.199 10.530 1.00 24.47 401 PRO A N 1
ATOM 3193 C CA . PRO A 1 401 ? -18.307 5.983 9.851 1.00 24.47 401 PRO A CA 1
ATOM 3194 C C . PRO A 1 401 ? -17.578 6.889 10.850 1.00 24.47 401 PRO A C 1
ATOM 3196 O O . PRO A 1 401 ? -18.195 7.533 11.702 1.00 24.47 401 PRO A O 1
ATOM 3199 N N . ILE A 1 402 ? -16.252 6.897 10.733 1.00 26.81 402 ILE A N 1
ATOM 3200 C CA . ILE A 1 402 ? -15.332 7.803 11.421 1.00 26.81 402 ILE A CA 1
ATOM 3201 C C . ILE A 1 402 ? -15.644 9.223 10.934 1.00 26.81 402 ILE A C 1
ATOM 3203 O O . ILE A 1 402 ? -15.645 9.476 9.731 1.00 26.81 402 ILE A O 1
ATOM 3207 N N . ILE A 1 403 ? -15.940 10.142 11.854 1.00 25.64 403 ILE A N 1
ATOM 3208 C CA . ILE A 1 403 ? -15.999 11.575 11.550 1.00 25.64 403 ILE A CA 1
ATOM 3209 C C . ILE A 1 403 ? -14.597 12.124 11.808 1.00 25.64 403 ILE A C 1
ATOM 3211 O O . ILE A 1 403 ? -14.228 12.353 12.959 1.00 25.64 403 ILE A O 1
ATOM 3215 N N . ASP A 1 404 ? -13.818 12.301 10.743 1.00 21.31 404 ASP A N 1
ATOM 3216 C CA . ASP A 1 404 ? -12.585 13.084 10.792 1.00 21.31 404 ASP A CA 1
ATOM 3217 C C . ASP A 1 404 ? -12.926 14.580 10.811 1.00 21.31 404 ASP A C 1
ATOM 3219 O O . ASP A 1 404 ? -13.705 15.069 9.993 1.00 21.31 404 ASP A O 1
ATOM 3223 N N . GLY A 1 405 ? -12.326 15.308 11.757 1.00 25.81 405 GLY A N 1
ATOM 3224 C CA . GLY A 1 405 ? -12.397 16.767 11.850 1.00 25.81 405 GLY A CA 1
ATOM 3225 C C . GLY A 1 405 ? -13.638 17.312 12.565 1.00 25.81 405 GLY A C 1
ATOM 3226 O O . GLY A 1 405 ? -14.587 17.766 11.934 1.00 25.81 405 GLY A O 1
ATOM 3227 N N . CYS A 1 406 ? -13.599 17.381 13.898 1.00 24.95 406 CYS A N 1
ATOM 3228 C CA . CYS A 1 406 ? -14.482 18.281 14.644 1.00 24.95 406 CYS A CA 1
ATOM 3229 C C . CYS A 1 406 ? -13.706 19.513 15.127 1.00 24.95 406 CYS A C 1
ATOM 3231 O O . CYS A 1 406 ? -12.996 19.453 16.130 1.00 24.95 406 CYS A O 1
ATOM 3233 N N . GLU A 1 407 ? -13.912 20.653 14.462 1.00 21.05 407 GLU A N 1
ATOM 3234 C CA . GLU A 1 407 ? -13.852 21.954 15.133 1.00 21.05 407 GLU A CA 1
ATOM 3235 C C . GLU A 1 407 ? -15.166 22.188 15.896 1.00 21.05 407 GLU A C 1
ATOM 3237 O O . GLU A 1 407 ? -16.265 21.969 15.384 1.00 21.05 407 GLU A O 1
ATOM 3242 N N . VAL A 1 408 ? -15.046 22.618 17.152 1.00 25.70 408 VAL A N 1
ATOM 3243 C CA . VAL A 1 408 ? -16.163 22.852 18.077 1.00 25.70 408 VAL A CA 1
ATOM 3244 C C . VAL A 1 408 ? -16.727 24.258 17.852 1.00 25.70 408 VAL A C 1
ATOM 3246 O O . VAL A 1 408 ? -16.041 25.242 18.124 1.00 25.70 408 VAL A O 1
ATOM 3249 N N . VAL A 1 409 ? -17.984 24.367 17.406 1.00 22.25 409 VAL A N 1
ATOM 3250 C CA . VAL A 1 409 ? -18.720 25.646 17.326 1.00 22.25 409 VAL A CA 1
ATOM 3251 C C . VAL A 1 409 ? -19.618 25.833 18.558 1.00 22.25 409 VAL A C 1
ATOM 3253 O O . VAL A 1 409 ? -20.271 24.906 19.031 1.00 22.25 409 VAL A O 1
ATOM 3256 N N . ASP A 1 410 ? -19.604 27.064 19.067 1.00 21.97 410 ASP A N 1
ATOM 3257 C CA . ASP A 1 410 ? -20.194 27.581 20.305 1.00 21.97 410 ASP A CA 1
ATOM 3258 C C . ASP A 1 410 ? -21.715 27.337 20.499 1.00 21.97 410 ASP A C 1
ATOM 3260 O O . ASP A 1 410 ? -22.509 27.164 19.573 1.00 21.97 410 ASP A O 1
ATOM 3264 N N . ARG A 1 411 ? -22.109 27.373 21.774 1.00 28.97 411 ARG A N 1
ATOM 3265 C CA . ARG A 1 411 ? -23.302 26.862 22.461 1.00 28.97 411 ARG A CA 1
ATOM 3266 C C . ARG A 1 411 ? -24.682 27.414 22.086 1.00 28.97 411 ARG A C 1
ATOM 3268 O O . ARG A 1 411 ? -25.613 27.168 22.851 1.00 28.97 411 ARG A O 1
ATOM 3275 N N . THR A 1 412 ? -24.910 28.095 20.966 1.00 26.17 412 THR A N 1
ATOM 3276 C CA . THR A 1 412 ? -26.258 28.669 20.735 1.00 26.17 412 THR A CA 1
ATOM 3277 C C . THR A 1 412 ? -26.815 28.674 19.321 1.00 26.17 412 THR A C 1
ATOM 3279 O O . THR A 1 412 ? -28.034 28.799 19.211 1.00 26.17 412 THR A O 1
ATOM 3282 N N . HIS A 1 413 ? -26.054 28.452 18.249 1.00 23.50 413 HIS A N 1
ATOM 3283 C CA . HIS A 1 413 ? -26.609 28.458 16.887 1.00 23.50 413 HIS A CA 1
ATOM 3284 C C . HIS A 1 413 ? -26.012 27.341 16.026 1.00 23.50 413 HIS A C 1
ATOM 3286 O O . HIS A 1 413 ? -24.820 27.331 15.740 1.00 23.50 413 HIS A O 1
ATOM 3292 N N . LEU A 1 414 ? -26.864 26.423 15.565 1.00 23.66 414 LEU A N 1
ATOM 3293 C CA . LEU A 1 414 ? -26.517 25.434 14.548 1.00 23.66 414 LEU A CA 1
ATOM 3294 C C . LEU A 1 414 ? -26.422 26.169 13.199 1.00 23.66 414 LEU A C 1
ATOM 3296 O O . LEU A 1 414 ? -27.424 26.363 12.516 1.00 23.66 414 LEU A O 1
ATOM 3300 N N . LYS A 1 415 ? -25.228 26.653 12.844 1.00 21.06 415 LYS A N 1
ATOM 3301 C CA . LYS A 1 415 ? -24.900 27.077 11.476 1.00 21.06 415 LYS A CA 1
ATOM 3302 C C . LYS A 1 415 ? -24.051 25.990 10.831 1.00 21.06 415 LYS A C 1
ATOM 3304 O O . LYS A 1 415 ? -22.922 25.757 11.246 1.00 21.06 415 LYS A O 1
ATOM 3309 N N . VAL A 1 416 ? -24.610 25.336 9.816 1.00 24.39 416 VAL A N 1
ATOM 3310 C CA . VAL A 1 416 ? -23.884 24.406 8.947 1.00 24.39 416 VAL A CA 1
ATOM 3311 C C . VAL A 1 416 ? -22.971 25.237 8.047 1.00 24.39 416 VAL A C 1
ATOM 3313 O O . VAL A 1 416 ? -23.454 25.950 7.169 1.00 24.39 416 VAL A O 1
ATOM 3316 N N . HIS A 1 417 ? -21.661 25.175 8.274 1.00 21.08 417 HIS A N 1
ATOM 3317 C CA . HIS A 1 417 ? -20.686 25.643 7.294 1.00 21.08 417 HIS A CA 1
ATOM 3318 C C . HIS A 1 417 ? -20.292 24.477 6.386 1.00 21.08 417 HIS A C 1
ATOM 3320 O O . HIS A 1 417 ? -20.003 23.376 6.845 1.00 21.08 417 HIS A O 1
ATOM 3326 N N . ARG A 1 418 ? -20.339 24.738 5.078 1.00 21.97 418 ARG A N 1
ATOM 3327 C CA . ARG A 1 418 ? -19.940 23.826 4.006 1.00 21.97 418 ARG A CA 1
ATOM 3328 C C . ARG A 1 418 ? -18.430 23.576 4.134 1.00 21.97 418 ARG A C 1
ATOM 3330 O O . ARG A 1 418 ? -17.657 24.500 3.906 1.00 21.97 418 ARG A O 1
ATOM 3337 N N . ALA A 1 419 ? -18.033 22.372 4.534 1.00 21.83 419 ALA A N 1
ATOM 3338 C CA . ALA A 1 419 ? -16.666 21.893 4.363 1.00 21.83 419 ALA A CA 1
ATOM 3339 C C . ALA A 1 419 ? -16.604 21.164 3.016 1.00 21.83 419 ALA A C 1
ATOM 3341 O O . ALA A 1 419 ? -17.410 20.268 2.757 1.00 21.83 419 ALA A O 1
ATOM 3342 N N . ASP A 1 420 ? -15.701 21.595 2.141 1.00 21.45 420 ASP A N 1
ATOM 3343 C CA . ASP A 1 420 ? -15.508 21.031 0.806 1.00 21.45 420 ASP A CA 1
ATOM 3344 C C . ASP A 1 420 ? -14.835 19.649 0.891 1.00 21.45 420 ASP A C 1
ATOM 3346 O O . ASP A 1 420 ? -13.653 19.500 0.609 1.00 21.45 420 ASP A O 1
ATOM 3350 N N . VAL A 1 421 ? -15.593 18.620 1.280 1.00 22.23 421 VAL A N 1
ATOM 3351 C CA . VAL A 1 421 ? -15.283 17.209 1.005 1.00 22.23 421 VAL A CA 1
ATOM 3352 C C . VAL A 1 421 ? -16.596 16.514 0.639 1.00 22.23 421 VAL A C 1
ATOM 3354 O O . VAL A 1 421 ? -17.541 16.456 1.425 1.00 22.23 421 VAL A O 1
ATOM 3357 N N . CYS A 1 422 ? -16.695 16.042 -0.603 1.00 21.17 422 CYS A N 1
ATOM 3358 C CA . CYS A 1 422 ? -17.897 15.423 -1.155 1.00 21.17 422 CYS A CA 1
ATOM 3359 C C . CYS A 1 422 ? -18.184 14.052 -0.519 1.00 21.17 422 CYS A C 1
ATOM 3361 O O . CYS A 1 422 ? -17.694 13.043 -1.006 1.00 21.17 422 CYS A O 1
ATOM 3363 N N . THR A 1 423 ? -19.050 13.989 0.494 1.00 21.52 423 THR A N 1
ATOM 3364 C CA . THR A 1 423 ? -19.942 12.834 0.734 1.00 21.52 423 THR A CA 1
ATOM 3365 C C . THR A 1 423 ? -21.245 13.305 1.407 1.00 21.52 423 THR A C 1
ATOM 3367 O O . THR A 1 423 ? -21.203 13.983 2.432 1.00 21.52 423 THR A O 1
ATOM 3370 N N . PRO A 1 424 ? -22.436 12.992 0.858 1.00 21.94 424 PRO A N 1
ATOM 3371 C CA . PRO A 1 424 ? -23.703 13.400 1.458 1.00 21.94 424 PRO A CA 1
ATOM 3372 C C . PRO A 1 424 ? -24.103 12.445 2.596 1.00 21.94 424 PRO A C 1
ATOM 3374 O O . PRO A 1 424 ? -24.613 11.348 2.364 1.00 21.94 424 PRO A O 1
ATOM 3377 N N . VAL A 1 425 ? -23.927 12.874 3.848 1.00 23.61 425 VAL A N 1
ATOM 3378 C CA . VAL A 1 425 ? -24.480 12.174 5.020 1.00 23.61 425 VAL A CA 1
ATOM 3379 C C . VAL A 1 425 ? -26.008 12.269 4.985 1.00 23.61 425 VAL A C 1
ATOM 3381 O O . VAL A 1 425 ? -26.574 13.361 4.991 1.00 23.61 425 VAL A O 1
ATOM 3384 N N . SER A 1 426 ? -26.699 11.127 4.953 1.00 22.08 426 SER A N 1
ATOM 3385 C CA . SER A 1 426 ? -28.166 11.062 4.977 1.00 22.08 426 SER A CA 1
ATOM 3386 C C . SER A 1 426 ? -28.681 10.093 6.048 1.00 22.08 426 SER A C 1
ATOM 3388 O O . SER A 1 426 ? -28.680 8.884 5.849 1.00 22.08 426 SER A O 1
ATOM 3390 N N . GLY A 1 427 ? -29.192 10.672 7.146 1.00 24.89 427 GLY A N 1
ATOM 3391 C CA . GLY A 1 427 ? -30.300 10.149 7.958 1.00 24.89 427 GLY A CA 1
ATOM 3392 C C . GLY A 1 427 ? -29.977 9.189 9.111 1.00 24.89 427 GLY A C 1
ATOM 3393 O O . GLY A 1 427 ? -30.034 7.980 8.934 1.00 24.89 427 GLY A O 1
ATOM 3394 N N . ILE A 1 428 ? -29.826 9.716 10.334 1.00 26.70 428 ILE A N 1
ATOM 3395 C CA . ILE A 1 428 ? -30.171 8.984 11.568 1.00 26.70 428 ILE A CA 1
ATOM 3396 C C . ILE A 1 428 ? -31.476 9.595 12.089 1.00 26.70 428 ILE A C 1
ATOM 3398 O O . ILE A 1 428 ? -31.512 10.774 12.435 1.00 26.70 428 ILE A O 1
ATOM 3402 N N . THR A 1 429 ? -32.553 8.808 12.128 1.00 27.31 429 THR A N 1
ATOM 3403 C CA . THR A 1 429 ? -33.832 9.215 12.735 1.00 27.31 429 THR A CA 1
ATOM 3404 C C . THR A 1 429 ? -33.954 8.536 14.093 1.00 27.31 429 THR A C 1
ATOM 3406 O O . THR A 1 429 ? -34.026 7.314 14.154 1.00 27.31 429 THR A O 1
ATOM 3409 N N . VAL A 1 430 ? -33.970 9.318 15.174 1.00 27.22 430 VAL A N 1
ATOM 3410 C CA . VAL A 1 430 ? -34.184 8.822 16.542 1.00 27.22 430 VAL A CA 1
ATOM 3411 C C . VAL A 1 430 ? -35.617 9.149 16.945 1.00 27.22 430 VAL A C 1
ATOM 3413 O O . VAL A 1 430 ? -35.969 10.323 17.044 1.00 27.22 430 VAL A O 1
ATOM 3416 N N . ALA A 1 431 ? -36.442 8.132 17.193 1.00 26.59 431 ALA A N 1
ATOM 3417 C CA . ALA A 1 431 ? -37.759 8.310 17.800 1.00 26.59 431 ALA A CA 1
ATOM 3418 C C . ALA A 1 431 ? -37.791 7.647 19.184 1.00 26.59 431 ALA A C 1
ATOM 3420 O O . ALA A 1 431 ? -37.347 6.511 19.348 1.00 26.59 431 ALA A O 1
ATOM 3421 N N . LEU A 1 432 ? -38.298 8.386 20.173 1.00 28.20 432 LEU A N 1
ATOM 3422 C CA . LEU A 1 432 ? -38.554 7.908 21.533 1.00 28.20 432 LEU A CA 1
ATOM 3423 C C . LEU A 1 432 ? -39.991 7.381 21.630 1.00 28.20 432 LEU A C 1
ATOM 3425 O O . LEU A 1 432 ? -40.894 7.900 20.972 1.00 28.20 432 LEU A O 1
ATOM 3429 N N . HIS A 1 433 ? -40.206 6.363 22.463 1.00 29.47 433 HIS A N 1
ATOM 3430 C CA . HIS A 1 433 ? -41.526 5.771 22.671 1.00 29.47 433 HIS A CA 1
ATOM 3431 C C . HIS A 1 433 ? -42.484 6.765 23.380 1.00 29.47 433 HIS A C 1
ATOM 3433 O O . HIS A 1 433 ? -42.070 7.403 24.350 1.00 29.47 433 HIS A O 1
ATOM 3439 N N . PRO A 1 434 ? -43.769 6.875 22.971 1.00 32.50 434 PRO A N 1
ATOM 3440 C CA . PRO A 1 434 ? -44.725 7.862 23.504 1.00 32.50 434 PRO A CA 1
ATOM 3441 C C . PRO A 1 434 ? -45.041 7.747 25.000 1.00 32.50 434 PRO A C 1
ATOM 3443 O O . PRO A 1 434 ? -45.596 8.668 25.584 1.00 32.50 434 PRO A O 1
ATOM 3446 N N . ALA A 1 435 ? -44.695 6.626 25.635 1.00 34.53 435 ALA A N 1
ATOM 3447 C CA . ALA A 1 435 ? -44.952 6.410 27.060 1.00 34.53 435 ALA A CA 1
ATOM 3448 C C . ALA A 1 435 ? -44.098 7.299 27.990 1.00 34.53 435 ALA A C 1
ATOM 3450 O O . ALA A 1 435 ? -44.331 7.293 29.196 1.00 34.53 435 ALA A O 1
ATOM 3451 N N . ASP A 1 436 ? -43.133 8.050 27.444 1.00 37.72 436 ASP A N 1
ATOM 3452 C CA . ASP A 1 436 ? -42.115 8.758 28.224 1.00 37.72 436 ASP A CA 1
ATOM 3453 C C . ASP A 1 436 ? -42.246 10.299 28.255 1.00 37.72 436 ASP A C 1
ATOM 3455 O O . ASP A 1 436 ? -41.331 10.943 28.773 1.00 37.72 436 ASP A O 1
ATOM 3459 N N . ARG A 1 437 ? -43.330 10.934 27.755 1.00 40.12 437 ARG A N 1
ATOM 3460 C CA . ARG A 1 437 ? -43.525 12.406 27.872 1.00 40.12 437 ARG A CA 1
ATOM 3461 C C . ARG A 1 437 ? -44.982 12.884 27.949 1.00 40.12 437 ARG A C 1
ATOM 3463 O O . ARG A 1 437 ? -45.878 12.256 27.401 1.00 40.12 437 ARG A O 1
ATOM 3470 N N . ASP A 1 438 ? -45.159 14.039 28.597 1.00 41.16 438 ASP A N 1
ATOM 3471 C CA . ASP A 1 438 ? -46.393 14.833 28.674 1.00 41.16 438 ASP A CA 1
ATOM 3472 C C . ASP A 1 438 ? -46.695 15.512 27.316 1.00 41.16 438 ASP A C 1
ATOM 3474 O O . ASP A 1 438 ? -45.784 15.923 26.590 1.00 41.16 438 ASP A O 1
ATOM 3478 N N . GLU A 1 439 ? -47.972 15.618 26.948 1.00 36.19 439 GLU A N 1
ATOM 3479 C CA . GLU A 1 439 ? -48.447 15.935 25.586 1.00 36.19 439 GLU A CA 1
ATOM 3480 C C . GLU A 1 439 ? -48.045 17.356 25.119 1.00 36.19 439 GLU A C 1
ATOM 3482 O O . GLU A 1 439 ? -47.864 17.617 23.925 1.00 36.19 439 GLU A O 1
ATOM 3487 N N . ALA A 1 440 ? -47.826 18.273 26.068 1.00 38.72 440 ALA A N 1
ATOM 3488 C CA . ALA A 1 440 ? -47.416 19.657 25.818 1.00 38.72 440 ALA A CA 1
ATOM 3489 C C . ALA A 1 440 ? -45.952 19.793 25.347 1.00 38.72 440 ALA A C 1
ATOM 3491 O O . ALA A 1 440 ? -45.670 20.574 24.433 1.00 38.72 440 ALA A O 1
ATOM 3492 N N . ASP A 1 441 ? -45.037 18.991 25.902 1.00 40.00 441 ASP A N 1
ATOM 3493 C CA . ASP A 1 441 ? -43.603 19.017 25.564 1.00 40.00 441 ASP A CA 1
ATOM 3494 C C . ASP A 1 441 ? -43.341 18.480 24.150 1.00 40.00 441 ASP A C 1
ATOM 3496 O O . ASP A 1 441 ? -42.386 18.873 23.471 1.00 40.00 441 ASP A O 1
ATOM 3500 N N . LEU A 1 442 ? -44.205 17.573 23.688 1.00 37.03 442 LEU A N 1
ATOM 3501 C CA . LEU A 1 442 ? -44.127 16.963 22.364 1.00 37.03 442 LEU A CA 1
ATOM 3502 C C . LEU A 1 442 ? -44.473 17.970 21.261 1.00 37.03 442 LEU A C 1
ATOM 3504 O O . LEU A 1 442 ? -43.806 18.007 20.226 1.00 37.03 442 LEU A O 1
ATOM 3508 N N . LYS A 1 443 ? -45.463 18.836 21.501 1.00 39.38 443 LYS A N 1
ATOM 3509 C CA . LYS A 1 443 ? -45.860 19.890 20.562 1.00 39.38 443 LYS A CA 1
ATOM 3510 C C . LYS A 1 443 ? -44.783 20.971 20.422 1.00 39.38 443 LYS A C 1
ATOM 3512 O O . LYS A 1 443 ? -44.463 21.361 19.303 1.00 39.38 443 LYS A O 1
ATOM 3517 N N . GLU A 1 444 ? -44.160 21.390 21.528 1.00 41.28 444 GLU A N 1
ATOM 3518 C CA . GLU A 1 444 ? -43.047 22.355 21.500 1.00 41.28 444 GLU A CA 1
ATOM 3519 C C . GLU A 1 444 ? -41.813 21.788 20.774 1.00 41.28 444 GLU A C 1
ATOM 3521 O O . GLU A 1 444 ? -41.150 22.493 20.006 1.00 41.28 444 GLU A O 1
ATOM 3526 N N . TRP A 1 445 ? -41.520 20.499 20.975 1.00 39.72 445 TRP A N 1
ATOM 3527 C CA . TRP A 1 445 ? -40.417 19.819 20.298 1.00 39.72 445 TRP A CA 1
ATOM 3528 C C . TRP A 1 445 ? -40.643 19.713 18.784 1.00 39.72 445 TRP A C 1
ATOM 3530 O O . TRP A 1 445 ? -39.752 20.073 18.010 1.00 39.72 445 TRP A O 1
ATOM 3540 N N . VAL A 1 446 ? -41.842 19.295 18.357 1.00 38.12 446 VAL A N 1
ATOM 3541 C CA . VAL A 1 446 ? -42.214 19.235 16.934 1.00 38.12 446 VAL A CA 1
ATOM 3542 C C . VAL A 1 446 ? -42.164 20.630 16.308 1.00 38.12 446 VAL A C 1
ATOM 3544 O O . VAL A 1 446 ? -41.568 20.788 15.244 1.00 38.12 446 VAL A O 1
ATOM 3547 N N . ASP A 1 447 ? -42.674 21.667 16.973 1.00 41.75 447 ASP A N 1
ATOM 3548 C CA . ASP A 1 447 ? -42.643 23.035 16.441 1.00 41.75 447 ASP A CA 1
ATOM 3549 C C . ASP A 1 447 ? -41.209 23.592 16.316 1.00 41.75 447 ASP A C 1
ATOM 3551 O O . ASP A 1 447 ? -40.882 24.219 15.302 1.00 41.75 447 ASP A O 1
ATOM 3555 N N . ARG A 1 448 ? -40.306 23.324 17.277 1.00 39.34 448 ARG A N 1
ATOM 3556 C CA . ARG A 1 448 ? -38.886 23.739 17.188 1.00 39.34 448 ARG A CA 1
ATOM 3557 C C . ARG A 1 448 ? -38.129 23.001 16.089 1.00 39.34 448 ARG A C 1
ATOM 3559 O O . ARG A 1 448 ? -37.348 23.628 15.372 1.00 39.34 448 ARG A O 1
ATOM 3566 N N . TRP A 1 449 ? -38.363 21.700 15.940 1.00 35.84 449 TRP A N 1
ATOM 3567 C CA . TRP A 1 449 ? -37.691 20.889 14.925 1.00 35.84 449 TRP A CA 1
ATOM 3568 C C . TRP A 1 449 ? -38.177 21.239 13.511 1.00 35.84 449 TRP A C 1
ATOM 3570 O O . TRP A 1 449 ? -37.368 21.463 12.613 1.00 35.84 449 TRP A O 1
ATOM 3580 N N . THR A 1 450 ? -39.489 21.417 13.326 1.00 34.28 450 THR A N 1
ATOM 3581 C CA . THR A 1 450 ? -40.089 21.792 12.031 1.00 34.28 450 THR A CA 1
ATOM 3582 C C . THR A 1 450 ? -39.680 23.202 11.594 1.00 34.28 450 THR A C 1
ATOM 3584 O O . THR A 1 450 ? -39.536 23.463 10.399 1.00 34.28 450 THR A O 1
ATOM 3587 N N . LYS A 1 451 ? -39.448 24.116 12.547 1.00 36.38 451 LYS A N 1
ATOM 3588 C CA . LYS A 1 451 ? -38.937 25.464 12.264 1.00 36.38 451 LYS A CA 1
ATOM 3589 C C . LYS A 1 451 ? -37.468 25.447 11.825 1.00 36.38 451 LYS A C 1
ATOM 3591 O O . LYS A 1 451 ? -37.140 26.147 10.881 1.00 36.38 451 LYS A O 1
ATOM 3596 N N . GLY A 1 452 ? -36.622 24.611 12.437 1.00 30.62 452 GLY A N 1
ATOM 3597 C CA . GLY A 1 452 ? -35.216 24.450 12.032 1.00 30.62 452 GLY A CA 1
ATOM 3598 C C . GLY A 1 452 ? -35.018 23.660 10.731 1.00 30.62 452 GLY A C 1
ATOM 3599 O O . GLY A 1 452 ? -34.087 23.934 9.983 1.00 30.62 452 GLY A O 1
ATOM 3600 N N . ALA A 1 453 ? -35.908 22.712 10.422 1.00 28.73 453 ALA A N 1
ATOM 3601 C CA . ALA A 1 453 ? -35.837 21.909 9.198 1.00 28.73 453 ALA A CA 1
ATOM 3602 C C . ALA A 1 453 ? -36.304 22.667 7.938 1.00 28.73 453 ALA A C 1
ATOM 3604 O O . ALA A 1 453 ? -35.801 22.398 6.848 1.00 28.73 453 ALA A O 1
ATOM 3605 N N . LYS A 1 454 ? -37.223 23.637 8.078 1.00 31.59 454 LYS A N 1
ATOM 3606 C CA . LYS A 1 454 ? -37.683 24.497 6.968 1.00 31.59 454 LYS A CA 1
ATOM 3607 C C . LYS A 1 454 ? -36.591 25.405 6.398 1.00 31.59 454 LYS A C 1
ATOM 3609 O O . LYS A 1 454 ? -36.676 25.759 5.230 1.00 31.59 454 LYS A O 1
ATOM 3614 N N . ASP A 1 455 ? -35.573 25.734 7.190 1.00 33.25 455 ASP A N 1
ATOM 3615 C CA . ASP A 1 455 ? -34.459 26.584 6.756 1.00 33.25 455 ASP A CA 1
ATOM 3616 C C . ASP A 1 455 ? -33.340 25.787 6.045 1.00 33.25 455 ASP A C 1
ATOM 3618 O O . ASP A 1 455 ? -32.423 26.381 5.483 1.00 33.25 455 ASP A O 1
ATOM 3622 N N . VAL A 1 456 ? -33.403 24.444 6.056 1.00 30.20 456 VAL A N 1
ATOM 3623 C CA . VAL A 1 456 ? -32.334 23.545 5.565 1.00 30.20 456 VAL A CA 1
ATOM 3624 C C . VAL A 1 456 ? -32.792 22.636 4.414 1.00 30.20 456 VAL A C 1
ATOM 3626 O O . VAL A 1 456 ? -31.961 22.136 3.658 1.00 30.20 456 VAL A O 1
ATOM 3629 N N . ILE A 1 457 ? -34.099 22.414 4.242 1.00 28.19 457 ILE A N 1
ATOM 3630 C CA . ILE A 1 457 ? -34.647 21.488 3.243 1.00 28.19 457 ILE A CA 1
ATOM 3631 C C . ILE A 1 457 ? -35.681 22.224 2.391 1.00 28.19 457 ILE A C 1
ATOM 3633 O O . ILE A 1 457 ? -36.740 22.606 2.887 1.00 28.19 457 ILE A O 1
ATOM 3637 N N . ASP A 1 458 ? -35.400 22.375 1.097 1.00 26.55 458 ASP A N 1
ATOM 3638 C CA . ASP A 1 458 ? -36.367 22.890 0.127 1.00 26.55 458 ASP A CA 1
ATOM 3639 C C . ASP A 1 458 ? -37.436 21.807 -0.131 1.00 26.55 458 ASP A C 1
ATOM 3641 O O . ASP A 1 458 ? -37.262 20.888 -0.932 1.00 26.55 458 ASP A O 1
ATOM 3645 N N . GLY A 1 459 ? -38.503 21.813 0.675 1.00 30.59 459 GLY A N 1
ATOM 3646 C CA . GLY A 1 459 ? -39.604 20.855 0.569 1.00 30.59 459 GLY A CA 1
ATOM 3647 C C . GLY A 1 459 ? -40.493 20.782 1.812 1.00 30.59 459 GLY A C 1
ATOM 3648 O O . GLY A 1 459 ? -40.030 20.715 2.948 1.00 30.59 459 GLY A O 1
ATOM 3649 N N . THR A 1 460 ? -41.809 20.777 1.603 1.00 26.36 460 THR A N 1
ATOM 3650 C CA . THR A 1 460 ? -42.824 20.820 2.665 1.00 26.36 460 THR A CA 1
ATOM 3651 C C . THR A 1 460 ? -42.999 19.447 3.332 1.00 26.36 460 THR A C 1
ATOM 3653 O O . THR A 1 460 ? -43.542 18.523 2.733 1.00 26.36 460 THR A O 1
ATOM 3656 N N . LEU A 1 461 ? -42.569 19.303 4.590 1.00 29.75 461 LEU A N 1
ATOM 3657 C CA . LEU A 1 461 ? -42.945 18.184 5.468 1.00 29.75 461 LEU A CA 1
ATOM 3658 C C . LEU A 1 461 ? -44.383 18.389 5.975 1.00 29.75 461 LEU A C 1
ATOM 3660 O O . LEU A 1 461 ? -44.687 19.434 6.552 1.00 29.75 461 LEU A O 1
ATOM 3664 N N . SER A 1 462 ? -45.259 17.397 5.793 1.00 28.48 462 SER A N 1
ATOM 3665 C CA . SER A 1 462 ? -46.597 17.378 6.400 1.00 28.48 462 SER A CA 1
ATOM 3666 C C . SER A 1 462 ? -46.723 16.210 7.373 1.00 28.48 462 SER A C 1
ATOM 3668 O O . SER A 1 462 ? -46.591 15.059 6.966 1.00 28.48 462 SER A O 1
ATOM 3670 N N . VAL A 1 463 ? -47.015 16.508 8.638 1.00 30.62 463 VAL A N 1
ATOM 3671 C CA . VAL A 1 463 ? -47.329 15.518 9.677 1.00 30.62 463 VAL A CA 1
ATOM 3672 C C . VAL A 1 463 ? -48.851 15.389 9.759 1.00 30.62 463 VAL A C 1
ATOM 3674 O O . VAL A 1 463 ? -49.538 16.400 9.917 1.00 30.62 463 VAL A O 1
ATOM 3677 N N . LYS A 1 464 ? -49.398 14.172 9.646 1.00 28.28 464 LYS A N 1
ATOM 3678 C CA . LYS A 1 464 ? -50.824 13.902 9.900 1.00 28.28 464 LYS A CA 1
ATOM 3679 C C . LYS A 1 464 ? -50.992 12.982 11.106 1.00 28.28 464 LYS A C 1
ATOM 3681 O O . LYS A 1 464 ? -50.301 11.979 11.241 1.00 28.28 464 LYS A O 1
ATOM 3686 N N . HIS A 1 465 ? -51.938 13.348 11.964 1.00 29.31 465 HIS A N 1
ATOM 3687 C CA . HIS A 1 465 ? -52.361 12.570 13.122 1.00 29.31 465 HIS A CA 1
ATOM 3688 C C . HIS A 1 465 ? -53.270 11.422 12.664 1.00 29.31 465 HIS A C 1
ATOM 3690 O O . HIS A 1 465 ? -54.275 11.681 11.996 1.00 29.31 465 HIS A O 1
ATOM 3696 N N . VAL A 1 466 ? -52.939 10.172 13.006 1.00 27.83 466 VAL A N 1
ATOM 3697 C CA . VAL A 1 466 ? -53.763 9.000 12.663 1.00 27.83 466 VAL A CA 1
ATOM 3698 C C . VAL A 1 466 ? -54.281 8.336 13.943 1.00 27.83 466 VAL A C 1
ATOM 3700 O O . VAL A 1 466 ? -53.673 7.417 14.487 1.00 27.83 466 VAL A O 1
ATOM 3703 N N . GLY A 1 467 ? -55.451 8.804 14.388 1.00 32.62 467 GLY A N 1
ATOM 3704 C CA . GLY A 1 467 ? -56.282 8.172 15.421 1.00 32.62 467 GLY A CA 1
ATOM 3705 C C . GLY A 1 467 ? -55.733 8.183 16.854 1.00 32.62 467 GLY A C 1
ATOM 3706 O O . GLY A 1 467 ? -54.637 8.657 17.134 1.00 32.62 467 GLY A O 1
ATOM 3707 N N . ASP A 1 468 ? -56.511 7.601 17.768 1.00 28.56 468 ASP A N 1
ATOM 3708 C CA . ASP A 1 468 ? -56.331 7.689 19.230 1.00 28.56 468 ASP A CA 1
ATOM 3709 C C . ASP A 1 468 ? -55.222 6.769 19.790 1.00 28.56 468 ASP A C 1
ATOM 3711 O O . ASP A 1 468 ? -55.192 6.449 20.976 1.00 28.56 468 ASP A O 1
ATOM 3715 N N . THR A 1 469 ? -54.302 6.303 18.937 1.00 31.52 469 THR A N 1
ATOM 3716 C CA . THR A 1 469 ? -53.239 5.342 19.303 1.00 31.52 469 THR A CA 1
ATOM 3717 C C . THR A 1 469 ? -51.856 5.979 19.467 1.00 31.52 469 THR A C 1
ATOM 3719 O O . THR A 1 469 ? -50.883 5.269 19.716 1.00 31.52 469 THR A O 1
ATOM 3722 N N . GLY A 1 470 ? -51.744 7.305 19.321 1.00 28.25 470 GLY A N 1
ATOM 3723 C CA . GLY A 1 470 ? -50.473 8.027 19.468 1.00 28.25 470 GLY A CA 1
ATOM 3724 C C . GLY A 1 470 ? -49.433 7.712 18.383 1.00 28.25 470 GLY A C 1
ATOM 3725 O O . GLY A 1 470 ? -48.235 7.877 18.610 1.00 28.25 470 GLY A O 1
ATOM 3726 N N . ARG A 1 471 ? -49.863 7.231 17.206 1.00 29.52 471 ARG A N 1
ATOM 3727 C CA . ARG A 1 471 ? -48.992 6.968 16.049 1.00 29.52 471 ARG A CA 1
ATOM 3728 C C . ARG A 1 471 ? -48.909 8.195 15.137 1.00 29.52 471 ARG A C 1
ATOM 3730 O O . ARG A 1 471 ? -49.931 8.740 14.724 1.00 29.52 471 ARG A O 1
ATOM 3737 N N . PHE A 1 472 ? -47.684 8.580 14.778 1.00 30.16 472 PHE A N 1
ATOM 3738 C CA . PHE A 1 472 ? -47.409 9.604 13.769 1.00 30.16 472 PHE A CA 1
ATOM 3739 C C . PHE A 1 472 ? -46.852 8.950 12.510 1.00 30.16 472 PHE A C 1
ATOM 3741 O O . PHE A 1 472 ? -45.902 8.171 12.587 1.00 30.16 472 PHE A O 1
ATOM 3748 N N . ASP A 1 473 ? -47.443 9.285 11.366 1.00 32.56 473 ASP A N 1
ATOM 3749 C CA . ASP A 1 473 ? -46.997 8.818 10.059 1.00 32.56 473 ASP A CA 1
ATOM 3750 C C . ASP A 1 473 ? -46.149 9.917 9.403 1.00 32.56 473 ASP A C 1
ATOM 3752 O O . ASP A 1 473 ? -46.609 11.050 9.219 1.00 32.56 473 ASP A O 1
ATOM 3756 N N . ILE A 1 474 ? -44.885 9.610 9.106 1.00 32.03 474 ILE A N 1
ATOM 3757 C CA . ILE A 1 474 ? -43.963 10.532 8.433 1.00 32.03 474 ILE A CA 1
ATOM 3758 C C . ILE A 1 474 ? -43.845 10.063 6.987 1.00 32.03 474 ILE A C 1
ATOM 3760 O O . ILE A 1 474 ? -42.971 9.272 6.643 1.00 32.03 474 ILE A O 1
ATOM 3764 N N . SER A 1 475 ? -44.724 10.557 6.119 1.00 28.75 475 SER A N 1
ATOM 3765 C CA . SER A 1 475 ? -44.618 10.287 4.687 1.00 28.75 475 SER A CA 1
ATOM 3766 C C . SER A 1 475 ? -43.682 11.307 4.032 1.00 28.75 475 SER A C 1
ATOM 3768 O O . SER A 1 475 ? -44.022 12.490 3.934 1.00 28.75 475 SER A O 1
ATOM 3770 N N . LYS A 1 476 ? -42.535 10.858 3.517 1.00 33.03 476 LYS A N 1
ATOM 3771 C CA . LYS A 1 476 ? -41.822 11.561 2.442 1.00 33.03 476 LYS A CA 1
ATOM 3772 C C . LYS A 1 476 ? -41.791 10.637 1.231 1.00 33.03 476 LYS A C 1
ATOM 3774 O O . LYS A 1 476 ? -41.461 9.466 1.362 1.00 33.03 476 LYS A O 1
ATOM 3779 N N . LYS A 1 477 ? -42.099 11.183 0.055 1.00 29.23 477 LYS A N 1
ATOM 3780 C CA . LYS A 1 477 ? -42.174 10.482 -1.240 1.00 29.23 477 LYS A CA 1
ATOM 3781 C C . LYS A 1 477 ? -40.832 9.909 -1.746 1.00 29.23 477 LYS A C 1
ATOM 3783 O O . LYS A 1 477 ? -40.760 9.480 -2.887 1.00 29.23 477 LYS A O 1
ATOM 3788 N N . GLU A 1 478 ? -39.788 9.911 -0.919 1.00 30.77 478 GLU A N 1
ATOM 3789 C CA . GLU A 1 478 ? -38.433 9.457 -1.241 1.00 30.77 478 GLU A CA 1
ATOM 3790 C C . GLU A 1 478 ? -37.744 8.933 0.034 1.00 30.77 478 GLU A C 1
ATOM 3792 O O . GLU A 1 478 ? -36.847 9.563 0.593 1.00 30.77 478 GLU A O 1
ATOM 3797 N N . LEU A 1 479 ? -38.191 7.785 0.544 1.00 34.97 479 LEU A N 1
ATOM 3798 C CA . LEU A 1 479 ? -37.351 6.926 1.382 1.00 34.97 479 LEU A CA 1
ATOM 3799 C C . LEU A 1 479 ? -36.743 5.875 0.453 1.00 34.97 479 LEU A C 1
ATOM 3801 O O . LEU A 1 479 ? -37.420 4.962 -0.015 1.00 34.97 479 LEU A O 1
ATOM 3805 N N . VAL A 1 480 ? -35.467 6.060 0.119 1.00 30.39 480 VAL A N 1
ATOM 3806 C CA . VAL A 1 480 ? -34.728 5.161 -0.774 1.00 30.39 480 VAL A CA 1
ATOM 3807 C C . VAL A 1 480 ? -34.617 3.782 -0.112 1.00 30.39 480 VAL A C 1
ATOM 3809 O O . VAL A 1 480 ? -34.194 3.675 1.040 1.00 30.39 480 VAL A O 1
ATOM 3812 N N . HIS A 1 481 ? -35.027 2.741 -0.842 1.00 28.47 481 HIS A N 1
ATOM 3813 C CA . HIS A 1 481 ? -34.987 1.336 -0.429 1.00 28.47 481 HIS A CA 1
ATOM 3814 C C . HIS A 1 481 ? -33.640 0.943 0.211 1.00 28.47 481 HIS A C 1
ATOM 3816 O O . HIS A 1 481 ? -32.578 1.288 -0.302 1.00 28.47 481 HIS A O 1
ATOM 3822 N N . GLY A 1 482 ? -33.692 0.167 1.302 1.00 31.31 482 GLY A N 1
ATOM 3823 C CA . GLY A 1 482 ? -32.534 -0.577 1.821 1.00 31.31 482 GLY A CA 1
ATOM 3824 C C . GLY A 1 482 ? -31.740 0.038 2.981 1.00 31.31 482 GLY A C 1
ATOM 3825 O O . GLY A 1 482 ? -30.721 -0.536 3.350 1.00 31.31 482 GLY A O 1
ATOM 3826 N N . ARG A 1 483 ? -32.167 1.151 3.598 1.00 31.06 483 ARG A N 1
ATOM 3827 C CA . ARG A 1 483 ? -31.401 1.790 4.692 1.00 31.06 483 ARG A CA 1
ATOM 3828 C C . ARG A 1 483 ? -31.970 1.493 6.092 1.00 31.06 483 ARG A C 1
ATOM 3830 O O . ARG A 1 483 ? -33.175 1.655 6.288 1.00 31.06 483 ARG A O 1
ATOM 3837 N N . PRO A 1 484 ? -31.141 1.064 7.067 1.00 28.47 484 PRO A N 1
ATOM 3838 C CA . PRO A 1 484 ? -31.607 0.704 8.406 1.00 28.47 484 PRO A CA 1
ATOM 3839 C C . PRO A 1 484 ? -31.928 1.938 9.261 1.00 28.47 484 PRO A C 1
ATOM 3841 O O . PRO A 1 484 ? -31.174 2.909 9.283 1.00 28.47 484 PRO A O 1
ATOM 3844 N N . VAL A 1 485 ? -33.033 1.874 10.009 1.00 31.59 485 VAL A N 1
ATOM 3845 C CA . VAL A 1 485 ? -33.425 2.880 11.009 1.00 31.59 485 VAL A CA 1
ATOM 3846 C C . VAL A 1 485 ? -33.325 2.240 12.396 1.00 31.59 485 VAL A C 1
ATOM 3848 O O . VAL A 1 485 ? -33.896 1.173 12.630 1.00 31.59 485 VAL A O 1
ATOM 3851 N N . ALA A 1 486 ? -32.589 2.873 13.314 1.00 29.44 486 ALA A N 1
ATOM 3852 C CA . ALA A 1 486 ? -32.441 2.405 14.692 1.00 29.44 486 ALA A CA 1
ATOM 3853 C C . ALA A 1 486 ? -33.471 3.088 15.607 1.00 29.44 486 ALA A C 1
ATOM 3855 O O . ALA A 1 486 ? -33.474 4.310 15.753 1.00 29.44 486 ALA A O 1
ATOM 3856 N N . LEU A 1 487 ? -34.333 2.293 16.241 1.00 31.50 487 LEU A N 1
ATOM 3857 C CA . LEU A 1 487 ? -35.301 2.735 17.245 1.00 31.50 487 LEU A CA 1
ATOM 3858 C C . LEU A 1 487 ? -34.821 2.278 18.622 1.00 31.50 487 LEU A C 1
ATOM 3860 O O . LEU A 1 487 ? -34.578 1.095 18.838 1.00 31.50 487 LEU A O 1
ATOM 3864 N N . ILE A 1 488 ? -34.689 3.203 19.570 1.00 32.28 488 ILE A N 1
ATOM 3865 C CA . ILE A 1 488 ? -34.265 2.876 20.935 1.00 32.28 488 ILE A CA 1
ATOM 3866 C C . ILE A 1 488 ? -35.500 2.901 21.832 1.00 32.28 488 ILE A C 1
ATOM 3868 O O . ILE A 1 488 ? -36.162 3.932 21.956 1.00 32.28 488 ILE A O 1
ATOM 3872 N N . SER A 1 489 ? -35.802 1.767 22.462 1.00 32.59 489 SER A N 1
ATOM 3873 C CA . SER A 1 489 ? -36.899 1.627 23.417 1.00 32.59 489 SER A CA 1
ATOM 3874 C C . SER A 1 489 ? -36.343 1.451 24.824 1.00 32.59 489 SER A C 1
ATOM 3876 O O . SER A 1 489 ? -35.418 0.673 25.055 1.00 32.59 489 SER A O 1
ATOM 3878 N N . ARG A 1 490 ? -36.904 2.172 25.794 1.00 31.92 490 ARG A N 1
ATOM 3879 C CA . ARG A 1 490 ? -36.579 2.000 27.209 1.00 31.92 490 ARG A CA 1
ATOM 3880 C C . ARG A 1 490 ? -37.771 1.365 27.909 1.00 31.92 490 ARG A C 1
ATOM 3882 O O . ARG A 1 490 ? -38.866 1.915 27.891 1.00 31.92 490 ARG A O 1
ATOM 3889 N N . LYS A 1 491 ? -37.555 0.230 28.577 1.00 30.47 491 LYS A N 1
ATOM 3890 C CA . LYS A 1 491 ? -38.557 -0.384 29.459 1.00 30.47 491 LYS A CA 1
ATOM 3891 C C . LYS A 1 491 ? -37.972 -0.506 30.864 1.00 30.47 491 LYS A C 1
ATOM 3893 O O . LYS A 1 491 ? -37.307 -1.483 31.205 1.00 30.47 491 LYS A O 1
ATOM 3898 N N . GLY A 1 492 ? -38.187 0.528 31.679 1.00 37.72 492 GLY A N 1
ATOM 3899 C CA . GLY A 1 492 ? -37.612 0.629 33.025 1.00 37.72 492 GLY A CA 1
ATOM 3900 C C . GLY A 1 492 ? -36.094 0.854 33.001 1.00 37.72 492 GLY A C 1
ATOM 3901 O O . GLY A 1 492 ? -35.615 1.830 32.418 1.00 37.72 492 GLY A O 1
ATOM 3902 N N . ASP A 1 493 ? -35.336 -0.042 33.639 1.00 30.36 493 ASP A N 1
ATOM 3903 C CA . ASP A 1 493 ? -33.863 0.003 33.697 1.00 30.36 493 ASP A CA 1
ATOM 3904 C C . ASP A 1 493 ? -33.172 -0.724 32.530 1.00 30.36 493 ASP A C 1
ATOM 3906 O O . ASP A 1 493 ? -31.943 -0.747 32.456 1.00 30.36 493 ASP A O 1
ATOM 3910 N N . LYS A 1 494 ? -33.943 -1.303 31.600 1.00 26.97 494 LYS A N 1
ATOM 3911 C CA . LYS A 1 494 ? -33.427 -1.902 30.365 1.00 26.97 494 LYS A CA 1
ATOM 3912 C C . LYS A 1 494 ? -33.583 -0.937 29.191 1.00 26.97 494 LYS A C 1
ATOM 3914 O O . LYS A 1 494 ? -34.634 -0.314 29.024 1.00 26.97 494 LYS A O 1
ATOM 3919 N N . VAL A 1 495 ? -32.525 -0.831 28.392 1.00 32.47 495 VAL A N 1
ATOM 3920 C CA . VAL A 1 495 ? -32.516 -0.140 27.099 1.00 32.47 495 VAL A CA 1
ATOM 3921 C C . VAL A 1 495 ? -32.389 -1.216 26.029 1.00 32.47 495 VAL A C 1
ATOM 3923 O O . VAL A 1 495 ? -31.381 -1.919 26.004 1.00 32.47 495 VAL A O 1
ATOM 3926 N N . ASP A 1 496 ? -33.401 -1.327 25.175 1.00 32.09 496 ASP A N 1
ATOM 3927 C CA . ASP A 1 496 ? -33.427 -2.236 24.034 1.00 32.09 496 ASP A CA 1
ATOM 3928 C C . ASP A 1 496 ? -33.236 -1.417 22.751 1.00 32.09 496 ASP A C 1
ATOM 3930 O O . ASP A 1 496 ? -33.902 -0.401 22.526 1.00 32.09 496 ASP A O 1
ATOM 3934 N N . VAL A 1 497 ? -32.305 -1.845 21.902 1.00 32.75 497 VAL A N 1
ATOM 3935 C CA . VAL A 1 497 ? -32.090 -1.256 20.576 1.00 32.75 497 VAL A CA 1
ATOM 3936 C C . VAL A 1 497 ? -32.811 -2.141 19.567 1.00 32.75 497 VAL A C 1
ATOM 3938 O O . VAL A 1 497 ? -32.416 -3.284 19.357 1.00 32.75 497 VAL A O 1
ATOM 3941 N N . LEU A 1 498 ? -33.884 -1.628 18.966 1.00 32.75 498 LEU A N 1
ATOM 3942 C CA . LEU A 1 498 ? -34.661 -2.323 17.945 1.00 32.75 498 LEU A CA 1
ATOM 3943 C C . LEU A 1 498 ? -34.242 -1.828 16.560 1.00 32.75 498 LEU A C 1
ATOM 3945 O O . LEU A 1 498 ? -34.328 -0.637 16.247 1.00 32.75 498 LEU A O 1
ATOM 3949 N N . GLN A 1 499 ? -33.820 -2.758 15.709 1.00 33.34 499 GLN A N 1
ATOM 3950 C CA . GLN A 1 499 ? -33.568 -2.497 14.297 1.00 33.34 499 GLN A CA 1
ATOM 3951 C C . GLN A 1 499 ? -34.825 -2.864 13.505 1.00 33.34 499 GLN A C 1
ATOM 3953 O O . GLN A 1 499 ? -35.304 -3.996 13.582 1.00 33.34 499 GLN A O 1
ATOM 3958 N N . ARG A 1 500 ? -35.379 -1.915 12.742 1.00 34.94 500 ARG A N 1
ATOM 3959 C CA . ARG A 1 500 ? -36.458 -2.205 11.786 1.00 34.94 500 ARG A CA 1
ATOM 3960 C C . ARG A 1 500 ? -35.983 -1.931 10.367 1.00 34.94 500 ARG A C 1
ATOM 3962 O O . ARG A 1 500 ? -35.365 -0.902 10.094 1.00 34.94 500 ARG A O 1
ATOM 3969 N N . GLN A 1 501 ? -36.294 -2.864 9.473 1.00 32.72 501 GLN A N 1
ATOM 3970 C CA . GLN A 1 501 ? -35.994 -2.776 8.048 1.00 32.72 501 GLN A CA 1
ATOM 3971 C C . GLN A 1 501 ? -37.309 -2.702 7.266 1.00 32.72 501 GLN A C 1
ATOM 3973 O O . GLN A 1 501 ? -38.248 -3.452 7.541 1.00 32.72 501 GLN A O 1
ATOM 3978 N N . LEU A 1 502 ? -37.388 -1.767 6.318 1.00 34.28 502 LEU A N 1
ATOM 3979 C CA . LEU A 1 502 ? -38.521 -1.631 5.403 1.00 34.28 502 LEU A CA 1
ATOM 3980 C C . LEU A 1 502 ? -38.399 -2.719 4.326 1.00 34.28 502 LEU A C 1
ATOM 3982 O O . LEU A 1 502 ? -37.400 -2.737 3.608 1.00 34.28 502 LEU A O 1
ATOM 3986 N N . VAL A 1 503 ? -39.370 -3.634 4.235 1.00 33.06 503 VAL A N 1
ATOM 3987 C CA . VAL A 1 503 ? -39.249 -4.822 3.363 1.00 33.06 503 VAL A CA 1
ATOM 3988 C C . VAL A 1 503 ? -40.003 -4.675 2.037 1.00 33.06 503 VAL A C 1
ATOM 3990 O O . VAL A 1 503 ? -39.522 -5.180 1.030 1.00 33.06 503 VAL A O 1
ATOM 3993 N N . SER A 1 504 ? -41.133 -3.957 1.984 1.00 35.19 504 SER A N 1
ATOM 3994 C CA . SER A 1 504 ? -41.765 -3.525 0.720 1.00 35.19 504 SER A CA 1
ATOM 3995 C C . SER A 1 504 ? -42.924 -2.543 0.951 1.00 35.19 504 SER A C 1
ATOM 3997 O O . SER A 1 504 ? -43.527 -2.537 2.027 1.00 35.19 504 SER A O 1
ATOM 3999 N N . GLU A 1 505 ? -43.255 -1.749 -0.074 1.00 34.69 505 GLU A N 1
ATOM 4000 C CA . GLU A 1 505 ? -44.558 -1.084 -0.219 1.00 34.69 505 GLU A CA 1
ATOM 4001 C C . GLU A 1 505 ? -45.438 -1.921 -1.158 1.00 34.69 505 GLU A C 1
ATOM 4003 O O . GLU A 1 505 ? -45.138 -2.069 -2.345 1.00 34.69 505 GLU A O 1
ATOM 4008 N N . GLY A 1 506 ? -46.539 -2.473 -0.643 1.00 32.50 506 GLY A N 1
ATOM 4009 C CA . GLY A 1 506 ? -47.609 -2.977 -1.500 1.00 32.50 506 GLY A CA 1
ATOM 4010 C C . GLY A 1 506 ? -48.377 -1.802 -2.107 1.00 32.50 506 GLY A C 1
ATOM 4011 O O . GLY A 1 506 ? -48.627 -0.809 -1.426 1.00 32.50 506 GLY A O 1
ATOM 4012 N N . GLY A 1 507 ? -48.794 -1.911 -3.374 1.00 29.61 507 GLY A N 1
ATOM 4013 C CA . GLY A 1 507 ? -49.456 -0.836 -4.139 1.00 29.61 507 GLY A CA 1
ATOM 4014 C C . GLY A 1 507 ? -50.768 -0.272 -3.558 1.00 29.61 507 GLY A C 1
ATOM 4015 O O . GLY A 1 507 ? -51.356 0.624 -4.156 1.00 29.61 507 GLY A O 1
ATOM 4016 N N . SER A 1 508 ? -51.229 -0.765 -2.406 1.00 31.19 508 SER A N 1
ATOM 4017 C CA . SER A 1 508 ? -52.350 -0.238 -1.618 1.00 31.19 508 SER A CA 1
ATOM 4018 C C . SER A 1 508 ? -51.937 0.740 -0.503 1.00 31.19 508 SER A C 1
ATOM 4020 O O . SER A 1 508 ? -52.810 1.222 0.214 1.00 31.19 508 SER A O 1
ATOM 4022 N N . GLY A 1 509 ? -50.645 1.055 -0.343 1.00 33.16 509 GLY A N 1
ATOM 4023 C CA . GLY A 1 509 ? -50.155 1.918 0.743 1.00 33.16 509 GLY A CA 1
ATOM 4024 C C . GLY A 1 509 ? -50.047 1.207 2.096 1.00 33.16 509 GLY A C 1
ATOM 4025 O O . GLY A 1 509 ? -49.919 1.857 3.130 1.00 33.16 509 GLY A O 1
ATOM 4026 N N . GLU A 1 510 ? -50.099 -0.126 2.103 1.00 27.44 510 GLU A N 1
ATOM 4027 C CA . GLU A 1 510 ? -49.857 -0.928 3.300 1.00 27.44 510 GLU A CA 1
ATOM 4028 C C . GLU A 1 510 ? -48.348 -1.173 3.456 1.00 27.44 510 GLU A C 1
ATOM 4030 O O . GLU A 1 510 ? -47.709 -1.832 2.629 1.00 27.44 510 GLU A O 1
ATOM 4035 N N . VAL A 1 511 ? -47.768 -0.598 4.512 1.00 32.69 511 VAL A N 1
ATOM 4036 C CA . VAL A 1 511 ? -46.343 -0.724 4.841 1.00 32.69 511 VAL A CA 1
ATOM 4037 C C . VAL A 1 511 ? -46.147 -1.914 5.774 1.00 32.69 511 VAL A C 1
ATOM 4039 O O . VAL A 1 511 ? -46.659 -1.924 6.896 1.00 32.69 511 VAL A O 1
ATOM 4042 N N . THR A 1 512 ? -45.371 -2.908 5.337 1.00 28.02 512 THR A N 1
ATOM 4043 C CA . THR A 1 512 ? -45.051 -4.081 6.165 1.00 28.02 512 THR A CA 1
ATOM 4044 C C . THR A 1 512 ? -43.690 -3.892 6.833 1.00 28.02 512 THR A C 1
ATOM 4046 O O . THR A 1 512 ? -42.661 -3.798 6.161 1.00 28.02 512 THR A O 1
ATOM 4049 N N . TRP A 1 513 ? -43.677 -3.842 8.166 1.00 34.84 513 TRP A N 1
ATOM 4050 C CA . TRP A 1 513 ? -42.455 -3.773 8.970 1.00 34.84 513 TRP A CA 1
ATOM 4051 C C . TRP A 1 513 ? -42.058 -5.168 9.445 1.00 34.84 513 TRP A C 1
ATOM 4053 O O . TRP A 1 513 ? -42.897 -5.884 9.990 1.00 34.84 513 TRP A O 1
ATOM 4063 N N . VAL A 1 514 ? -40.781 -5.530 9.310 1.00 26.88 514 VAL A N 1
ATOM 4064 C CA . VAL A 1 514 ? -40.229 -6.693 10.017 1.00 26.88 514 VAL A CA 1
ATOM 4065 C C . VAL A 1 514 ? -39.607 -6.207 11.318 1.00 26.88 514 VAL A C 1
ATOM 4067 O O . VAL A 1 514 ? -38.699 -5.374 11.329 1.00 26.88 514 VAL A O 1
ATOM 4070 N N . GLU A 1 515 ? -40.143 -6.702 12.427 1.00 28.78 515 GLU A N 1
ATOM 4071 C CA . GLU A 1 515 ? -39.577 -6.505 13.752 1.00 28.78 515 GLU A CA 1
ATOM 4072 C C . GLU A 1 515 ? -38.504 -7.573 13.970 1.00 28.78 515 GLU A C 1
ATOM 4074 O O . GLU A 1 515 ? -38.815 -8.745 14.173 1.00 28.78 515 GLU A O 1
ATOM 4079 N N . LEU A 1 516 ? -37.232 -7.182 13.877 1.00 26.59 516 LEU A N 1
ATOM 4080 C CA . LEU A 1 516 ? -36.127 -8.060 14.247 1.00 26.59 516 LEU A CA 1
ATOM 4081 C C . LEU A 1 516 ? -36.040 -8.067 15.775 1.00 26.59 516 LEU A C 1
ATOM 4083 O O . LEU A 1 516 ? -35.450 -7.176 16.384 1.00 26.59 516 LEU A O 1
ATOM 4087 N N . THR A 1 517 ? -36.705 -9.036 16.400 1.00 22.88 517 THR A N 1
ATOM 4088 C CA . THR A 1 517 ? -36.508 -9.341 17.820 1.00 22.88 517 THR A CA 1
ATOM 4089 C C . THR A 1 517 ? -35.296 -10.265 17.930 1.00 22.88 517 THR A C 1
ATOM 4091 O O . THR A 1 517 ? -35.330 -11.364 17.379 1.00 22.88 517 THR A O 1
ATOM 4094 N N . TYR A 1 518 ? -34.235 -9.817 18.606 1.00 25.75 518 TYR A N 1
ATOM 4095 C CA . TYR A 1 518 ? -33.094 -10.656 18.991 1.00 25.75 518 TYR A CA 1
ATOM 4096 C C . TYR A 1 518 ? -33.109 -10.914 20.492 1.00 25.75 518 TYR A C 1
ATOM 4098 O O . TYR A 1 518 ? -33.200 -9.920 21.252 1.00 25.75 518 TYR A O 1
#

InterPro domains:
  IPR013078 Histidine phosphatase superfamily, clade-1 [PF00300] (171-379)
  IPR013078 Histidine phosphatase superfamily, clade-1 [SM00855] (170-361)
  IPR013078 Histidine phosphatase superfamily, clade-1 [cd07067] (172-270)
  IPR029033 Histidine phosphatase superfamily [G3DSA:3.40.50.1240] (169-391)
  IPR029033 Histidine phosphatase superfamily [SSF53254] (167-380)
  IPR029416 Cilia- and flagella-associated protein 300 [PF14926] (2-146)
  IPR029416 Cilia- and flagella-associated protein 300 [PTHR31078] (2-147)

Secondary structure (DSSP, 8-state):
-EEEB----SGGGGTHHHHTTSB-TTT-BBPB----EETTEE--BHHHHHHH-TTSTTGGGS-HHHHTBHHHHHHHHHHH--TT----SBSHHHHHHHHHHHHHH---EE-TTS-EE---EEEE--B-TTS-BSSSS--TT-EEEEEE-SSSS-B---EE---S-EEEEEEEEEEPPPBHHHHHHHH--TTS-HHHHHT-GGGTT-PBPHHHHHHHHH-PPPHHHHT-SEEEEEEESSHHHHHHHHHHHGGGGGGGTT-EEEEEGGGS-S-SS-GGG----HHHHHHHHHHHH-TTSEEEEESS--SS-SSSTTSPPPPHHHHHHHHHHHHHHHHHHHHHTT-GGGEEEEEEE-HHHHHHHHHHTT-S-GGG--PPTT-EEEEEEEEE--PPPSSS---PPP--------TT-------S-------------GGGS-HHHHHHHHHHHHHHHTTT-SS----EE-STT--EE---S---TT--EEEEEEETTEEEEEEEEEEEEETTTEEEEEEE--

Organism: Perkinsus olseni (NCBI:txid32597)

Foldseek 3Di:
DAWFDAFDLDLVLCVLCCVVPCAPPPQQFGAADDWDDDQNQTRGGLVLCCLPVPPDPSVPSHDPNRNRHPLSLLLNCLQSDAPPDDHDRGCVVSSVVSNVVVPLQWDWDQDPVRDIDTQKIKDKDQADPVGHGLAPDDDSQATFMWIDDPPPDGDGDDGRHPFQQWQWAKEKEWEFFAFPLNVCLVVPDPPDHNLNSQADLVLQLTAHDPRRLVLLLPLADDPCVQPFQAEAEEEELRRRLLLSSLNNCVVVVVNQQPHAHEYENLQFAQFQAGSNSAHAFVVVSLVSNCVSNDDRHHYHYDYPPGRHTPRHNNGHGDDLVRLLVSLVVVLVVVLCVCQVVVCGNRYHYYYYHHQRSVLSNCVSVVNDDPVVRDDDHGRMDMDIDGHRHNDPDPPDNDDDDDDPDDDDDDDDDPDDDDDPDDDDDDDADEDEDPVPDDPVVVVVVCVVVLVVVVVPDPDDWDWDDDDDPPDIDGDDPDPDADDWYWYWYDDDPDIDIWIWHFDDQDPVRDTDIDTPDD

Sequence (518 aa):
MQQLTVKHTDMSIFHVLTEKRIVNAATGRIQGRFEEDWEGIPLYDTLREALVCEESELYETFSETIRQELLFKVFMHVVIGGASNQYEEIVTPYIEHTKKIFKDLVSVRLGPDGSIVCPCKAYKITTLCGGAKLHSIDHPSNYCYVGLGRSPSLQIVFLCSMSPPMSSVSVYFLRHGEATHNVASRTRPANVSREDIFTDPCYEDAALTEFGRQQAREAEAPEGVRSAKKVRLICSTLRRTIETAAIVSEQWRDLLAGRSVIVTDWAREQCGLHTCDTRPCLSRVEANAREFFGPDIGIEMKGDGHEEDVMTSAHPRETRQEVDQRVRNLVALIREDLDENQWGDDVVYVIVSHASFLRHFFSLLDLYDIELRRMRNCEWRSERLSLAVPRESPSGMITCPIIDGCEVVDRTHLKVHRADVCTPVSGITVALHPADRDEADLKEWVDRWTKGAKDVIDGTLSVKHVGDTGRFDISKKELVHGRPVALISRKGDKVDVLQRQLVSEGGSGEVTWVELTY

pLDDT: mean 70.09, std 26.57, range [21.05, 98.69]

Radius of gyration: 30.14 Å; chains: 1; bounding box: 92×51×78 Å